Protein AF-A0A5B7D4C2-F1 (afdb_monomer)

Nearest PDB structures (foldseek):
  7tdz-assembly1_C  TM=7.594E-01  e=1.209E-25  Xenopus laevis
  7r5j-assembly1_P0  TM=7.609E-01  e=6.552E-23  Homo sapiens
  7wb4-assembly1_B  TM=7.710E-01  e=2.895E-22  Xenopus laevis
  7fik-assembly1_b  TM=7.411E-01  e=8.726E-20  Xenopus laevis
  9hcj-assembly1_P0  TM=6.858E-01  e=5.648E-12  Dictyostelium discoideum

Structure (mmCIF, N/CA/C/O backbone):
data_AF-A0A5B7D4C2-F1
#
_entry.id   AF-A0A5B7D4C2-F1
#
loop_
_atom_site.group_PDB
_atom_site.id
_atom_site.type_symbol
_atom_site.label_atom_id
_atom_site.label_alt_id
_atom_site.label_comp_id
_atom_site.label_asym_id
_atom_site.label_entity_id
_atom_site.label_seq_id
_atom_site.pdbx_PDB_ins_code
_atom_site.Cartn_x
_atom_site.Cartn_y
_atom_site.Cartn_z
_atom_site.occupancy
_atom_site.B_iso_or_equiv
_atom_site.auth_seq_id
_atom_site.auth_comp_id
_atom_site.auth_asym_id
_atom_site.auth_atom_id
_atom_site.pdbx_PDB_model_num
ATOM 1 N N . MET A 1 1 ? 0.960 -12.932 3.867 1.00 52.94 1 MET A N 1
ATOM 2 C CA . MET A 1 1 ? -0.493 -13.126 4.101 1.00 52.94 1 MET A CA 1
ATOM 3 C C . MET A 1 1 ? -1.220 -11.803 4.317 1.00 52.94 1 MET A C 1
ATOM 5 O O . MET A 1 1 ? -2.149 -11.551 3.570 1.00 52.94 1 MET A O 1
ATOM 9 N N . LEU A 1 2 ? -0.825 -10.943 5.264 1.00 60.44 2 LEU A N 1
ATOM 10 C CA . LEU A 1 2 ? -1.500 -9.650 5.507 1.00 60.44 2 LEU A CA 1
ATOM 11 C C . LEU A 1 2 ? -1.437 -8.674 4.318 1.00 60.44 2 LEU A C 1
ATOM 13 O O . LEU A 1 2 ? -2.460 -8.104 3.950 1.00 60.44 2 LEU A O 1
ATOM 17 N N . SER A 1 3 ? -0.282 -8.545 3.659 1.00 71.19 3 SER A N 1
ATOM 18 C CA . SER A 1 3 ? -0.158 -7.632 2.513 1.00 71.19 3 SER A CA 1
ATOM 19 C C . SER A 1 3 ? -0.984 -8.090 1.299 1.00 71.19 3 SER A C 1
ATOM 21 O O . SER A 1 3 ? -1.658 -7.284 0.669 1.00 71.19 3 SER A O 1
ATOM 23 N N . GLY A 1 4 ? -1.071 -9.407 1.066 1.00 74.44 4 GLY A N 1
ATOM 24 C CA . GLY A 1 4 ? -1.953 -9.991 0.051 1.00 74.44 4 GLY A CA 1
ATOM 25 C C . GLY A 1 4 ? -3.440 -9.691 0.278 1.00 74.44 4 GLY A C 1
ATOM 26 O O . GLY A 1 4 ? -4.163 -9.471 -0.688 1.00 74.44 4 GLY A O 1
ATOM 27 N N . HIS A 1 5 ? -3.897 -9.612 1.535 1.00 76.31 5 HIS A N 1
ATOM 28 C CA . HIS A 1 5 ? -5.266 -9.176 1.833 1.00 76.31 5 HIS A CA 1
ATOM 29 C C . HIS A 1 5 ? -5.462 -7.684 1.536 1.00 76.31 5 HIS A C 1
ATOM 31 O O . HIS A 1 5 ? -6.457 -7.331 0.912 1.00 76.31 5 HIS A O 1
ATOM 37 N N . CYS A 1 6 ? -4.512 -6.818 1.917 1.00 73.12 6 CYS A N 1
ATOM 38 C CA . CYS A 1 6 ? -4.579 -5.382 1.606 1.00 73.12 6 CYS A CA 1
ATOM 39 C C . CYS A 1 6 ? -4.641 -5.147 0.091 1.00 73.12 6 CYS A C 1
ATOM 41 O O . CYS A 1 6 ? -5.522 -4.438 -0.388 1.00 73.12 6 CYS A O 1
ATOM 43 N N . ARG A 1 7 ? -3.770 -5.825 -0.663 1.00 82.25 7 ARG A N 1
ATOM 44 C CA . ARG A 1 7 ? -3.752 -5.800 -2.128 1.00 82.25 7 ARG A CA 1
ATOM 45 C C . ARG A 1 7 ? -5.064 -6.298 -2.732 1.00 82.25 7 ARG A C 1
ATOM 47 O O . ARG A 1 7 ? -5.614 -5.651 -3.613 1.00 82.25 7 ARG A O 1
ATOM 54 N N . SER A 1 8 ? -5.603 -7.410 -2.230 1.00 81.44 8 SER A N 1
ATOM 55 C CA . SER A 1 8 ? -6.885 -7.944 -2.704 1.00 81.44 8 SER A CA 1
ATOM 56 C C . SER A 1 8 ? -8.040 -6.964 -2.491 1.00 81.44 8 SER A C 1
ATOM 58 O O . SER A 1 8 ? -8.933 -6.909 -3.330 1.00 81.44 8 SER A O 1
ATOM 60 N N . ILE A 1 9 ? -8.037 -6.209 -1.388 1.00 80.25 9 ILE A N 1
ATOM 61 C CA . ILE A 1 9 ? -9.049 -5.181 -1.122 1.00 80.25 9 ILE A CA 1
ATOM 62 C C . ILE A 1 9 ? -8.897 -4.028 -2.117 1.00 80.25 9 ILE A C 1
ATOM 64 O O . ILE A 1 9 ? -9.881 -3.648 -2.744 1.00 80.25 9 ILE A O 1
ATOM 68 N N . ILE A 1 10 ? -7.676 -3.517 -2.311 1.00 79.88 10 ILE A N 1
ATOM 69 C CA . ILE A 1 10 ? -7.407 -2.428 -3.264 1.00 79.88 10 ILE A CA 1
ATOM 70 C C . ILE A 1 10 ? -7.845 -2.834 -4.678 1.00 79.88 10 ILE A C 1
ATOM 72 O O . ILE A 1 10 ? -8.566 -2.085 -5.331 1.00 79.88 10 ILE A O 1
ATOM 76 N N . GLN A 1 11 ? -7.486 -4.040 -5.119 1.00 83.94 11 GLN A N 1
ATOM 77 C CA . GLN A 1 11 ? -7.852 -4.560 -6.440 1.00 83.94 11 GLN A CA 1
ATOM 78 C C . GLN A 1 11 ? -9.363 -4.760 -6.601 1.00 83.94 11 GLN A C 1
ATOM 80 O O . GLN A 1 11 ? -9.913 -4.433 -7.650 1.00 83.94 11 GLN A O 1
ATOM 85 N N . ALA A 1 12 ? -10.054 -5.249 -5.565 1.00 82.19 12 ALA A N 1
ATOM 86 C CA . ALA A 1 12 ? -11.512 -5.351 -5.585 1.00 82.19 12 ALA A CA 1
ATOM 87 C C . ALA A 1 12 ? -12.163 -3.965 -5.730 1.00 82.19 12 ALA A C 1
ATOM 89 O O . ALA A 1 12 ? -13.022 -3.777 -6.586 1.00 82.19 12 ALA A O 1
ATOM 90 N N . CYS A 1 13 ? -11.692 -2.971 -4.969 1.00 81.38 13 CYS A N 1
ATOM 91 C CA . CYS A 1 13 ? -12.181 -1.597 -5.078 1.00 81.38 13 CYS A CA 1
ATOM 92 C C . CYS A 1 13 ? -11.891 -0.975 -6.451 1.00 81.38 13 CYS A C 1
ATOM 94 O O . CYS A 1 13 ? -12.738 -0.256 -6.976 1.00 81.38 13 CYS A O 1
ATOM 96 N N . GLN A 1 14 ? -10.729 -1.250 -7.051 1.00 83.88 14 GLN A N 1
ATOM 97 C CA . GLN A 1 14 ? -10.403 -0.790 -8.405 1.00 83.88 14 GLN A CA 1
ATOM 98 C C . GLN A 1 14 ? -11.381 -1.372 -9.428 1.00 83.88 14 GLN A C 1
ATOM 100 O O . GLN A 1 14 ? -11.976 -0.616 -10.193 1.00 83.88 14 GLN A O 1
ATOM 105 N N . GLN A 1 15 ? -11.623 -2.685 -9.379 1.00 84.44 15 GLN A N 1
ATOM 106 C CA . GLN A 1 15 ? -12.563 -3.351 -10.280 1.00 84.44 15 GLN A CA 1
ATOM 107 C C . GLN A 1 15 ? -13.993 -2.818 -10.121 1.00 84.44 15 GLN A C 1
ATOM 109 O O . GLN A 1 15 ? -14.681 -2.587 -11.114 1.00 84.44 15 GLN A O 1
ATOM 114 N N . ASP A 1 16 ? -14.445 -2.603 -8.884 1.00 82.62 16 ASP A N 1
ATOM 115 C CA . ASP A 1 16 ? -15.769 -2.041 -8.612 1.00 82.62 16 ASP A CA 1
ATOM 116 C C . ASP A 1 16 ? -15.886 -0.601 -9.130 1.00 82.62 16 ASP A C 1
ATOM 118 O O . ASP A 1 16 ? -16.906 -0.238 -9.716 1.00 82.62 16 ASP A O 1
ATOM 122 N N . THR A 1 17 ? -14.830 0.204 -8.984 1.00 80.00 17 THR A N 1
ATOM 123 C CA . THR A 1 17 ? -14.781 1.585 -9.493 1.00 80.00 17 THR A CA 1
ATOM 124 C C . THR A 1 17 ? -14.854 1.610 -11.022 1.00 80.00 17 THR A C 1
ATOM 126 O O . THR A 1 17 ? -15.636 2.376 -11.583 1.00 80.00 17 THR A O 1
ATOM 129 N N . GLU A 1 18 ? -14.112 0.734 -11.705 1.00 82.19 18 GLU A N 1
ATOM 130 C CA . GLU A 1 18 ? -14.156 0.591 -13.168 1.00 82.19 18 GLU A CA 1
ATOM 131 C C . GLU A 1 18 ? -15.539 0.142 -13.661 1.00 82.19 18 GLU A C 1
ATOM 133 O O . GLU A 1 18 ? -16.072 0.691 -14.628 1.00 82.19 18 GLU A O 1
ATOM 138 N N . ASN A 1 19 ? -16.163 -0.812 -12.964 1.00 82.38 19 ASN A N 1
ATOM 139 C CA . ASN A 1 19 ? -17.518 -1.263 -13.281 1.00 82.38 19 ASN A CA 1
ATOM 140 C C . ASN A 1 19 ? -18.535 -0.116 -13.139 1.00 82.38 19 ASN A C 1
ATOM 142 O O . ASN A 1 19 ? -19.401 0.055 -13.996 1.00 82.38 19 ASN A O 1
ATOM 146 N N . LEU A 1 20 ? -18.425 0.691 -12.078 1.00 79.38 20 LEU A N 1
ATOM 147 C CA . LEU A 1 20 ? -19.299 1.845 -11.847 1.00 79.38 20 LEU A CA 1
ATOM 148 C C . LEU A 1 20 ? -19.095 2.951 -12.890 1.00 79.38 20 LEU A C 1
ATOM 150 O O . LEU A 1 20 ? -20.075 3.556 -13.323 1.00 79.38 20 LEU A O 1
ATOM 154 N N . GLN A 1 21 ? -17.860 3.188 -13.342 1.00 77.19 21 GLN A N 1
ATOM 155 C CA . GLN A 1 21 ? -17.581 4.127 -14.435 1.00 77.19 21 GLN A CA 1
ATOM 156 C C . GLN A 1 21 ? -18.268 3.688 -15.737 1.00 77.19 21 GLN A C 1
ATOM 158 O O . GLN A 1 21 ? -18.968 4.491 -16.352 1.00 77.19 21 GLN A O 1
ATOM 163 N N . GLN A 1 22 ? -18.161 2.407 -16.111 1.00 75.69 22 GLN A N 1
ATOM 164 C CA . GLN A 1 22 ? -18.812 1.870 -17.317 1.00 75.69 22 GLN A CA 1
ATOM 165 C C . GLN A 1 22 ? -20.343 1.972 -17.263 1.00 75.69 22 GLN A C 1
ATOM 167 O O . GLN A 1 22 ? -20.996 2.183 -18.287 1.00 75.69 22 GLN A O 1
ATOM 172 N N . VAL A 1 23 ? -20.939 1.826 -16.076 1.00 73.50 23 VAL A N 1
ATOM 173 C CA . VAL A 1 23 ? -22.385 2.008 -15.884 1.00 73.50 23 VAL A CA 1
ATOM 174 C C . VAL A 1 23 ? -22.765 3.488 -16.005 1.00 73.50 23 VAL A C 1
ATOM 176 O O . VAL A 1 23 ? -23.697 3.813 -16.739 1.00 73.50 23 VAL A O 1
ATOM 179 N N . ASN A 1 24 ? -22.015 4.387 -15.365 1.00 65.88 24 ASN A N 1
ATOM 180 C CA . ASN A 1 24 ? -22.316 5.821 -15.327 1.00 65.88 24 ASN A CA 1
ATOM 181 C C . ASN A 1 24 ? -22.097 6.545 -16.666 1.00 65.88 24 ASN A C 1
ATOM 183 O O . ASN A 1 24 ? -22.814 7.507 -16.957 1.00 65.88 24 ASN A O 1
ATOM 187 N N . GLU A 1 25 ? -21.188 6.066 -17.522 1.00 62.31 25 GLU A N 1
ATOM 188 C CA . GLU A 1 25 ? -21.037 6.563 -18.901 1.00 62.31 25 GLU A CA 1
ATOM 189 C C . GLU A 1 25 ? -22.343 6.448 -19.710 1.00 62.31 25 GLU A C 1
ATOM 191 O O . GLU A 1 25 ? -22.608 7.271 -20.592 1.00 62.31 25 GLU A O 1
ATOM 196 N N . ASN A 1 26 ? -23.211 5.490 -19.364 1.00 60.94 26 ASN A N 1
ATOM 197 C CA . ASN A 1 26 ? -24.520 5.329 -19.994 1.00 60.94 26 ASN A CA 1
ATOM 198 C C . ASN A 1 26 ? -25.590 6.292 -19.439 1.00 60.94 26 ASN A C 1
ATOM 200 O O . ASN A 1 26 ? -26.593 6.530 -20.116 1.00 60.94 26 ASN A O 1
ATOM 204 N N . GLU A 1 27 ? -25.389 6.879 -18.252 1.00 62.53 27 GLU A N 1
ATOM 205 C CA . GLU A 1 27 ? -26.404 7.667 -17.525 1.00 62.53 27 GLU A CA 1
ATOM 206 C C . GLU A 1 27 ? -26.130 9.190 -17.458 1.00 62.53 27 GLU A C 1
ATOM 208 O O . GLU A 1 27 ? -26.986 9.939 -16.985 1.00 62.53 27 GLU A O 1
ATOM 213 N N . LYS A 1 28 ? -25.005 9.690 -18.003 1.00 57.75 28 LYS A N 1
ATOM 214 C CA . LYS A 1 28 ? -24.648 11.133 -18.100 1.00 57.75 28 LYS A CA 1
ATOM 215 C C . LYS A 1 28 ? -24.726 11.917 -16.772 1.00 57.75 28 LYS A C 1
ATOM 217 O O . LYS A 1 28 ? -25.192 13.059 -16.751 1.00 57.75 28 LYS A O 1
ATOM 222 N N . GLN A 1 29 ? -24.263 11.339 -15.664 1.00 57.84 29 GLN A N 1
ATOM 223 C CA . GLN A 1 29 ? -24.087 12.069 -14.400 1.00 57.84 29 GLN A CA 1
ATOM 224 C C . GLN A 1 29 ? -22.622 12.508 -14.243 1.00 57.84 29 GLN A C 1
ATOM 226 O O . GLN A 1 29 ? -21.765 11.703 -13.893 1.00 57.84 29 GLN A O 1
ATOM 231 N N . ASN A 1 30 ? -22.331 13.786 -14.516 1.00 60.88 30 ASN A N 1
ATOM 232 C CA . ASN A 1 30 ? -20.954 14.306 -14.548 1.00 60.88 30 ASN A CA 1
ATOM 233 C C . ASN A 1 30 ? -20.278 14.371 -13.161 1.00 60.88 30 ASN A C 1
ATOM 235 O O . ASN A 1 30 ? -19.095 14.070 -13.066 1.00 60.88 30 ASN A O 1
ATOM 239 N N . GLU A 1 31 ? -21.001 14.727 -12.091 1.00 60.75 31 GLU A N 1
ATOM 240 C CA . GLU A 1 31 ? -20.406 14.883 -10.745 1.00 60.75 31 GLU A CA 1
ATOM 241 C C . GLU A 1 31 ? -19.914 13.543 -10.170 1.00 60.75 31 GLU A C 1
ATOM 243 O O . GLU A 1 31 ? -18.818 13.456 -9.631 1.00 60.75 31 GLU A O 1
ATOM 248 N N . THR A 1 32 ? -20.663 12.457 -10.374 1.00 70.94 32 THR A N 1
ATOM 249 C CA . THR A 1 32 ? -20.274 11.114 -9.908 1.00 70.94 32 THR A CA 1
ATOM 250 C C . THR A 1 32 ? -19.078 10.550 -10.680 1.00 70.94 32 THR A C 1
ATOM 252 O O . THR A 1 32 ? -18.375 9.674 -10.184 1.00 70.94 32 THR A O 1
ATOM 255 N N . GLN A 1 33 ? -18.828 11.032 -11.899 1.00 75.31 33 GLN A N 1
ATOM 256 C CA . GLN A 1 33 ? -17.720 10.559 -12.724 1.00 75.31 33 GLN A CA 1
ATOM 257 C C . GLN A 1 33 ? -16.377 11.158 -12.281 1.00 75.31 33 GLN A C 1
ATOM 259 O O . GLN A 1 33 ? -15.381 10.437 -12.259 1.00 75.31 33 GLN A O 1
ATOM 264 N N . GLU A 1 34 ? -16.348 12.432 -11.879 1.00 81.50 34 GLU A N 1
ATOM 265 C CA . GLU A 1 34 ? -15.136 13.077 -11.350 1.00 81.50 34 GLU A CA 1
ATOM 266 C C . GLU A 1 34 ? -14.672 12.419 -10.040 1.00 81.50 34 GLU A C 1
ATOM 268 O O . GLU A 1 34 ? -13.495 12.073 -9.911 1.00 81.50 34 GLU A O 1
ATOM 273 N N . ASP A 1 35 ? -15.598 12.131 -9.120 1.00 83.88 35 ASP A N 1
ATOM 274 C CA . ASP A 1 35 ? -15.293 11.448 -7.855 1.00 83.88 35 ASP A CA 1
ATOM 275 C C . ASP A 1 35 ? -14.711 10.039 -8.069 1.00 83.88 35 ASP A C 1
ATOM 277 O O . ASP A 1 35 ? -13.766 9.635 -7.386 1.00 83.88 35 ASP A O 1
ATOM 281 N N . LEU A 1 36 ? -15.235 9.287 -9.045 1.00 82.94 36 LEU A N 1
ATOM 282 C CA . LEU A 1 36 ? -14.724 7.952 -9.379 1.00 82.94 36 LEU A CA 1
ATOM 283 C C . LEU A 1 36 ? -13.305 8.008 -9.959 1.00 82.94 36 LEU A C 1
ATOM 285 O O . LEU A 1 36 ? -12.500 7.121 -9.682 1.00 82.94 36 LEU A O 1
ATOM 289 N N . VAL A 1 37 ? -12.982 9.037 -10.749 1.00 85.75 37 VAL A N 1
ATOM 290 C CA . VAL A 1 37 ? -11.623 9.239 -11.281 1.00 85.75 37 VAL A CA 1
ATOM 291 C C . VAL A 1 37 ? -10.643 9.557 -10.151 1.00 85.75 37 VAL A C 1
ATOM 293 O O . VAL A 1 37 ? -9.557 8.977 -10.103 1.00 85.75 37 VAL A O 1
ATOM 296 N N . ILE A 1 38 ? -11.033 10.419 -9.207 1.00 87.12 38 ILE A N 1
ATOM 297 C CA . ILE A 1 38 ? -10.219 10.731 -8.022 1.00 87.12 38 ILE A CA 1
ATOM 298 C C . ILE A 1 38 ? -9.989 9.466 -7.184 1.00 87.12 38 ILE A C 1
ATOM 300 O O . ILE A 1 38 ? -8.860 9.186 -6.779 1.00 87.12 38 ILE A O 1
ATOM 304 N N . LEU A 1 39 ? -11.033 8.661 -6.962 1.00 86.69 39 LEU A N 1
ATOM 305 C CA . LEU A 1 39 ? -10.920 7.409 -6.213 1.00 86.69 39 LEU A CA 1
ATOM 306 C C . LEU A 1 39 ? -9.966 6.417 -6.893 1.00 86.69 39 LEU A C 1
ATOM 308 O O . LEU A 1 39 ? -9.145 5.795 -6.219 1.00 86.69 39 LEU A O 1
ATOM 312 N N . GLN A 1 40 ? -10.035 6.288 -8.219 1.00 86.50 40 GLN A N 1
ATOM 313 C CA . GLN A 1 40 ? -9.144 5.413 -8.981 1.00 86.50 40 GLN A CA 1
ATOM 314 C C . GLN A 1 40 ? -7.677 5.853 -8.872 1.00 86.50 40 GLN A C 1
ATOM 316 O O . GLN A 1 40 ? -6.802 5.008 -8.672 1.00 86.50 40 GLN A O 1
ATOM 321 N N . ASP A 1 41 ? -7.408 7.160 -8.938 1.00 88.38 41 ASP A N 1
ATOM 322 C CA . ASP A 1 41 ? -6.068 7.724 -8.740 1.00 88.38 41 ASP A CA 1
ATOM 323 C C . ASP A 1 41 ? -5.533 7.433 -7.326 1.00 88.38 41 ASP A C 1
ATOM 325 O O . ASP A 1 41 ? -4.400 6.972 -7.165 1.00 88.38 41 ASP A O 1
ATOM 329 N N . ILE A 1 42 ? -6.367 7.600 -6.295 1.00 89.31 42 ILE A N 1
ATOM 330 C CA . ILE A 1 42 ? -6.008 7.271 -4.907 1.00 89.31 42 ILE A CA 1
ATOM 331 C C . ILE A 1 42 ? -5.691 5.775 -4.756 1.00 89.31 42 ILE A C 1
ATOM 333 O O . ILE A 1 42 ? -4.661 5.418 -4.180 1.00 89.31 42 ILE A O 1
ATOM 337 N N . LEU A 1 43 ? -6.535 4.888 -5.292 1.00 88.81 43 LEU A N 1
ATOM 338 C CA . LEU A 1 43 ? -6.324 3.438 -5.219 1.00 88.81 43 LEU A CA 1
ATOM 339 C C . LEU A 1 43 ? -5.054 3.006 -5.962 1.00 88.81 43 LEU A C 1
ATOM 341 O O . LEU A 1 43 ? -4.312 2.150 -5.478 1.00 88.81 43 LEU A O 1
ATOM 345 N N . TYR A 1 44 ? -4.771 3.610 -7.117 1.00 90.25 44 TYR A N 1
ATOM 346 C CA . TYR A 1 44 ? -3.523 3.377 -7.841 1.00 90.25 44 TYR A CA 1
ATOM 347 C C . TYR A 1 44 ? -2.302 3.815 -7.021 1.00 90.25 44 TYR A C 1
ATOM 349 O O . TYR A 1 44 ? -1.351 3.044 -6.877 1.00 90.25 44 TYR A O 1
ATOM 357 N N . LYS A 1 45 ? -2.342 5.007 -6.409 1.00 90.94 45 LYS A N 1
ATOM 358 C CA . LYS A 1 45 ? -1.279 5.487 -5.509 1.00 90.94 45 LYS A CA 1
ATOM 359 C C . LYS A 1 45 ? -1.047 4.529 -4.339 1.00 90.94 45 LYS A C 1
ATOM 361 O O . LYS A 1 45 ? 0.105 4.240 -4.020 1.00 90.94 45 LYS A O 1
ATOM 366 N N . MET A 1 46 ? -2.116 4.001 -3.732 1.00 91.50 46 MET A N 1
ATOM 367 C CA . MET A 1 46 ? -2.023 3.000 -2.660 1.00 91.50 46 MET A CA 1
ATOM 368 C C . MET A 1 46 ? -1.287 1.739 -3.127 1.00 91.50 46 MET A C 1
ATOM 370 O O . MET A 1 46 ? -0.365 1.284 -2.453 1.00 91.50 46 MET A O 1
ATOM 374 N N . GLU A 1 47 ? -1.647 1.199 -4.292 1.00 91.06 47 GLU A N 1
ATOM 375 C CA . GLU A 1 47 ? -1.019 -0.006 -4.845 1.00 91.06 47 GLU A CA 1
ATOM 376 C C . GLU A 1 47 ? 0.455 0.225 -5.225 1.00 91.06 47 GLU A C 1
ATOM 378 O O . GLU A 1 47 ? 1.322 -0.623 -4.973 1.00 91.06 47 GLU A O 1
ATOM 383 N N . LEU A 1 48 ? 0.770 1.393 -5.791 1.00 92.56 48 LEU A N 1
ATOM 384 C CA . LEU A 1 48 ? 2.135 1.785 -6.137 1.00 92.56 48 LEU A CA 1
ATOM 385 C C . LEU A 1 48 ? 3.029 1.848 -4.891 1.00 92.56 48 LEU A C 1
ATOM 387 O O . LEU A 1 48 ? 4.105 1.245 -4.875 1.00 92.56 48 LEU A O 1
ATOM 391 N N . ILE A 1 49 ? 2.564 2.519 -3.831 1.00 93.25 49 ILE A N 1
ATOM 392 C CA . ILE A 1 49 ? 3.293 2.621 -2.560 1.00 93.25 49 ILE A CA 1
ATOM 393 C C . ILE A 1 49 ? 3.411 1.243 -1.902 1.00 93.25 49 ILE A C 1
ATOM 395 O O . ILE A 1 49 ? 4.510 0.850 -1.513 1.00 93.25 49 ILE A O 1
ATOM 399 N N . LEU A 1 50 ? 2.309 0.490 -1.799 1.00 92.19 50 LEU A N 1
ATOM 400 C CA . LEU A 1 50 ? 2.293 -0.818 -1.141 1.00 92.19 50 LEU A CA 1
ATOM 401 C C . LEU A 1 50 ? 3.261 -1.789 -1.816 1.00 92.19 50 LEU A C 1
ATOM 403 O O . LEU A 1 50 ? 4.057 -2.429 -1.137 1.00 92.19 50 LEU A O 1
ATOM 407 N N . SER A 1 51 ? 3.241 -1.864 -3.147 1.00 91.56 51 SER A N 1
ATOM 408 C CA . SER A 1 51 ? 4.145 -2.738 -3.900 1.00 91.56 51 SER A CA 1
ATOM 409 C C . SER A 1 51 ? 5.620 -2.365 -3.741 1.00 91.56 51 SER A C 1
ATOM 411 O O . SER A 1 51 ? 6.459 -3.262 -3.644 1.00 91.56 51 SER A O 1
ATOM 413 N N . LEU A 1 52 ? 5.951 -1.071 -3.666 1.00 92.62 52 LEU A N 1
ATOM 414 C CA . LEU A 1 52 ? 7.324 -0.643 -3.407 1.00 92.62 52 LEU A CA 1
ATOM 415 C C . LEU A 1 52 ? 7.746 -0.954 -1.965 1.00 92.62 52 LEU A C 1
ATOM 417 O O . LEU A 1 52 ? 8.838 -1.470 -1.738 1.00 92.62 52 LEU A O 1
ATOM 421 N N . VAL A 1 53 ? 6.884 -0.681 -0.984 1.00 91.19 53 VAL A N 1
ATOM 422 C CA . VAL A 1 53 ? 7.172 -0.960 0.430 1.00 91.19 53 VAL A CA 1
ATOM 423 C C . VAL A 1 53 ? 7.317 -2.461 0.679 1.00 91.19 53 VAL A C 1
ATOM 425 O O . VAL A 1 53 ? 8.229 -2.884 1.392 1.00 91.19 53 VAL A O 1
ATOM 428 N N . GLU A 1 54 ? 6.465 -3.280 0.065 1.00 88.69 54 GLU A N 1
ATOM 429 C CA . GLU A 1 54 ? 6.598 -4.734 0.088 1.00 88.69 54 GLU A CA 1
ATOM 430 C C . GLU A 1 54 ? 7.966 -5.164 -0.434 1.00 88.69 54 GLU A C 1
ATOM 432 O O . GLU A 1 54 ? 8.679 -5.893 0.255 1.00 88.69 54 GLU A O 1
ATOM 437 N N . LEU A 1 55 ? 8.371 -4.637 -1.590 1.00 88.12 55 LEU A N 1
ATOM 438 C CA . LEU A 1 55 ? 9.657 -4.956 -2.191 1.00 88.12 55 LEU A CA 1
ATOM 439 C C . LEU A 1 55 ? 10.850 -4.551 -1.305 1.00 88.12 55 LEU A C 1
ATOM 441 O O . LEU A 1 55 ? 11.809 -5.312 -1.169 1.00 88.12 55 LEU A O 1
ATOM 445 N N . LEU A 1 56 ? 10.816 -3.350 -0.722 1.00 88.19 56 LEU A N 1
ATOM 446 C CA . LEU A 1 56 ? 11.972 -2.766 -0.035 1.00 88.19 56 LEU A CA 1
ATOM 447 C C . LEU A 1 56 ? 12.078 -3.128 1.450 1.00 88.19 56 LEU A C 1
ATOM 449 O O . LEU A 1 56 ? 13.186 -3.129 1.984 1.00 88.19 56 LEU A O 1
ATOM 453 N N . PHE A 1 57 ? 10.971 -3.439 2.128 1.00 84.75 57 PHE A N 1
ATOM 454 C CA . PHE A 1 57 ? 10.964 -3.684 3.577 1.00 84.75 57 PHE A CA 1
ATOM 455 C C . PHE A 1 57 ? 10.539 -5.112 3.947 1.00 84.75 57 PHE A C 1
ATOM 457 O O . PHE A 1 57 ? 11.102 -5.707 4.878 1.00 84.75 57 PHE A O 1
ATOM 464 N N . ILE A 1 58 ? 9.589 -5.694 3.211 1.00 80.25 58 ILE A N 1
ATOM 465 C CA . ILE A 1 58 ? 8.950 -6.969 3.571 1.00 80.25 58 ILE A CA 1
ATOM 466 C C . ILE A 1 58 ? 9.683 -8.136 2.910 1.00 80.25 58 ILE A C 1
ATOM 468 O O . ILE A 1 58 ? 10.281 -8.954 3.616 1.00 80.25 58 ILE A O 1
ATOM 472 N N . ASP A 1 59 ? 9.749 -8.132 1.580 1.00 75.06 59 ASP A N 1
ATOM 473 C CA . ASP A 1 59 ? 10.368 -9.157 0.732 1.00 75.06 59 ASP A CA 1
ATOM 474 C C . ASP A 1 59 ? 11.877 -8.935 0.556 1.00 75.06 59 ASP A C 1
ATOM 476 O O . ASP A 1 59 ? 12.477 -9.266 -0.470 1.00 75.06 59 ASP A O 1
ATOM 480 N N . THR A 1 60 ? 12.524 -8.377 1.582 1.00 66.94 60 THR A N 1
ATOM 481 C CA . THR A 1 60 ? 13.976 -8.197 1.600 1.00 66.94 60 THR A CA 1
ATOM 482 C C . THR A 1 60 ? 14.668 -9.555 1.614 1.00 66.94 60 THR A C 1
ATOM 484 O O . THR A 1 60 ? 14.875 -10.174 2.658 1.00 66.94 60 THR A O 1
ATOM 487 N N . MET A 1 61 ? 15.026 -10.017 0.417 1.00 60.09 61 MET A N 1
ATOM 488 C CA . MET A 1 61 ? 15.913 -11.154 0.198 1.00 60.09 61 MET A CA 1
ATOM 489 C C . MET A 1 61 ? 17.237 -10.900 0.928 1.00 60.09 61 MET A C 1
ATOM 491 O O . MET A 1 61 ? 17.718 -9.765 0.962 1.00 60.09 61 MET A O 1
ATOM 495 N N . SER A 1 62 ? 17.840 -11.953 1.484 1.00 54.03 62 SER A N 1
ATOM 496 C CA . SER A 1 62 ? 19.015 -11.887 2.373 1.00 54.03 62 SER A CA 1
ATOM 497 C C . SER A 1 62 ? 20.217 -11.113 1.817 1.00 54.03 62 SER A C 1
ATOM 499 O O . SER A 1 62 ? 21.038 -10.633 2.596 1.00 54.03 62 SER A O 1
ATOM 501 N N . ASP A 1 63 ? 20.301 -10.954 0.494 1.00 58.94 63 ASP A N 1
ATOM 502 C CA . ASP A 1 63 ? 21.495 -10.447 -0.185 1.00 58.94 63 ASP A CA 1
ATOM 503 C C . ASP A 1 63 ? 21.331 -9.006 -0.721 1.00 58.94 63 ASP A C 1
ATOM 505 O O . ASP A 1 63 ? 22.285 -8.420 -1.229 1.00 58.94 63 ASP A O 1
ATOM 509 N N . GLY A 1 64 ? 20.142 -8.395 -0.589 1.00 63.53 64 GLY A N 1
ATOM 510 C CA . GLY A 1 64 ? 19.921 -6.961 -0.853 1.00 63.53 64 GLY A CA 1
ATOM 511 C C . GLY A 1 64 ? 19.951 -6.513 -2.324 1.00 63.53 64 GLY A C 1
ATOM 512 O O . GLY A 1 64 ? 19.941 -5.308 -2.588 1.00 63.53 64 GLY A O 1
ATOM 513 N N . HIS A 1 65 ? 19.976 -7.449 -3.277 1.00 73.81 65 HIS A N 1
ATOM 514 C CA . HIS A 1 65 ? 19.905 -7.166 -4.714 1.00 73.81 65 HIS A CA 1
ATOM 515 C C . HIS A 1 65 ? 18.453 -7.070 -5.184 1.00 73.81 65 HIS A C 1
ATOM 517 O O . HIS A 1 65 ? 17.724 -8.062 -5.200 1.00 73.81 65 HIS A O 1
ATOM 523 N N . LEU A 1 66 ? 18.042 -5.865 -5.582 1.0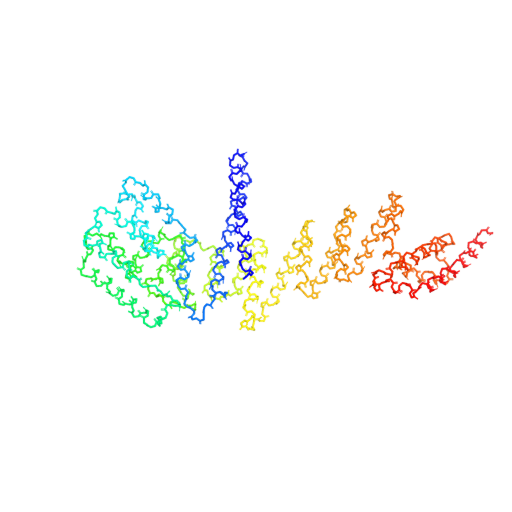0 84.06 66 LEU A N 1
ATOM 524 C CA . LEU A 1 66 ? 16.629 -5.531 -5.804 1.00 84.06 66 LEU A CA 1
ATOM 525 C C . LEU A 1 66 ? 16.323 -5.108 -7.244 1.00 84.06 66 LEU A C 1
ATOM 527 O O . LEU A 1 66 ? 15.156 -5.001 -7.605 1.00 84.06 66 LEU A O 1
ATOM 531 N N . LEU A 1 67 ? 17.339 -4.905 -8.090 1.00 88.31 67 LEU A N 1
ATOM 532 C CA . LEU A 1 67 ? 17.145 -4.282 -9.401 1.00 88.31 67 LEU A CA 1
ATOM 533 C C . LEU A 1 67 ? 16.174 -5.042 -10.305 1.00 88.31 67 LEU A C 1
ATOM 535 O O . LEU A 1 67 ? 15.287 -4.429 -10.876 1.00 88.31 67 LEU A O 1
ATOM 539 N N . ASN A 1 68 ? 16.290 -6.368 -10.407 1.00 87.88 68 ASN A N 1
ATOM 540 C CA . ASN A 1 68 ? 15.366 -7.162 -11.227 1.00 87.88 68 ASN A CA 1
ATOM 541 C C . ASN A 1 68 ? 13.910 -7.020 -10.738 1.00 87.88 68 ASN A C 1
ATOM 543 O O . ASN A 1 68 ? 12.975 -6.974 -11.531 1.00 87.88 68 ASN A O 1
ATOM 547 N N . GLN A 1 69 ? 13.710 -6.889 -9.427 1.00 88.62 69 GLN A N 1
ATOM 548 C CA . GLN A 1 69 ? 12.379 -6.664 -8.873 1.00 88.62 69 GLN A CA 1
ATOM 549 C C . GLN A 1 69 ? 11.892 -5.228 -9.094 1.00 88.62 69 GLN A C 1
ATOM 551 O O . GLN A 1 69 ? 10.723 -5.037 -9.400 1.00 88.62 69 GLN A O 1
ATOM 556 N N . LEU A 1 70 ? 12.779 -4.230 -9.017 1.00 91.50 70 LEU A N 1
ATOM 557 C CA . LEU A 1 70 ? 12.461 -2.844 -9.375 1.00 91.50 70 LEU A CA 1
ATOM 558 C C . LEU A 1 70 ? 12.105 -2.713 -10.861 1.00 91.50 70 LEU A C 1
ATOM 560 O O . LEU A 1 70 ? 11.159 -2.013 -11.200 1.00 91.50 70 LEU A O 1
ATOM 564 N N . VAL A 1 71 ? 12.805 -3.432 -11.742 1.00 92.00 71 VAL A N 1
ATOM 565 C CA . VAL A 1 71 ? 12.464 -3.522 -13.168 1.00 92.00 71 VAL A CA 1
ATOM 566 C C . VAL A 1 71 ? 11.058 -4.091 -13.325 1.00 92.00 71 VAL A C 1
ATOM 568 O O . VAL A 1 71 ? 10.222 -3.455 -13.955 1.00 92.00 71 VAL A O 1
ATOM 571 N N . LYS A 1 72 ? 10.739 -5.224 -12.687 1.00 90.31 72 LYS A N 1
ATOM 572 C CA . LYS A 1 72 ? 9.376 -5.786 -12.714 1.00 90.31 72 LYS A CA 1
ATOM 573 C C . LYS A 1 72 ? 8.324 -4.834 -12.144 1.00 90.31 72 LYS A C 1
ATOM 575 O O . LYS A 1 72 ? 7.223 -4.766 -12.678 1.00 90.31 72 LYS A O 1
ATOM 580 N N . TRP A 1 73 ? 8.658 -4.091 -11.091 1.00 93.19 73 TRP A N 1
ATOM 581 C CA . TRP A 1 73 ? 7.783 -3.080 -10.501 1.00 93.19 73 TRP A CA 1
ATOM 582 C C . TRP A 1 73 ? 7.478 -1.951 -11.496 1.00 93.19 73 TRP A C 1
ATOM 584 O O . TRP A 1 73 ? 6.310 -1.625 -11.698 1.00 93.19 73 TRP A O 1
ATOM 594 N N . ILE A 1 74 ? 8.484 -1.437 -12.214 1.00 93.50 74 ILE A N 1
ATOM 595 C CA . ILE A 1 74 ? 8.269 -0.478 -13.310 1.00 93.50 74 ILE A CA 1
ATOM 596 C C . ILE A 1 74 ? 7.425 -1.097 -14.430 1.00 93.50 74 ILE A C 1
ATOM 598 O O . ILE A 1 74 ? 6.494 -0.468 -14.923 1.00 93.50 74 ILE A O 1
ATOM 602 N N . GLN A 1 75 ? 7.710 -2.337 -14.827 1.00 91.38 75 GLN A N 1
ATOM 603 C CA . GLN A 1 75 ? 6.962 -3.009 -15.892 1.00 91.38 75 GLN A CA 1
ATOM 604 C C . GLN A 1 75 ? 5.478 -3.199 -15.546 1.00 91.38 75 GLN A C 1
ATOM 606 O O . GLN A 1 75 ? 4.651 -3.157 -16.455 1.00 91.38 75 GLN A O 1
ATOM 611 N N . LEU A 1 76 ? 5.155 -3.396 -14.262 1.00 89.38 76 LEU A N 1
ATOM 612 C CA . LEU A 1 76 ? 3.790 -3.550 -13.760 1.00 89.38 76 LEU A CA 1
ATOM 613 C C . LEU A 1 76 ? 3.022 -2.221 -13.750 1.00 89.38 76 LEU A C 1
ATOM 615 O O . LEU A 1 76 ? 1.876 -2.177 -14.190 1.00 89.38 76 LEU A O 1
ATOM 619 N N . HIS A 1 77 ? 3.645 -1.147 -13.258 1.00 87.81 77 HIS A N 1
ATOM 620 C CA . HIS A 1 77 ? 2.970 0.140 -13.037 1.00 87.81 77 HIS A CA 1
ATOM 621 C C . HIS A 1 77 ? 2.988 1.079 -14.250 1.00 87.81 77 HIS A C 1
ATOM 623 O O . HIS A 1 77 ? 2.149 1.969 -14.342 1.00 87.81 77 HIS A O 1
ATOM 629 N N . PHE A 1 78 ? 3.877 0.852 -15.225 1.00 87.69 78 PHE A N 1
ATOM 630 C CA . PHE A 1 78 ? 4.022 1.694 -16.424 1.00 87.69 78 PHE A CA 1
ATOM 631 C C . PHE A 1 78 ? 3.759 0.918 -17.727 1.00 87.69 78 PHE A C 1
ATOM 633 O O . PHE A 1 78 ? 4.652 0.797 -18.574 1.00 87.69 78 PHE A O 1
ATOM 640 N N . PRO A 1 79 ? 2.531 0.406 -17.959 1.00 84.94 79 PRO A N 1
ATOM 641 C CA . PRO A 1 79 ? 2.195 -0.396 -19.141 1.00 84.94 79 PRO A CA 1
ATOM 642 C C . PRO A 1 79 ? 2.049 0.430 -20.435 1.00 84.94 79 PRO A C 1
ATOM 644 O O . PRO A 1 79 ? 1.650 -0.100 -21.470 1.00 84.94 79 PRO A O 1
ATOM 647 N N . GLN A 1 80 ? 2.346 1.734 -20.415 1.00 85.50 80 GLN A N 1
ATOM 648 C CA . GLN A 1 80 ? 2.180 2.637 -21.563 1.00 85.50 80 GLN A CA 1
ATOM 649 C C . GLN A 1 80 ? 2.853 2.139 -22.847 1.00 85.50 80 GLN A C 1
ATOM 651 O O . GLN A 1 80 ? 2.280 2.259 -23.930 1.00 85.50 80 GLN A O 1
ATOM 656 N N . HIS A 1 81 ? 4.048 1.557 -22.731 1.00 84.00 81 HIS A N 1
ATOM 657 C CA . HIS A 1 81 ? 4.804 1.060 -23.877 1.00 84.00 81 HIS A CA 1
ATOM 658 C C . HIS A 1 81 ? 4.242 -0.263 -24.397 1.00 84.00 81 HIS A C 1
ATOM 660 O O . HIS A 1 81 ? 4.281 -0.484 -25.602 1.00 84.00 81 HIS A O 1
ATOM 666 N N . ASP A 1 82 ? 3.615 -1.084 -23.548 1.00 85.75 82 ASP A N 1
ATOM 667 C CA . ASP A 1 82 ? 2.902 -2.289 -23.999 1.00 85.75 82 ASP A CA 1
ATOM 668 C C . ASP A 1 82 ? 1.662 -1.918 -24.805 1.00 85.75 82 ASP A C 1
ATOM 670 O O . ASP A 1 82 ? 1.453 -2.434 -25.902 1.00 85.75 82 ASP A O 1
ATOM 674 N N . ARG A 1 83 ? 0.877 -0.960 -24.296 1.00 88.25 83 ARG A N 1
ATOM 675 C CA . ARG A 1 83 ? -0.311 -0.449 -24.990 1.00 88.25 83 ARG A CA 1
ATOM 676 C C . ARG A 1 83 ? 0.071 0.162 -26.341 1.00 88.25 83 ARG A C 1
ATOM 678 O O . ARG A 1 83 ? -0.556 -0.130 -27.354 1.00 88.25 83 ARG A O 1
ATOM 685 N N . LYS A 1 84 ? 1.141 0.968 -26.385 1.00 87.25 84 LYS A N 1
ATOM 686 C CA . LYS A 1 84 ? 1.670 1.533 -27.641 1.00 87.25 84 LYS A CA 1
ATOM 687 C C . LYS A 1 84 ? 2.181 0.450 -28.592 1.00 87.25 84 LYS A C 1
ATOM 689 O O . LYS A 1 84 ? 1.900 0.525 -29.784 1.00 87.25 84 LYS A O 1
ATOM 694 N N . LYS A 1 85 ? 2.875 -0.574 -28.087 1.00 90.88 85 LYS A N 1
ATOM 695 C CA . LYS A 1 85 ? 3.349 -1.724 -28.874 1.00 90.88 85 LYS A CA 1
ATOM 696 C C . LYS A 1 85 ? 2.200 -2.430 -29.581 1.00 90.88 85 LYS A C 1
ATOM 698 O O . LYS A 1 85 ? 2.309 -2.686 -30.777 1.00 90.88 85 LYS A O 1
ATOM 703 N N . GLU A 1 86 ? 1.106 -2.710 -28.879 1.00 90.31 86 GLU A N 1
ATOM 704 C CA . GLU A 1 86 ? -0.076 -3.338 -29.480 1.00 90.31 86 GLU A CA 1
ATOM 705 C C . GLU A 1 86 ? -0.645 -2.494 -30.626 1.00 90.31 86 GLU A C 1
ATOM 707 O O . GLU A 1 86 ? -0.855 -3.014 -31.721 1.00 90.31 86 GLU A O 1
ATOM 712 N N . VAL A 1 87 ? -0.798 -1.183 -30.417 1.00 91.00 87 VAL A N 1
ATOM 713 C CA . VAL A 1 87 ? -1.284 -0.247 -31.447 1.00 91.00 87 VAL A CA 1
ATOM 714 C C . VAL A 1 87 ? -0.346 -0.202 -32.659 1.00 91.00 87 VAL A C 1
ATOM 716 O O . VAL A 1 87 ? -0.796 -0.278 -33.802 1.00 91.00 87 VAL A O 1
ATOM 719 N N . VAL A 1 88 ? 0.967 -0.125 -32.430 1.00 91.06 88 VAL A N 1
ATOM 720 C CA . VAL A 1 88 ? 1.978 -0.083 -33.498 1.00 91.06 88 VAL A CA 1
ATOM 721 C C . VAL A 1 88 ? 1.965 -1.373 -34.322 1.00 91.06 88 VAL A C 1
ATOM 723 O O . VAL A 1 88 ? 2.007 -1.314 -35.552 1.00 91.06 88 VAL A O 1
ATOM 726 N N . LEU A 1 89 ? 1.899 -2.536 -33.669 1.00 89.69 89 LEU A N 1
ATOM 727 C CA . LEU A 1 89 ? 1.909 -3.839 -34.342 1.00 89.69 89 LEU A CA 1
ATOM 728 C C . LEU A 1 89 ? 0.614 -4.128 -35.112 1.00 89.69 89 LEU A C 1
ATOM 730 O O . LEU A 1 89 ? 0.657 -4.873 -36.086 1.00 89.69 89 LEU A O 1
ATOM 734 N N . GLN A 1 90 ? -0.511 -3.536 -34.708 1.00 90.44 90 GLN A N 1
ATOM 735 C CA . GLN A 1 90 ? -1.783 -3.630 -35.432 1.00 90.44 90 GLN A CA 1
ATOM 736 C C . GLN A 1 90 ? -1.834 -2.755 -36.693 1.00 90.44 90 GLN A C 1
ATOM 738 O O . GLN A 1 90 ? -2.727 -2.932 -37.519 1.00 90.44 90 GLN A O 1
ATOM 743 N N . SER A 1 91 ? -0.904 -1.810 -36.858 1.00 91.06 91 SER A N 1
ATOM 744 C CA . SER A 1 91 ? -0.854 -0.970 -38.056 1.00 91.06 91 SER A CA 1
ATOM 745 C C . SER A 1 91 ? -0.408 -1.757 -39.296 1.00 91.06 91 SER A C 1
ATOM 747 O O . SER A 1 91 ? 0.419 -2.662 -39.208 1.00 91.06 91 SER A O 1
ATOM 749 N N . ASP A 1 92 ? -0.895 -1.366 -40.480 1.00 84.12 92 ASP A N 1
ATOM 750 C CA . ASP A 1 92 ? -0.579 -2.042 -41.753 1.00 84.12 92 ASP A CA 1
ATOM 751 C C . ASP A 1 92 ? 0.931 -2.116 -42.046 1.00 84.12 92 ASP A C 1
ATOM 753 O O . ASP A 1 92 ? 1.413 -3.023 -42.729 1.00 84.12 92 ASP A O 1
ATOM 757 N N . ARG A 1 93 ? 1.690 -1.119 -41.571 1.00 87.56 93 ARG A N 1
ATOM 758 C CA . ARG A 1 93 ? 3.148 -1.029 -41.721 1.00 87.56 93 ARG A CA 1
ATOM 759 C C . ARG A 1 93 ? 3.786 -0.568 -40.409 1.00 87.56 93 ARG A C 1
ATOM 761 O O . ARG A 1 93 ? 4.117 0.615 -40.290 1.00 87.56 93 ARG A O 1
ATOM 768 N N . PRO A 1 94 ? 4.052 -1.494 -39.471 1.00 89.44 94 PRO A N 1
ATOM 769 C CA . PRO A 1 94 ? 4.568 -1.154 -38.145 1.00 89.44 94 PRO A CA 1
ATOM 770 C C . PRO A 1 94 ? 5.864 -0.340 -38.193 1.00 89.44 94 PRO A C 1
ATOM 772 O O . PRO A 1 94 ? 5.997 0.651 -37.489 1.00 89.44 94 PRO A O 1
ATOM 775 N N . HIS A 1 95 ? 6.785 -0.686 -39.097 1.00 89.56 95 HIS A N 1
ATOM 776 C CA . HIS A 1 95 ? 8.083 -0.017 -39.253 1.00 89.56 95 HIS A CA 1
ATOM 777 C C . HIS A 1 95 ? 8.012 1.457 -39.699 1.00 89.56 95 HIS A C 1
ATOM 779 O O . HIS A 1 95 ? 8.997 2.176 -39.553 1.00 89.56 95 HIS A O 1
ATOM 785 N N . LEU A 1 96 ? 6.884 1.908 -40.265 1.00 91.06 96 LEU A N 1
ATOM 786 C CA . LEU A 1 96 ? 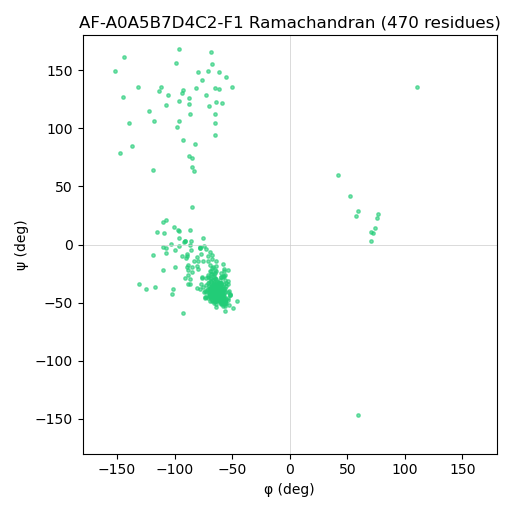6.671 3.309 -40.660 1.00 91.06 96 LEU A CA 1
ATOM 787 C C . LEU A 1 96 ? 5.854 4.092 -39.631 1.00 91.06 96 LEU A C 1
ATOM 789 O O . LEU A 1 96 ? 5.653 5.294 -39.806 1.00 91.06 96 LEU A O 1
ATOM 793 N N . HIS A 1 97 ? 5.356 3.429 -38.587 1.00 92.44 97 HIS A N 1
ATOM 794 C CA . HIS A 1 97 ? 4.563 4.089 -37.566 1.00 92.44 97 HIS A CA 1
ATOM 795 C C . HIS A 1 97 ? 5.429 5.123 -36.820 1.00 92.44 97 HIS A C 1
ATOM 797 O O . HIS A 1 97 ? 6.553 4.792 -36.429 1.00 92.44 97 HIS A O 1
ATOM 803 N N . PRO A 1 98 ? 4.940 6.356 -36.577 1.00 91.19 98 PRO A N 1
ATOM 804 C CA . PRO A 1 98 ? 5.726 7.411 -35.927 1.00 91.19 98 PRO A CA 1
ATOM 805 C C . PRO A 1 98 ? 6.269 6.987 -34.555 1.00 91.19 98 PRO A C 1
ATOM 807 O O . PRO A 1 98 ? 7.415 7.275 -34.221 1.00 91.19 98 PRO A O 1
ATOM 810 N N . ASP A 1 99 ? 5.478 6.227 -33.796 1.00 92.00 99 ASP A N 1
ATOM 811 C CA . ASP A 1 99 ? 5.869 5.727 -32.474 1.00 92.00 99 ASP A CA 1
ATOM 812 C C . ASP A 1 99 ? 6.669 4.419 -32.486 1.00 92.00 99 ASP A C 1
ATOM 814 O O . ASP A 1 99 ? 6.992 3.912 -31.413 1.00 92.00 99 ASP A O 1
ATOM 818 N N . TYR A 1 100 ? 7.010 3.854 -33.650 1.00 94.38 100 TYR A N 1
ATOM 819 C CA . TYR A 1 100 ? 7.690 2.555 -33.722 1.00 94.38 100 TYR A CA 1
ATOM 820 C C . TYR A 1 100 ? 8.998 2.549 -32.923 1.00 94.38 100 TYR A C 1
ATOM 822 O O . TYR A 1 100 ? 9.150 1.775 -31.980 1.00 94.38 100 TYR A O 1
ATOM 830 N N . TRP A 1 101 ? 9.922 3.459 -33.246 1.00 94.94 101 TRP A N 1
ATOM 831 C CA . TRP A 1 101 ? 11.223 3.523 -32.576 1.00 94.94 101 TRP A CA 1
ATOM 832 C C . TRP A 1 101 ? 11.110 3.981 -31.124 1.00 94.94 101 TRP A C 1
ATOM 834 O O . TRP A 1 101 ? 11.791 3.425 -30.271 1.00 94.94 101 TRP A O 1
ATOM 844 N N . ASN A 1 102 ? 10.208 4.919 -30.825 1.00 94.19 102 ASN A N 1
ATOM 845 C CA . ASN A 1 102 ? 9.933 5.346 -29.451 1.00 94.19 102 ASN A CA 1
ATOM 846 C C . ASN A 1 102 ? 9.457 4.175 -28.582 1.00 94.19 102 ASN A C 1
ATOM 848 O O . ASN A 1 102 ? 9.883 4.043 -27.440 1.00 94.19 102 ASN A O 1
ATOM 852 N N . THR A 1 103 ? 8.619 3.300 -29.139 1.00 93.88 103 THR A N 1
ATOM 853 C CA . THR A 1 103 ? 8.146 2.099 -28.448 1.00 93.88 103 THR A CA 1
ATOM 854 C C . THR A 1 103 ? 9.278 1.090 -28.272 1.00 93.88 103 THR A C 1
ATOM 856 O O . THR A 1 103 ? 9.456 0.586 -27.170 1.00 93.88 103 THR A O 1
ATOM 859 N N . VAL A 1 104 ? 10.114 0.863 -29.296 1.00 95.44 104 VAL A N 1
ATOM 860 C CA . VAL A 1 104 ? 11.296 -0.014 -29.179 1.00 95.44 104 VAL A CA 1
ATOM 861 C C . VAL A 1 104 ? 12.256 0.491 -28.096 1.00 95.44 104 VAL A C 1
ATOM 863 O O . VAL A 1 104 ? 12.665 -0.286 -27.236 1.00 95.44 104 VAL A O 1
ATOM 866 N N . TYR A 1 105 ? 12.593 1.785 -28.090 1.00 96.12 105 TYR A N 1
ATOM 867 C CA . TYR A 1 105 ? 13.453 2.374 -27.060 1.00 96.12 105 TYR A CA 1
ATOM 868 C C . TYR A 1 105 ? 12.813 2.283 -25.672 1.00 96.12 105 TYR A C 1
ATOM 870 O O . TYR A 1 105 ? 13.490 1.899 -24.723 1.00 96.12 105 TYR A O 1
ATOM 878 N N . GLY A 1 106 ? 11.513 2.574 -25.555 1.00 94.31 106 GLY A N 1
ATOM 879 C CA . GLY A 1 106 ? 10.756 2.443 -24.310 1.00 94.31 106 GLY A CA 1
ATOM 880 C C . GLY A 1 106 ? 10.757 1.013 -23.764 1.00 94.31 106 GLY A C 1
ATOM 881 O O . GLY A 1 106 ? 11.006 0.815 -22.577 1.00 94.31 106 GLY A O 1
ATOM 882 N N . SER A 1 107 ? 10.572 0.006 -24.625 1.00 94.12 107 SER A N 1
ATOM 883 C CA . SER A 1 107 ? 10.653 -1.411 -24.250 1.00 94.12 107 SER A CA 1
ATOM 884 C C . SER A 1 107 ? 12.054 -1.805 -23.779 1.00 94.12 107 SER A C 1
ATOM 886 O O . SER A 1 107 ? 12.177 -2.505 -22.774 1.00 94.12 107 SER A O 1
ATOM 888 N N . VAL A 1 108 ? 13.116 -1.334 -24.448 1.00 95.75 108 VAL A N 1
ATOM 889 C CA . VAL A 1 108 ? 14.503 -1.582 -24.009 1.00 95.75 108 VAL A CA 1
ATOM 890 C C . VAL A 1 108 ? 14.775 -0.915 -22.658 1.00 95.75 108 VAL A C 1
ATOM 892 O O . VAL A 1 108 ? 15.292 -1.577 -21.762 1.00 95.75 108 VAL A O 1
ATOM 895 N N . LEU A 1 109 ? 14.381 0.350 -22.478 1.00 94.69 109 LEU A N 1
ATOM 896 C CA . LEU A 1 109 ? 14.556 1.093 -21.222 1.00 94.69 109 LEU A CA 1
ATOM 897 C C . LEU A 1 109 ? 13.818 0.421 -20.050 1.00 94.69 109 LEU A C 1
ATOM 899 O O . LEU A 1 109 ? 14.392 0.276 -18.976 1.00 94.69 109 LEU A O 1
ATOM 903 N N . GLN A 1 110 ? 12.611 -0.108 -20.277 1.00 92.50 110 GLN A N 1
ATOM 904 C CA . GLN A 1 110 ? 11.865 -0.895 -19.284 1.00 92.50 110 GLN A CA 1
ATOM 905 C C . GLN A 1 110 ? 12.427 -2.307 -19.036 1.00 92.50 110 GLN A C 1
ATOM 907 O O . GLN A 1 110 ? 11.891 -3.045 -18.207 1.00 92.50 110 GLN A O 1
ATOM 912 N N . GLY A 1 111 ? 13.455 -2.739 -19.770 1.00 92.38 111 GLY A N 1
ATOM 913 C CA . GLY A 1 111 ? 14.003 -4.095 -19.687 1.00 92.38 111 GLY A CA 1
ATOM 914 C C . GLY A 1 111 ? 13.129 -5.181 -20.332 1.00 92.38 111 GLY A C 1
ATOM 915 O O . GLY A 1 111 ? 13.370 -6.366 -20.107 1.00 92.38 111 GLY A O 1
ATOM 916 N N . LYS A 1 112 ? 12.129 -4.815 -21.146 1.00 92.69 112 LYS A N 1
ATOM 917 C CA . LYS A 1 112 ? 11.297 -5.741 -21.939 1.00 92.69 112 LYS A CA 1
ATOM 918 C C . LYS A 1 112 ? 11.988 -6.072 -23.261 1.00 92.69 112 LYS A C 1
ATOM 920 O O . LYS A 1 112 ? 11.546 -5.692 -24.346 1.00 92.69 112 LYS A O 1
ATOM 925 N N . LEU A 1 113 ? 13.117 -6.768 -23.164 1.00 93.81 113 LEU A N 1
ATOM 926 C CA . LEU A 1 113 ? 13.970 -7.033 -24.324 1.00 93.81 113 LEU A CA 1
ATOM 927 C C . LEU A 1 113 ? 13.281 -7.929 -25.356 1.00 93.81 113 LEU A C 1
ATOM 929 O O . LEU A 1 113 ? 13.462 -7.717 -26.549 1.00 93.81 113 LEU A O 1
ATOM 933 N N . ASP A 1 114 ? 12.464 -8.891 -24.924 1.00 93.88 114 ASP A N 1
ATOM 934 C CA . ASP A 1 114 ? 11.747 -9.780 -25.845 1.00 9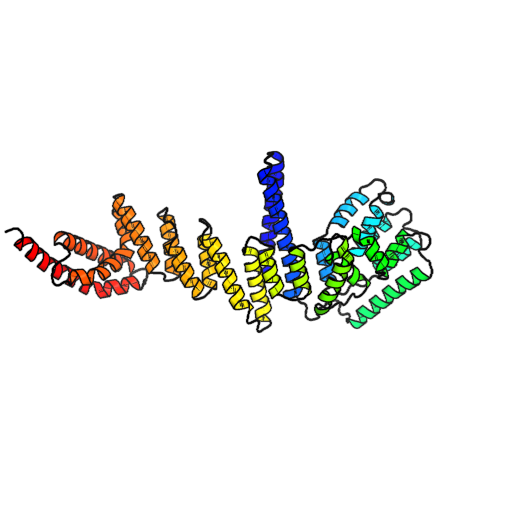3.88 114 ASP A CA 1
ATOM 935 C C . ASP A 1 114 ? 10.710 -9.034 -26.693 1.00 93.88 114 ASP A C 1
ATOM 937 O O . ASP A 1 114 ? 10.567 -9.328 -27.878 1.00 93.88 114 ASP A O 1
ATOM 941 N N . ASP A 1 115 ? 10.063 -8.010 -26.134 1.00 92.75 115 ASP A N 1
ATOM 942 C CA . ASP A 1 115 ? 9.151 -7.144 -26.884 1.00 92.75 115 ASP A CA 1
ATOM 943 C C . ASP A 1 115 ? 9.895 -6.304 -27.922 1.00 92.75 115 ASP A C 1
ATOM 945 O O . ASP A 1 115 ? 9.474 -6.221 -29.078 1.00 92.75 115 ASP A O 1
ATOM 949 N N . ALA A 1 116 ? 11.038 -5.727 -27.540 1.00 94.69 116 ALA A N 1
ATOM 950 C CA . ALA A 1 116 ? 11.887 -4.991 -28.471 1.00 94.69 116 ALA A CA 1
ATOM 951 C C . ALA A 1 116 ? 12.371 -5.899 -29.614 1.00 94.69 116 ALA A C 1
ATOM 953 O O . ALA A 1 116 ? 12.312 -5.516 -30.782 1.00 94.69 116 ALA A O 1
ATOM 954 N N . ARG A 1 117 ? 12.789 -7.130 -29.295 1.00 95.69 117 ARG A N 1
ATOM 955 C CA . ARG A 1 117 ? 13.209 -8.138 -30.278 1.00 95.69 117 ARG A CA 1
ATOM 956 C C . ARG A 1 117 ? 12.067 -8.544 -31.206 1.00 95.69 117 ARG A C 1
ATOM 958 O O . ARG A 1 117 ? 12.268 -8.596 -32.417 1.00 95.69 117 ARG A O 1
ATOM 965 N N . LEU A 1 118 ? 10.862 -8.757 -30.673 1.00 93.44 118 LEU A N 1
ATOM 966 C CA . LEU A 1 118 ? 9.670 -9.047 -31.471 1.00 93.44 118 LEU A CA 1
ATOM 967 C C . LEU A 1 118 ? 9.392 -7.923 -32.475 1.00 93.44 118 LEU A C 1
ATOM 969 O O . LEU A 1 118 ? 9.211 -8.191 -33.662 1.00 93.44 118 LEU A O 1
ATOM 973 N N . MET A 1 119 ? 9.415 -6.665 -32.029 1.00 93.12 119 MET A N 1
ATOM 974 C CA . MET A 1 119 ? 9.220 -5.521 -32.921 1.00 93.12 119 MET A CA 1
ATOM 975 C C . MET A 1 119 ? 10.295 -5.466 -34.011 1.00 93.12 119 MET A C 1
ATOM 977 O O . MET A 1 119 ? 9.956 -5.385 -35.191 1.00 93.12 119 MET A O 1
ATOM 981 N N . LEU A 1 120 ? 11.574 -5.589 -33.637 1.00 93.75 120 LEU A N 1
ATOM 982 C CA . LEU A 1 120 ? 12.701 -5.575 -34.575 1.00 93.75 120 LEU A CA 1
ATOM 983 C C . LEU A 1 120 ? 12.640 -6.721 -35.593 1.00 93.75 120 LEU A C 1
ATOM 985 O O . LEU A 1 120 ? 12.982 -6.505 -36.754 1.00 93.75 120 LEU A O 1
ATOM 989 N N . SER A 1 121 ? 12.163 -7.903 -35.193 1.00 92.56 121 SER A N 1
ATOM 990 C CA . SER A 1 121 ? 12.001 -9.058 -36.087 1.00 92.56 121 SER A CA 1
ATOM 991 C C . SER A 1 121 ? 10.940 -8.842 -37.173 1.00 92.56 121 SER A C 1
ATOM 993 O O . SER A 1 121 ? 11.041 -9.409 -38.256 1.00 92.56 121 SER A O 1
ATOM 995 N N . ASN A 1 122 ? 9.968 -7.960 -36.922 1.00 89.69 122 ASN A N 1
ATOM 996 C CA . ASN A 1 122 ? 8.938 -7.576 -37.890 1.00 89.69 122 ASN A CA 1
ATOM 997 C C . ASN A 1 122 ? 9.387 -6.428 -38.816 1.00 89.69 122 ASN A C 1
ATOM 999 O O . ASN A 1 122 ? 8.622 -5.980 -39.676 1.00 89.69 122 ASN A O 1
ATOM 1003 N N . HIS A 1 123 ? 10.608 -5.912 -38.649 1.00 92.50 123 HIS A N 1
ATOM 1004 C CA . HIS A 1 123 ? 11.148 -4.860 -39.501 1.00 92.50 123 HIS A CA 1
ATOM 1005 C C . HIS A 1 123 ? 11.584 -5.433 -40.867 1.00 92.50 123 HIS A C 1
ATOM 1007 O O . HIS A 1 123 ? 12.211 -6.488 -40.907 1.00 92.50 123 HIS A O 1
ATOM 1013 N N . PRO A 1 124 ? 11.373 -4.733 -42.002 1.00 91.06 124 PRO A N 1
ATOM 1014 C CA . PRO A 1 124 ? 11.780 -5.225 -43.329 1.00 91.06 124 PRO A CA 1
ATOM 1015 C C . PRO A 1 124 ? 13.275 -5.552 -43.473 1.00 91.06 124 PRO A C 1
ATOM 1017 O O . PRO A 1 124 ? 13.673 -6.294 -44.362 1.00 91.06 124 PRO A O 1
ATOM 1020 N N . SER A 1 125 ? 14.110 -4.961 -42.619 1.00 91.31 125 SER A N 1
ATOM 1021 C CA . SER A 1 125 ? 15.564 -5.174 -42.571 1.00 91.31 125 SER A CA 1
ATOM 1022 C C . SER A 1 125 ? 16.009 -6.139 -41.465 1.00 91.31 125 SER A C 1
ATOM 1024 O O . SER A 1 125 ? 17.195 -6.157 -41.147 1.00 91.31 125 SER A O 1
ATOM 1026 N N . ALA A 1 126 ? 15.097 -6.914 -40.869 1.00 91.00 126 ALA A N 1
ATOM 1027 C CA . ALA A 1 126 ? 15.398 -7.824 -39.760 1.00 91.00 126 ALA A CA 1
ATOM 1028 C C . ALA A 1 126 ? 16.522 -8.828 -40.083 1.00 91.00 126 ALA A C 1
ATOM 1030 O O . ALA A 1 126 ? 17.357 -9.101 -39.227 1.00 91.00 126 ALA A O 1
ATOM 1031 N N . ASP A 1 127 ? 16.599 -9.294 -41.333 1.00 92.50 127 ASP A N 1
ATOM 1032 C CA . ASP A 1 127 ? 17.620 -10.250 -41.792 1.00 92.50 127 ASP A CA 1
ATOM 1033 C C . ASP A 1 127 ? 18.999 -9.620 -42.066 1.00 92.50 127 ASP A C 1
ATOM 1035 O O . ASP A 1 127 ? 19.942 -10.309 -42.458 1.00 92.50 127 ASP A O 1
ATOM 1039 N N . THR A 1 128 ? 19.142 -8.300 -41.913 1.00 93.69 128 THR A N 1
ATOM 1040 C CA . THR A 1 128 ? 20.429 -7.626 -42.134 1.00 93.69 128 THR A CA 1
ATOM 1041 C C . THR A 1 128 ? 21.361 -7.793 -40.936 1.00 93.69 128 THR A C 1
ATOM 1043 O O . THR A 1 128 ? 20.923 -7.818 -39.786 1.00 93.69 128 THR A O 1
ATOM 1046 N N . ASP A 1 129 ? 22.670 -7.841 -41.198 1.00 92.62 129 ASP A N 1
ATOM 1047 C CA . ASP A 1 129 ? 23.702 -8.036 -40.168 1.00 92.62 129 ASP A CA 1
ATOM 1048 C C . ASP A 1 129 ? 23.591 -7.065 -38.965 1.00 92.62 129 ASP A C 1
ATOM 1050 O O . ASP A 1 129 ? 23.618 -7.538 -37.826 1.00 92.62 129 ASP A O 1
ATOM 1054 N N . PRO A 1 130 ? 23.328 -5.748 -39.142 1.00 92.81 130 PRO A N 1
ATOM 1055 C CA . PRO A 1 130 ? 23.146 -4.839 -38.008 1.00 92.81 130 PRO A CA 1
ATOM 1056 C C . PRO A 1 130 ? 21.935 -5.179 -37.123 1.00 92.81 130 PRO A C 1
ATOM 1058 O O . PRO A 1 130 ? 22.006 -5.022 -35.906 1.00 92.81 130 PRO A O 1
ATOM 1061 N N . PHE A 1 131 ? 20.825 -5.647 -37.706 1.00 94.69 131 PHE A N 1
ATOM 1062 C CA . PHE A 1 131 ? 19.630 -6.038 -36.947 1.00 94.69 131 PHE A CA 1
ATOM 1063 C C . PHE A 1 131 ? 19.858 -7.349 -36.191 1.00 94.69 131 PHE A C 1
ATOM 1065 O O . PHE A 1 131 ? 19.563 -7.417 -34.998 1.00 94.69 131 PHE A O 1
ATOM 1072 N N . LEU A 1 132 ? 20.448 -8.351 -36.851 1.00 94.56 132 LEU A N 1
ATOM 1073 C CA . LEU A 1 132 ? 20.806 -9.626 -36.222 1.00 94.56 132 LEU A CA 1
ATOM 1074 C C . LEU A 1 132 ? 21.812 -9.431 -35.081 1.00 94.56 132 LEU A C 1
ATOM 1076 O O . LEU A 1 132 ? 21.699 -10.068 -34.034 1.00 94.56 132 LEU A O 1
ATOM 1080 N N . SER A 1 133 ? 22.763 -8.512 -35.256 1.00 94.19 133 SER A N 1
ATOM 1081 C CA . SER A 1 133 ? 23.735 -8.143 -34.229 1.00 94.19 133 SER A CA 1
ATOM 1082 C C . SER A 1 133 ? 23.062 -7.529 -32.994 1.00 94.19 133 SER A C 1
ATOM 1084 O O . SER A 1 133 ? 23.358 -7.953 -31.878 1.00 94.19 133 SER A O 1
ATOM 1086 N N . ILE A 1 134 ? 22.114 -6.594 -33.160 1.00 96.12 134 ILE A N 1
ATOM 1087 C CA . ILE A 1 134 ? 21.341 -6.042 -32.030 1.00 96.12 134 ILE A CA 1
ATOM 1088 C C . ILE A 1 134 ? 20.457 -7.109 -31.372 1.00 96.12 134 ILE A C 1
ATOM 1090 O O . ILE A 1 134 ? 20.440 -7.187 -30.145 1.00 96.12 134 ILE A O 1
ATOM 1094 N N . ASP A 1 135 ? 19.751 -7.945 -32.144 1.00 95.56 135 ASP A N 1
ATOM 1095 C CA . ASP A 1 135 ? 18.944 -9.040 -31.581 1.00 95.56 135 ASP A CA 1
ATOM 1096 C C . ASP A 1 135 ? 19.802 -9.976 -30.719 1.00 95.56 135 ASP A C 1
ATOM 1098 O O . ASP A 1 135 ? 19.406 -10.353 -29.614 1.00 95.56 135 ASP A O 1
ATOM 1102 N N . GLU A 1 136 ? 21.013 -10.297 -31.183 1.00 95.81 136 GLU A N 1
ATOM 1103 C CA . GLU A 1 136 ? 21.961 -11.112 -30.436 1.00 95.81 136 GLU A CA 1
ATOM 1104 C C . GLU A 1 136 ? 22.372 -10.454 -29.110 1.00 95.81 136 GLU A C 1
ATOM 1106 O O . GLU A 1 136 ? 22.367 -11.133 -28.079 1.00 95.81 136 GLU A O 1
ATOM 1111 N N . LEU A 1 137 ? 22.702 -9.156 -29.119 1.00 96.19 137 LEU A N 1
ATOM 1112 C CA . LEU A 1 137 ? 23.066 -8.409 -27.910 1.00 96.19 137 LEU A CA 1
ATOM 1113 C C . LEU A 1 137 ? 21.906 -8.358 -26.909 1.00 96.19 137 LEU A C 1
ATOM 1115 O O . LEU A 1 137 ? 22.118 -8.636 -25.728 1.00 96.19 137 LEU A O 1
ATOM 1119 N N . LEU A 1 138 ? 20.687 -8.069 -27.377 1.00 96.00 138 LEU A N 1
ATOM 1120 C CA . LEU A 1 138 ? 19.479 -8.037 -26.546 1.00 96.00 138 LEU A CA 1
ATOM 1121 C C . LEU A 1 138 ? 19.188 -9.412 -25.934 1.00 96.00 138 LEU A C 1
ATOM 1123 O O . LEU A 1 138 ? 18.938 -9.524 -24.738 1.00 96.00 138 LEU A O 1
ATOM 1127 N N . ARG A 1 139 ? 19.278 -10.481 -26.732 1.00 95.56 139 ARG A N 1
ATOM 1128 C CA . ARG A 1 139 ? 19.046 -11.860 -26.276 1.00 95.56 139 ARG A CA 1
ATOM 1129 C C . ARG A 1 139 ? 20.083 -12.336 -25.259 1.00 95.56 139 ARG A C 1
ATOM 1131 O O . ARG A 1 139 ? 19.767 -13.160 -24.404 1.00 95.56 139 ARG A O 1
ATOM 1138 N N . LYS A 1 140 ? 21.335 -11.887 -25.389 1.00 94.31 140 LYS A N 1
ATOM 1139 C CA . LYS A 1 140 ? 22.449 -12.288 -24.515 1.00 94.31 140 LYS A CA 1
ATOM 1140 C C . LYS A 1 140 ? 22.560 -11.455 -23.238 1.00 94.31 140 LYS A C 1
ATOM 1142 O O . LYS A 1 140 ? 23.413 -11.783 -22.413 1.00 94.31 140 LYS A O 1
ATOM 1147 N N . MET A 1 141 ? 21.738 -10.418 -23.066 1.00 93.69 141 MET A N 1
ATOM 1148 C CA . MET A 1 141 ? 21.792 -9.570 -21.880 1.00 93.69 141 MET A CA 1
ATOM 1149 C C . MET A 1 141 ? 21.559 -10.404 -20.606 1.00 93.69 141 MET A C 1
ATOM 1151 O O . MET A 1 141 ? 20.528 -11.073 -20.483 1.00 93.69 141 MET A O 1
ATOM 1155 N N . PRO A 1 142 ? 22.505 -10.405 -19.651 1.00 90.62 142 PRO A N 1
ATOM 1156 C CA . PRO A 1 142 ? 22.382 -11.224 -18.457 1.00 90.62 142 PRO A CA 1
ATOM 1157 C C . PRO A 1 142 ? 21.486 -10.551 -17.412 1.00 90.62 142 PRO A C 1
ATOM 1159 O O . PRO A 1 142 ? 21.664 -9.382 -17.077 1.00 90.62 142 PRO A O 1
ATOM 1162 N N . PHE A 1 143 ? 20.578 -11.331 -16.820 1.00 86.12 143 PHE A N 1
ATOM 1163 C CA . PHE A 1 143 ? 19.740 -10.915 -15.692 1.00 86.12 143 PHE A CA 1
ATOM 1164 C C . PHE A 1 143 ? 20.123 -11.672 -14.424 1.00 86.12 143 PHE A C 1
ATOM 1166 O O . PHE A 1 143 ? 20.299 -12.893 -14.445 1.00 86.12 143 PHE A O 1
ATOM 1173 N N . PHE A 1 144 ? 20.218 -10.958 -13.302 1.00 82.19 144 PHE A N 1
ATOM 1174 C CA . PHE A 1 144 ? 20.526 -11.591 -12.026 1.00 82.19 144 PHE A CA 1
ATOM 1175 C C . PHE A 1 144 ? 19.324 -12.388 -11.508 1.00 82.19 144 PHE A C 1
ATOM 1177 O O . PHE A 1 144 ? 18.202 -11.875 -11.402 1.00 82.19 144 PHE A O 1
ATOM 1184 N N . GLN A 1 145 ? 19.575 -13.650 -11.161 1.00 76.69 145 GLN A N 1
ATOM 1185 C CA . GLN A 1 145 ? 18.607 -14.547 -10.541 1.00 76.69 145 GLN A CA 1
ATOM 1186 C C . GLN A 1 145 ? 19.167 -15.035 -9.208 1.00 76.69 145 GLN A C 1
ATOM 1188 O O . GLN A 1 145 ? 20.147 -15.775 -9.181 1.00 76.69 145 GLN A O 1
ATOM 1193 N N . VAL A 1 146 ? 18.510 -14.659 -8.109 1.00 65.81 146 VAL A N 1
ATOM 1194 C CA . VAL A 1 146 ? 18.961 -14.969 -6.739 1.00 65.81 146 VAL A CA 1
ATOM 1195 C C . VAL A 1 146 ? 19.090 -16.481 -6.505 1.00 65.81 146 VAL A C 1
ATOM 1197 O O . VAL A 1 146 ? 20.036 -16.937 -5.877 1.00 65.81 146 VAL A O 1
ATOM 1200 N N . TYR A 1 147 ? 18.187 -17.283 -7.075 1.00 68.50 147 TYR A N 1
ATOM 1201 C CA . TYR A 1 147 ? 18.210 -18.749 -6.970 1.00 68.50 147 TYR A CA 1
ATOM 1202 C C . TYR A 1 147 ? 18.890 -19.443 -8.159 1.00 68.50 147 TYR A C 1
ATOM 1204 O O . TYR A 1 147 ? 18.788 -20.657 -8.310 1.00 68.50 147 TYR A O 1
ATOM 1212 N N . GLY A 1 148 ? 19.582 -18.685 -9.014 1.00 68.31 148 GLY A N 1
ATOM 1213 C CA . GLY A 1 148 ? 20.216 -19.197 -10.231 1.00 68.31 148 GLY A CA 1
ATOM 1214 C C . GLY A 1 148 ? 21.538 -19.937 -10.001 1.00 68.31 148 GLY A C 1
ATOM 1215 O O . GLY A 1 148 ? 22.136 -20.411 -10.962 1.00 68.31 148 GLY A O 1
ATOM 1216 N N . GLY A 1 149 ? 22.027 -20.012 -8.755 1.00 73.75 149 GLY A N 1
ATOM 1217 C CA . GLY A 1 149 ? 23.273 -20.704 -8.391 1.00 73.75 149 GLY A CA 1
ATOM 1218 C C . GLY A 1 149 ? 24.565 -20.023 -8.867 1.00 73.75 149 GLY A C 1
ATOM 1219 O O . GLY A 1 149 ? 25.647 -20.561 -8.650 1.00 73.75 149 GLY A O 1
ATOM 1220 N N . VAL A 1 150 ? 24.469 -18.853 -9.505 1.00 82.00 150 VAL A N 1
ATOM 1221 C CA . VAL A 1 150 ? 25.608 -18.050 -9.975 1.00 82.00 150 VAL A CA 1
ATOM 1222 C C . VAL A 1 150 ? 25.986 -17.044 -8.892 1.00 82.00 150 VAL A C 1
ATOM 1224 O O . VAL A 1 150 ? 25.113 -16.365 -8.351 1.00 82.00 150 VAL A O 1
ATOM 1227 N N . SER A 1 151 ? 27.279 -16.934 -8.576 1.00 86.25 151 SER A N 1
ATOM 1228 C CA . SER A 1 151 ? 27.744 -15.930 -7.618 1.00 86.25 151 SER A CA 1
ATOM 1229 C C . SER A 1 151 ? 27.580 -14.513 -8.181 1.00 86.25 151 SER A C 1
ATOM 1231 O O . SER A 1 151 ? 27.573 -14.304 -9.394 1.00 86.25 151 SER A O 1
ATOM 1233 N N . ILE A 1 152 ? 27.477 -13.515 -7.302 1.00 84.75 152 ILE A N 1
ATOM 1234 C CA . ILE A 1 152 ? 27.354 -12.106 -7.713 1.00 84.75 152 ILE A CA 1
ATOM 1235 C C . ILE A 1 152 ? 28.556 -11.683 -8.566 1.00 84.75 152 ILE A C 1
ATOM 1237 O O . ILE A 1 152 ? 28.367 -11.065 -9.608 1.00 84.75 152 ILE A O 1
ATOM 1241 N N . GLY A 1 153 ? 29.772 -12.078 -8.176 1.00 86.56 153 GLY A N 1
ATOM 1242 C CA . GLY A 1 153 ? 30.985 -11.761 -8.933 1.00 86.56 153 GLY A CA 1
ATOM 1243 C C . GLY A 1 153 ? 31.001 -12.396 -10.325 1.00 86.56 153 GLY A C 1
ATOM 1244 O O . GLY A 1 153 ? 31.374 -11.741 -11.295 1.00 86.56 153 GLY A O 1
ATOM 1245 N N . ASP A 1 154 ? 30.526 -13.640 -10.456 1.00 89.50 154 ASP A N 1
ATOM 1246 C CA . ASP A 1 154 ? 30.403 -14.294 -11.766 1.00 89.50 154 ASP A CA 1
ATOM 1247 C C . ASP A 1 154 ? 29.352 -13.608 -12.645 1.00 89.50 154 ASP A C 1
ATOM 1249 O O . ASP A 1 154 ? 29.529 -13.487 -13.859 1.00 89.50 154 ASP A O 1
ATOM 1253 N N . PHE A 1 155 ? 28.245 -13.161 -12.047 1.00 91.25 155 PHE A N 1
ATOM 1254 C CA . PHE A 1 155 ? 27.227 -12.392 -12.751 1.00 91.25 155 PHE A CA 1
ATOM 1255 C C . PHE A 1 155 ? 27.768 -11.034 -13.217 1.00 91.25 155 PHE A C 1
ATOM 1257 O O . PHE A 1 155 ? 27.617 -10.705 -14.392 1.00 91.25 155 PHE A O 1
ATOM 1264 N N . GLU A 1 156 ? 28.436 -10.281 -12.340 1.00 90.88 156 GLU A N 1
ATOM 1265 C CA . GLU A 1 156 ? 29.059 -8.998 -12.682 1.00 90.88 156 GLU A CA 1
ATOM 1266 C C . GLU A 1 156 ? 30.077 -9.165 -13.809 1.00 90.88 156 GLU A C 1
ATOM 1268 O O . GLU A 1 156 ? 30.040 -8.404 -14.770 1.00 90.88 156 GLU A O 1
ATOM 1273 N N . ALA A 1 157 ? 30.917 -10.203 -13.763 1.00 92.94 157 ALA A N 1
ATOM 1274 C CA . ALA A 1 157 ? 31.872 -10.492 -14.828 1.00 92.94 157 ALA A CA 1
ATOM 1275 C C . ALA A 1 157 ? 31.183 -10.774 -16.177 1.00 92.94 157 ALA A C 1
ATOM 1277 O O . ALA A 1 157 ? 31.616 -10.264 -17.211 1.00 92.94 157 ALA A O 1
ATOM 1278 N N . ARG A 1 158 ? 30.089 -11.551 -16.183 1.00 94.12 158 ARG A N 1
ATOM 1279 C CA . ARG A 1 158 ? 29.299 -11.816 -17.402 1.00 94.12 158 ARG A CA 1
ATOM 1280 C C . ARG A 1 158 ? 28.634 -10.553 -17.939 1.00 94.12 158 ARG A C 1
ATOM 1282 O O . ARG A 1 158 ? 28.613 -10.357 -19.150 1.00 94.12 158 ARG A O 1
ATOM 1289 N N . TRP A 1 159 ? 28.091 -9.722 -17.054 1.00 94.88 159 TRP A N 1
ATOM 1290 C CA . TRP A 1 159 ? 27.448 -8.466 -17.429 1.00 94.88 159 TRP A CA 1
ATOM 1291 C C . TRP A 1 159 ? 28.454 -7.462 -17.992 1.00 94.88 159 TRP A C 1
ATOM 1293 O O . TRP A 1 159 ? 28.220 -6.919 -19.065 1.00 94.88 159 TRP A O 1
ATOM 1303 N N . GLN A 1 160 ? 29.615 -7.309 -17.352 1.00 94.62 160 GLN A N 1
ATOM 1304 C CA . GLN A 1 160 ? 30.711 -6.469 -17.846 1.00 94.62 160 GLN A CA 1
ATOM 1305 C C . GLN A 1 160 ? 31.214 -6.951 -19.210 1.00 94.62 160 GLN A C 1
ATOM 1307 O O . GLN A 1 160 ? 31.330 -6.161 -20.137 1.00 94.62 160 GLN A O 1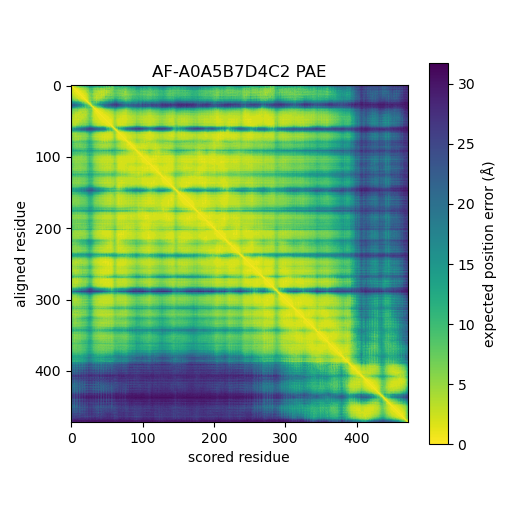
ATOM 1312 N N . HIS A 1 161 ? 31.424 -8.261 -19.381 1.00 96.44 161 HIS A N 1
ATOM 1313 C CA . HIS A 1 161 ? 31.810 -8.819 -20.678 1.00 96.44 161 HIS A CA 1
ATOM 1314 C C . HIS A 1 161 ? 30.758 -8.542 -21.765 1.00 96.44 161 HIS A C 1
ATOM 1316 O O . HIS A 1 161 ? 31.101 -8.246 -22.908 1.00 96.44 161 HIS A O 1
ATOM 1322 N N . TRP A 1 162 ? 29.470 -8.668 -21.438 1.00 97.00 162 TRP A N 1
ATOM 1323 C CA . TRP A 1 162 ? 28.384 -8.337 -22.362 1.00 97.00 162 TRP A CA 1
ATOM 1324 C C . TRP A 1 162 ? 28.374 -6.843 -22.724 1.00 97.00 162 TRP A C 1
ATOM 1326 O O . TRP A 1 162 ? 28.235 -6.509 -23.901 1.00 97.00 162 TRP A O 1
ATOM 1336 N N . GLN A 1 163 ? 28.579 -5.955 -21.751 1.00 96.38 163 GLN A N 1
ATOM 1337 C CA . GLN A 1 163 ? 28.624 -4.513 -21.983 1.00 96.38 163 GLN A CA 1
ATOM 1338 C C . GLN A 1 163 ? 29.829 -4.119 -22.849 1.00 96.38 163 GLN A C 1
ATOM 1340 O O . GLN A 1 163 ? 29.654 -3.414 -23.840 1.00 96.38 163 GLN A O 1
ATOM 1345 N N . SER A 1 164 ? 31.022 -4.654 -22.565 1.00 96.25 164 SER A N 1
ATOM 1346 C CA . SER A 1 164 ? 32.216 -4.426 -23.391 1.00 96.25 164 SER A CA 1
ATOM 1347 C C . SER A 1 164 ? 32.036 -4.913 -24.832 1.00 96.25 164 SER A C 1
ATOM 1349 O O . SER A 1 164 ? 32.562 -4.309 -25.761 1.00 96.25 164 SER A O 1
ATOM 1351 N N . GLU A 1 165 ? 31.271 -5.985 -25.052 1.00 96.56 165 GLU A N 1
ATOM 1352 C CA . GLU A 1 165 ? 30.928 -6.438 -26.405 1.00 96.56 165 GLU A CA 1
ATOM 1353 C C . GLU A 1 165 ? 29.986 -5.455 -27.125 1.00 96.56 165 GLU A C 1
ATOM 1355 O O . GLU A 1 165 ? 30.135 -5.241 -28.329 1.00 96.56 165 GLU A O 1
ATOM 1360 N N . CYS A 1 166 ? 29.050 -4.822 -26.408 1.00 96.12 166 CYS A N 1
ATOM 1361 C CA . CYS A 1 166 ? 28.214 -3.753 -26.963 1.00 96.12 166 CYS A CA 1
ATOM 1362 C C . CYS A 1 166 ? 29.071 -2.540 -27.365 1.00 96.12 166 CYS A C 1
ATOM 1364 O O . CYS A 1 166 ? 28.945 -2.038 -28.483 1.00 96.12 166 CYS A O 1
ATOM 1366 N N . GLU A 1 167 ? 29.980 -2.109 -26.486 1.00 96.25 167 GLU A N 1
ATOM 1367 C CA . GLU A 1 167 ? 30.908 -0.996 -26.729 1.00 96.25 167 GLU A CA 1
ATOM 1368 C C . GLU A 1 167 ? 31.810 -1.270 -27.934 1.00 96.25 167 GLU A C 1
ATOM 1370 O O . GLU A 1 167 ? 31.869 -0.458 -28.856 1.00 96.25 167 GLU A O 1
ATOM 1375 N N . ARG A 1 168 ? 32.420 -2.458 -27.995 1.00 96.56 168 ARG A N 1
ATOM 1376 C CA . ARG A 1 168 ? 33.282 -2.875 -29.107 1.00 96.56 168 ARG A CA 1
ATOM 1377 C C . ARG A 1 168 ? 32.557 -2.802 -30.453 1.00 96.56 168 ARG A C 1
ATOM 1379 O O . ARG A 1 168 ? 33.078 -2.223 -31.403 1.00 96.56 168 ARG A O 1
ATOM 1386 N N . ARG A 1 169 ? 31.336 -3.347 -30.548 1.00 94.62 169 ARG A N 1
ATOM 1387 C CA . ARG A 1 169 ? 30.543 -3.308 -31.796 1.00 94.62 169 ARG A CA 1
ATOM 1388 C C . ARG A 1 169 ? 30.138 -1.885 -32.185 1.00 94.62 169 ARG A C 1
ATOM 1390 O O . ARG A 1 169 ? 30.028 -1.577 -33.375 1.00 94.62 169 ARG A O 1
ATOM 1397 N N . LEU A 1 170 ? 29.907 -1.019 -31.198 1.00 93.88 170 LEU A N 1
ATOM 1398 C CA . LEU A 1 170 ? 29.612 0.391 -31.428 1.00 93.88 170 LEU A CA 1
ATOM 1399 C C . LEU A 1 170 ? 30.838 1.141 -31.976 1.00 93.88 170 LEU A C 1
ATOM 1401 O O . LEU A 1 170 ? 30.693 1.898 -32.937 1.00 93.88 170 LEU A O 1
ATOM 1405 N N . GLU A 1 171 ? 32.024 0.902 -31.411 1.00 94.19 171 GLU A N 1
ATOM 1406 C CA . GLU A 1 171 ? 33.300 1.500 -31.834 1.00 94.19 171 GLU A CA 1
ATOM 1407 C C . GLU A 1 171 ? 33.745 1.032 -33.223 1.00 94.19 171 GLU A C 1
ATOM 1409 O O . GLU A 1 171 ? 34.198 1.835 -34.038 1.00 94.19 171 GLU A O 1
ATOM 1414 N N . GLU A 1 172 ? 33.548 -0.251 -33.534 1.00 93.12 172 GLU A N 1
ATOM 1415 C CA . GLU A 1 172 ? 33.822 -0.830 -34.855 1.00 93.12 172 GLU A CA 1
ATOM 1416 C C . GLU A 1 172 ? 32.850 -0.330 -35.942 1.00 93.12 172 GLU A C 1
ATOM 1418 O O . GLU A 1 172 ? 33.030 -0.612 -37.127 1.00 93.12 172 GLU A O 1
ATOM 1423 N N . GLY A 1 173 ? 31.819 0.433 -35.564 1.00 90.25 173 GLY A N 1
ATOM 1424 C CA . GLY A 1 173 ? 30.895 1.057 -36.505 1.00 90.25 173 GLY A CA 1
ATOM 1425 C C . GLY A 1 173 ? 29.877 0.094 -37.116 1.00 90.25 173 GLY A C 1
ATOM 1426 O O . GLY A 1 173 ? 29.301 0.416 -38.156 1.00 90.25 173 GLY A O 1
ATOM 1427 N N . HIS A 1 174 ? 29.587 -1.044 -36.467 1.00 87.19 174 HIS A N 1
ATOM 1428 C CA . HIS A 1 174 ? 28.629 -2.051 -36.962 1.00 87.19 174 HIS A CA 1
ATOM 1429 C C . HIS A 1 174 ? 27.230 -1.467 -37.232 1.00 87.19 174 HIS A C 1
ATOM 1431 O O . HIS A 1 174 ? 26.487 -1.964 -38.078 1.00 87.19 174 HIS A O 1
ATOM 1437 N N . PHE A 1 175 ? 26.873 -0.380 -36.539 1.00 91.81 175 PHE A N 1
ATOM 1438 C CA . PHE A 1 175 ? 25.565 0.276 -36.627 1.00 91.81 175 PHE A CA 1
ATOM 1439 C C . PHE A 1 175 ? 25.600 1.638 -37.335 1.00 91.81 175 PHE A C 1
ATOM 1441 O O . PHE A 1 175 ? 24.600 2.352 -37.319 1.00 91.81 175 PHE A O 1
ATOM 1448 N N . ALA A 1 176 ? 26.712 2.014 -37.980 1.00 87.00 176 ALA A N 1
ATOM 1449 C CA . ALA A 1 176 ? 26.878 3.339 -38.593 1.00 87.00 176 ALA A CA 1
ATOM 1450 C C . ALA A 1 176 ? 25.798 3.672 -39.644 1.00 87.00 176 ALA A C 1
ATOM 1452 O O . ALA A 1 176 ? 25.448 4.833 -39.838 1.00 87.00 176 ALA A O 1
ATOM 1453 N N . ASN A 1 177 ? 25.229 2.645 -40.283 1.00 86.38 177 ASN A N 1
ATOM 1454 C CA . ASN A 1 177 ? 24.197 2.786 -41.312 1.00 86.38 177 ASN A CA 1
ATOM 1455 C C . ASN A 1 177 ? 22.780 3.018 -40.753 1.00 86.38 177 ASN A C 1
ATOM 1457 O O . ASN A 1 177 ? 21.873 3.326 -41.522 1.00 86.38 177 ASN A O 1
ATOM 1461 N N . SER A 1 178 ? 22.559 2.855 -39.443 1.00 90.44 178 SER A N 1
ATOM 1462 C CA . SER A 1 178 ? 21.250 3.044 -38.811 1.00 90.44 178 SER A CA 1
ATOM 1463 C C . SER A 1 178 ? 21.391 3.748 -37.470 1.00 90.44 178 SER A C 1
ATOM 1465 O O . SER A 1 178 ? 21.740 3.139 -36.457 1.00 90.44 178 SER A O 1
ATOM 1467 N N . HIS A 1 179 ? 21.043 5.036 -37.450 1.00 92.75 179 HIS A N 1
ATOM 1468 C CA . HIS A 1 179 ? 21.040 5.827 -36.221 1.00 92.75 179 HIS A CA 1
ATOM 1469 C C . HIS A 1 179 ? 20.143 5.207 -35.139 1.00 92.75 179 HIS A C 1
ATOM 1471 O O . HIS A 1 179 ? 20.478 5.255 -33.959 1.00 92.75 179 HIS A O 1
ATOM 1477 N N . SER A 1 180 ? 19.036 4.568 -35.529 1.00 93.75 180 SER A N 1
ATOM 1478 C CA . SER A 1 180 ? 18.120 3.955 -34.572 1.00 93.75 180 SER A CA 1
ATOM 1479 C C . SER A 1 180 ? 18.716 2.736 -33.865 1.00 93.75 180 SER A C 1
ATOM 1481 O O . SER A 1 180 ? 18.601 2.605 -32.648 1.00 93.75 180 SER A O 1
ATOM 1483 N N . LEU A 1 181 ? 19.423 1.869 -34.598 1.00 94.75 181 LEU A N 1
ATOM 1484 C CA . LEU A 1 181 ? 20.134 0.735 -33.994 1.00 94.75 181 LEU A CA 1
ATOM 1485 C C . LEU A 1 181 ? 21.334 1.200 -33.169 1.00 94.75 181 LEU A C 1
ATOM 1487 O O . LEU A 1 181 ? 21.610 0.644 -32.108 1.00 94.75 181 LEU A O 1
ATOM 1491 N N . GLN A 1 182 ? 22.017 2.253 -33.626 1.00 96.00 182 GLN A N 1
ATOM 1492 C CA . GLN A 1 182 ? 23.091 2.881 -32.869 1.00 96.00 182 GLN A CA 1
ATOM 1493 C C . GLN A 1 182 ? 22.581 3.414 -31.523 1.00 96.00 182 GLN A C 1
ATOM 1495 O O . GLN A 1 182 ? 23.252 3.238 -30.511 1.00 96.00 182 GLN A O 1
ATOM 1500 N N . THR A 1 183 ? 21.391 4.020 -31.494 1.00 96.56 183 THR A N 1
ATOM 1501 C CA . THR A 1 183 ? 20.732 4.470 -30.260 1.00 96.56 183 THR A CA 1
ATOM 1502 C C . THR A 1 183 ? 20.438 3.300 -29.324 1.00 96.56 183 THR A C 1
ATOM 1504 O O . THR A 1 183 ? 20.766 3.396 -28.146 1.00 96.56 183 THR A O 1
ATOM 1507 N N . ILE A 1 184 ? 19.922 2.168 -29.827 1.00 96.81 184 ILE A N 1
ATOM 1508 C CA . ILE A 1 184 ? 19.735 0.955 -29.006 1.00 96.81 184 ILE A CA 1
ATOM 1509 C C . ILE A 1 184 ? 21.068 0.517 -28.402 1.00 96.81 184 ILE A C 1
ATOM 1511 O O . ILE A 1 184 ? 21.158 0.355 -27.191 1.00 96.81 184 ILE A O 1
ATOM 1515 N N . CYS A 1 185 ? 22.117 0.384 -29.217 1.00 96.50 185 CYS A N 1
ATOM 1516 C CA . CYS A 1 185 ? 23.424 -0.040 -28.724 1.00 96.50 185 CYS A CA 1
ATOM 1517 C C . CYS A 1 185 ? 23.990 0.929 -27.675 1.00 96.50 185 CYS A C 1
ATOM 1519 O O . CYS A 1 185 ? 24.522 0.480 -26.669 1.00 96.50 185 CYS A O 1
ATOM 1521 N N . LYS A 1 186 ? 23.824 2.246 -27.858 1.00 96.75 186 LYS A N 1
ATOM 1522 C CA . LYS A 1 186 ? 24.229 3.258 -26.868 1.00 96.75 186 LYS A CA 1
ATOM 1523 C C . LYS A 1 186 ? 23.491 3.109 -25.537 1.00 96.75 186 LYS A C 1
ATOM 1525 O O . LYS A 1 186 ? 24.119 3.249 -24.491 1.00 96.75 186 LYS A O 1
ATOM 1530 N N . ILE A 1 187 ? 22.194 2.781 -25.562 1.00 96.88 187 ILE A N 1
ATOM 1531 C CA . ILE A 1 187 ? 21.439 2.444 -24.344 1.00 96.88 187 ILE A CA 1
ATOM 1532 C C . ILE A 1 187 ? 22.048 1.203 -23.680 1.00 96.88 187 ILE A C 1
ATOM 1534 O O . ILE A 1 187 ? 22.301 1.237 -22.480 1.00 96.88 187 ILE A O 1
ATOM 1538 N N . LEU A 1 188 ? 22.338 0.142 -24.447 1.00 96.19 188 LEU A N 1
ATOM 1539 C CA . LEU A 1 188 ? 22.942 -1.091 -23.916 1.00 96.19 188 LEU A CA 1
ATOM 1540 C C . LEU A 1 188 ? 24.333 -0.854 -23.307 1.00 96.19 188 LEU A C 1
ATOM 1542 O O . LEU A 1 188 ? 24.669 -1.480 -22.306 1.00 96.19 188 LEU A O 1
ATOM 1546 N N . CYS A 1 189 ? 25.110 0.080 -23.861 1.00 95.44 189 CYS A N 1
ATOM 1547 C CA . CYS A 1 189 ? 26.383 0.521 -23.289 1.00 95.44 189 CYS A CA 1
ATOM 1548 C C . CYS A 1 189 ? 26.218 1.360 -22.008 1.00 95.44 189 CYS A C 1
ATOM 1550 O O . CYS A 1 189 ? 27.207 1.631 -21.339 1.00 95.44 189 CYS A O 1
ATOM 1552 N N . GLY A 1 190 ? 25.005 1.785 -21.645 1.00 94.56 190 GLY A N 1
ATOM 1553 C CA . GLY A 1 190 ? 24.772 2.650 -20.487 1.00 94.56 190 GLY A CA 1
ATOM 1554 C C . GLY A 1 190 ? 25.141 4.116 -20.726 1.00 94.56 190 GLY A C 1
ATOM 1555 O O . GLY A 1 190 ? 25.456 4.827 -19.771 1.00 94.56 190 GLY A O 1
ATOM 1556 N N . ASP A 1 191 ? 25.106 4.587 -21.980 1.00 95.56 191 ASP A N 1
ATOM 1557 C CA . ASP A 1 191 ? 25.391 5.984 -22.315 1.00 95.56 191 ASP A CA 1
ATOM 1558 C C . ASP A 1 191 ? 24.330 6.923 -21.717 1.00 95.56 191 ASP A C 1
ATOM 1560 O O . ASP A 1 191 ? 23.204 7.048 -22.216 1.00 95.56 191 ASP A O 1
ATOM 1564 N N . LEU A 1 192 ? 24.715 7.617 -20.644 1.00 92.81 192 LEU A N 1
ATOM 1565 C CA . LEU A 1 192 ? 23.843 8.520 -19.896 1.00 92.81 192 LEU A CA 1
ATOM 1566 C C . LEU A 1 192 ? 23.318 9.678 -20.752 1.00 92.81 192 LEU A C 1
ATOM 1568 O O . LEU A 1 192 ? 22.211 10.156 -20.501 1.00 92.81 192 LEU A O 1
ATOM 1572 N N . GLU A 1 193 ? 24.074 10.137 -21.754 1.00 93.00 193 GLU A N 1
ATOM 1573 C CA . GLU A 1 193 ? 23.637 11.230 -22.628 1.00 93.00 193 GLU A CA 1
ATOM 1574 C C . GLU A 1 193 ? 22.479 10.775 -23.523 1.00 93.00 193 GLU A C 1
ATOM 1576 O O . GLU A 1 193 ? 21.477 11.480 -23.662 1.00 93.00 193 GLU A O 1
ATOM 1581 N N . THR A 1 194 ? 22.578 9.570 -24.091 1.00 94.38 194 THR A N 1
ATOM 1582 C CA . THR A 1 194 ? 21.500 8.974 -24.888 1.00 94.38 194 THR A CA 1
ATOM 1583 C C . THR A 1 194 ? 20.266 8.679 -24.037 1.00 94.38 194 THR A C 1
ATOM 1585 O O . THR A 1 194 ? 19.161 9.031 -24.447 1.00 94.38 194 THR A O 1
ATOM 1588 N N . ILE A 1 195 ? 20.432 8.116 -22.835 1.00 93.75 195 ILE A N 1
ATOM 1589 C CA . ILE A 1 195 ? 19.308 7.869 -21.913 1.00 93.75 195 ILE A CA 1
ATOM 1590 C C . ILE A 1 195 ? 18.607 9.188 -21.545 1.00 93.75 195 ILE A C 1
ATOM 1592 O O . ILE A 1 195 ? 17.380 9.260 -21.575 1.00 93.75 195 ILE A O 1
ATOM 1596 N N . SER A 1 196 ? 19.370 10.256 -21.286 1.00 90.25 196 SER A N 1
ATOM 1597 C CA . SER A 1 196 ? 18.814 11.580 -20.966 1.00 90.25 196 SER A CA 1
ATOM 1598 C C . SER A 1 196 ? 18.049 12.200 -22.144 1.00 90.25 196 SER A C 1
ATOM 1600 O O . SER A 1 196 ? 17.036 12.865 -21.946 1.00 90.25 196 SER A O 1
ATOM 1602 N N . LYS A 1 197 ? 18.477 11.953 -23.390 1.00 91.50 197 LYS A N 1
ATOM 1603 C CA . LYS A 1 197 ? 17.741 12.393 -24.594 1.00 91.50 197 LYS A CA 1
ATOM 1604 C C . LYS A 1 197 ? 16.400 11.678 -24.771 1.00 91.50 197 LYS A C 1
ATOM 1606 O O . LYS A 1 197 ? 15.506 12.233 -25.400 1.00 91.50 197 LYS A O 1
ATOM 1611 N N . LEU A 1 198 ? 16.265 10.472 -24.222 1.00 92.44 198 LEU A N 1
ATOM 1612 C CA . LEU A 1 198 ? 15.060 9.638 -24.281 1.00 92.44 198 LEU A CA 1
ATOM 1613 C C . LEU A 1 198 ? 14.183 9.769 -23.027 1.00 92.44 198 LEU A C 1
ATOM 1615 O O . LEU A 1 198 ? 13.263 8.980 -22.823 1.00 92.44 198 LEU A O 1
ATOM 1619 N N . MET A 1 199 ? 14.451 10.767 -22.183 1.00 90.25 199 MET A N 1
ATOM 1620 C CA . MET A 1 199 ? 13.720 11.013 -20.939 1.00 90.25 199 MET A CA 1
ATOM 1621 C C . MET A 1 199 ? 12.226 11.261 -21.162 1.00 90.25 199 MET A C 1
ATOM 1623 O O . MET A 1 199 ? 11.416 10.868 -20.339 1.00 90.25 199 MET A O 1
ATOM 1627 N N . ASN A 1 200 ? 11.841 11.785 -22.326 1.00 89.12 200 ASN A N 1
ATOM 1628 C CA . ASN A 1 200 ? 10.443 11.931 -22.740 1.00 89.12 200 ASN A CA 1
ATOM 1629 C C . ASN A 1 200 ? 9.688 10.598 -22.921 1.00 89.12 200 ASN A C 1
ATOM 1631 O O . ASN A 1 200 ? 8.468 10.606 -23.058 1.00 89.12 200 ASN A O 1
ATOM 1635 N N . LEU A 1 201 ? 10.392 9.464 -22.983 1.00 90.62 201 LEU A N 1
ATOM 1636 C CA . LEU A 1 201 ? 9.793 8.126 -23.003 1.00 90.62 201 LEU A CA 1
ATOM 1637 C C . LEU A 1 201 ? 9.588 7.561 -21.589 1.00 90.62 201 LEU A C 1
ATOM 1639 O O . LEU A 1 201 ? 8.993 6.491 -21.439 1.00 90.62 201 LEU A O 1
ATOM 1643 N N . MET A 1 202 ? 10.105 8.245 -20.567 1.00 90.12 202 MET A N 1
ATOM 1644 C CA . MET A 1 202 ? 10.050 7.847 -19.167 1.00 90.12 202 MET A CA 1
ATOM 1645 C C . MET A 1 202 ? 9.280 8.905 -18.383 1.00 90.12 202 MET A C 1
ATOM 1647 O O . MET A 1 202 ? 9.783 9.987 -18.105 1.00 90.12 202 MET A O 1
ATOM 1651 N N . ASP A 1 203 ? 8.055 8.571 -17.993 1.00 83.81 203 ASP A N 1
ATOM 1652 C CA . ASP A 1 203 ? 7.154 9.540 -17.365 1.00 83.81 203 ASP A CA 1
ATOM 1653 C C . ASP A 1 203 ? 7.515 9.871 -15.917 1.00 83.81 203 ASP A C 1
ATOM 1655 O O . ASP A 1 203 ? 6.782 10.628 -15.298 1.00 83.81 203 ASP A O 1
ATOM 1659 N N . THR A 1 204 ? 8.554 9.274 -15.321 1.00 91.62 204 THR A N 1
ATOM 1660 C CA . THR A 1 204 ? 8.866 9.437 -13.892 1.00 91.62 204 THR A CA 1
ATOM 1661 C C . THR A 1 204 ? 10.359 9.285 -13.592 1.00 91.62 204 THR A C 1
ATOM 1663 O O . THR A 1 204 ? 11.063 8.495 -14.232 1.00 91.62 204 THR A O 1
ATOM 1666 N N . TRP A 1 205 ? 10.844 9.985 -12.559 1.00 93.44 205 TRP A N 1
ATOM 1667 C CA . TRP A 1 205 ? 12.247 9.906 -12.114 1.00 93.44 205 TRP A CA 1
ATOM 1668 C C . TRP A 1 205 ? 12.658 8.502 -11.681 1.00 93.44 205 TRP A C 1
ATOM 1670 O O . TRP A 1 205 ? 13.794 8.088 -11.906 1.00 93.44 205 TRP A O 1
ATOM 1680 N N . TYR A 1 206 ? 11.741 7.727 -11.112 1.00 93.38 206 TYR A N 1
ATOM 1681 C CA . TYR A 1 206 ? 12.026 6.361 -10.693 1.00 93.38 206 TYR A CA 1
ATOM 1682 C C . TYR A 1 206 ? 12.070 5.384 -11.877 1.00 93.38 206 TYR A C 1
ATOM 1684 O O . TYR A 1 206 ? 12.852 4.436 -11.831 1.00 93.38 206 TYR A O 1
ATOM 1692 N N . HIS A 1 207 ? 11.337 5.633 -12.972 1.00 93.62 207 HIS A N 1
ATOM 1693 C CA . HIS A 1 207 ? 11.544 4.904 -14.228 1.00 93.62 207 HIS A CA 1
ATOM 1694 C C . HIS A 1 207 ? 12.934 5.221 -14.801 1.00 93.62 207 HIS A C 1
ATOM 1696 O O . HIS A 1 207 ? 13.696 4.295 -15.079 1.00 93.62 207 HIS A O 1
ATOM 1702 N N . LEU A 1 208 ? 13.327 6.500 -14.871 1.00 94.25 208 LEU A N 1
ATOM 1703 C CA . LEU A 1 208 ? 14.679 6.895 -15.292 1.00 94.25 208 LEU A CA 1
ATOM 1704 C C . LEU A 1 208 ? 15.770 6.253 -14.423 1.00 94.25 208 LEU A C 1
ATOM 1706 O O . LEU A 1 208 ? 16.761 5.742 -14.952 1.00 94.25 208 LEU A O 1
ATOM 1710 N N . MET A 1 209 ? 15.591 6.258 -13.102 1.00 94.75 209 MET A N 1
ATOM 1711 C CA . MET A 1 209 ? 16.525 5.653 -12.156 1.00 94.75 209 MET A CA 1
ATOM 1712 C C . MET A 1 209 ? 16.714 4.161 -12.447 1.00 94.75 209 MET A C 1
ATOM 1714 O O . MET A 1 209 ? 17.847 3.707 -12.605 1.00 94.75 209 MET A O 1
ATOM 1718 N N . VAL A 1 210 ? 15.622 3.397 -12.539 1.00 94.88 210 VAL A N 1
ATOM 1719 C CA . VAL A 1 210 ? 15.679 1.944 -12.760 1.00 94.88 210 VAL A CA 1
ATOM 1720 C C . VAL A 1 210 ? 16.295 1.614 -14.119 1.00 94.88 210 VAL A C 1
ATOM 1722 O O . VAL A 1 210 ? 17.183 0.763 -14.179 1.00 94.88 210 VAL A O 1
ATOM 1725 N N . SER A 1 211 ? 15.911 2.331 -15.180 1.00 94.31 211 SER A N 1
ATOM 1726 C CA . SER A 1 211 ? 16.499 2.183 -16.519 1.00 94.31 211 SER A CA 1
ATOM 1727 C C . SER A 1 211 ? 18.001 2.474 -16.511 1.00 94.31 211 SER A C 1
ATOM 1729 O O . SER A 1 211 ? 18.794 1.722 -17.071 1.00 94.31 211 SER A O 1
ATOM 1731 N N . THR A 1 212 ? 18.425 3.535 -15.820 1.00 94.81 212 THR A N 1
ATOM 1732 C CA . THR A 1 212 ? 19.846 3.890 -15.706 1.00 94.81 212 THR A CA 1
ATOM 1733 C C . THR A 1 212 ? 20.622 2.813 -14.953 1.00 94.81 212 THR A C 1
ATOM 1735 O O . THR A 1 212 ? 21.698 2.404 -15.386 1.00 94.81 212 THR A O 1
ATOM 1738 N N . LEU A 1 213 ? 20.084 2.311 -13.840 1.00 94.69 213 LEU A N 1
ATOM 1739 C CA . LEU A 1 213 ? 20.719 1.255 -13.049 1.00 94.69 213 LEU A CA 1
ATOM 1740 C C . LEU A 1 213 ? 20.838 -0.058 -13.834 1.00 94.69 213 LEU A C 1
ATOM 1742 O O . LEU A 1 213 ? 21.869 -0.722 -13.733 1.00 94.69 213 LEU A O 1
ATOM 1746 N N . LEU A 1 214 ? 19.841 -0.395 -14.658 1.00 94.25 214 LEU A N 1
ATOM 1747 C CA . LEU A 1 214 ? 19.833 -1.593 -15.505 1.00 94.25 214 LEU A CA 1
ATOM 1748 C C . LEU A 1 214 ? 21.035 -1.665 -16.458 1.00 94.25 214 LEU A C 1
ATOM 1750 O O . LEU A 1 214 ? 21.609 -2.743 -16.629 1.00 94.25 214 LEU A O 1
ATOM 1754 N N . PHE A 1 215 ? 21.444 -0.525 -17.020 1.00 94.25 215 PHE A N 1
ATOM 1755 C CA . PHE A 1 215 ? 22.542 -0.444 -17.990 1.00 94.25 215 PHE A CA 1
ATOM 1756 C C . PHE A 1 215 ? 23.863 0.088 -17.413 1.00 94.25 215 PHE A C 1
ATOM 1758 O O . PHE A 1 215 ? 24.847 0.173 -18.136 1.00 94.25 215 PHE A O 1
ATOM 1765 N N . THR A 1 216 ? 23.928 0.419 -16.119 1.00 93.12 216 THR A N 1
ATOM 1766 C CA . THR A 1 216 ? 25.168 0.929 -15.494 1.00 93.12 216 THR A CA 1
ATOM 1767 C C . THR A 1 216 ? 25.628 0.133 -14.276 1.00 93.12 216 THR A C 1
ATOM 1769 O O . THR A 1 216 ? 26.830 -0.031 -14.072 1.00 93.12 216 THR A O 1
ATOM 1772 N N . LYS A 1 217 ? 24.703 -0.341 -13.432 1.00 90.81 217 LYS A N 1
ATOM 1773 C CA . LYS A 1 217 ? 25.001 -0.972 -12.136 1.00 90.81 217 LYS A CA 1
ATOM 1774 C C . LYS A 1 217 ? 23.962 -2.058 -11.812 1.00 90.81 217 LYS A C 1
ATOM 1776 O O . LYS A 1 217 ? 23.081 -1.836 -10.975 1.00 90.81 217 LYS A O 1
ATOM 1781 N N . PRO A 1 218 ? 24.075 -3.260 -12.408 1.00 87.81 218 PRO A N 1
ATOM 1782 C CA . PRO A 1 218 ? 23.043 -4.294 -12.320 1.00 87.81 218 PRO A CA 1
ATOM 1783 C C . PRO A 1 218 ? 22.899 -4.921 -10.918 1.00 87.81 218 PRO A C 1
ATOM 1785 O O . PRO A 1 218 ? 21.888 -5.550 -10.607 1.00 87.81 218 PRO A O 1
ATOM 1788 N N . THR A 1 219 ? 23.907 -4.754 -10.058 1.00 87.25 219 THR A N 1
ATOM 1789 C CA . THR A 1 219 ? 23.998 -5.324 -8.703 1.00 87.25 219 THR A CA 1
ATOM 1790 C C . THR A 1 219 ? 23.797 -4.287 -7.596 1.00 87.25 219 THR A C 1
ATOM 1792 O O . THR A 1 219 ? 24.196 -4.516 -6.451 1.00 87.25 219 THR A O 1
ATOM 1795 N N . VAL A 1 220 ? 23.152 -3.155 -7.907 1.00 87.75 220 VAL A N 1
ATOM 1796 C CA . VAL A 1 220 ? 22.854 -2.089 -6.937 1.00 87.75 220 VAL A CA 1
ATOM 1797 C C . VAL A 1 220 ? 22.186 -2.634 -5.667 1.00 87.75 220 VAL A C 1
ATOM 1799 O O . VAL A 1 220 ? 21.284 -3.476 -5.710 1.00 87.75 220 VAL A O 1
ATOM 1802 N N . LYS A 1 221 ? 22.666 -2.146 -4.521 1.00 86.00 221 LYS A N 1
ATOM 1803 C CA . LYS A 1 221 ? 22.154 -2.474 -3.187 1.00 86.00 221 LYS A CA 1
ATOM 1804 C C . LYS A 1 221 ? 21.221 -1.373 -2.693 1.00 86.00 221 LYS A C 1
ATOM 1806 O O . LYS A 1 221 ? 21.381 -0.219 -3.086 1.00 86.00 221 LYS A O 1
ATOM 1811 N N . LEU A 1 222 ? 20.322 -1.716 -1.769 1.00 85.50 222 LEU A N 1
ATOM 1812 C CA . LEU A 1 222 ? 19.327 -0.801 -1.187 1.00 85.50 222 LEU A CA 1
ATOM 1813 C C . LEU A 1 222 ? 19.909 0.561 -0.765 1.00 85.50 222 LEU A C 1
ATOM 1815 O O . LEU A 1 222 ? 19.410 1.597 -1.178 1.00 85.50 222 LEU A O 1
ATOM 1819 N N . PHE A 1 223 ? 21.021 0.578 -0.024 1.00 84.56 223 PHE A N 1
ATOM 1820 C CA . PHE A 1 223 ? 21.622 1.822 0.483 1.00 84.56 223 PHE A CA 1
ATOM 1821 C C . PHE A 1 223 ? 22.209 2.743 -0.604 1.00 84.56 223 PHE A C 1
ATOM 1823 O O . PHE A 1 223 ? 22.535 3.892 -0.324 1.00 84.56 223 PHE A O 1
ATOM 1830 N N . HIS A 1 224 ? 22.365 2.259 -1.839 1.00 87.75 224 HIS A N 1
ATOM 1831 C CA . HIS A 1 224 ? 22.776 3.077 -2.980 1.00 87.75 224 HIS A CA 1
ATOM 1832 C C . HIS A 1 224 ? 21.590 3.631 -3.783 1.00 87.75 224 HIS A C 1
ATOM 1834 O O . HIS A 1 224 ? 21.809 4.493 -4.636 1.00 87.75 224 HIS A O 1
ATOM 1840 N N . LEU A 1 225 ? 20.357 3.177 -3.519 1.00 90.69 225 LEU A N 1
ATOM 1841 C CA . LEU A 1 225 ? 19.163 3.665 -4.214 1.00 90.69 225 LEU A CA 1
ATOM 1842 C C . LEU A 1 225 ? 18.884 5.136 -3.909 1.00 90.69 225 LEU A C 1
ATOM 1844 O O . LEU A 1 225 ? 18.483 5.850 -4.820 1.00 90.69 225 LEU A O 1
ATOM 1848 N N . SER A 1 226 ? 19.174 5.612 -2.692 1.00 91.12 226 SER A N 1
ATOM 1849 C CA . SER A 1 226 ? 19.072 7.042 -2.351 1.00 91.12 226 SER A CA 1
ATOM 1850 C C . SER A 1 226 ? 19.861 7.911 -3.339 1.00 91.12 226 SER A C 1
ATOM 1852 O O . SER A 1 226 ? 19.295 8.794 -3.980 1.00 91.12 226 SER A O 1
ATOM 1854 N N . ASN A 1 227 ? 21.142 7.596 -3.566 1.00 91.88 227 ASN A N 1
ATOM 1855 C CA . ASN A 1 227 ? 21.981 8.384 -4.472 1.00 91.88 227 ASN A CA 1
ATOM 1856 C C . ASN A 1 227 ? 21.463 8.322 -5.916 1.00 91.88 227 ASN A C 1
ATOM 1858 O O . ASN A 1 227 ? 21.389 9.348 -6.584 1.00 91.88 227 ASN A O 1
ATOM 1862 N N . ALA A 1 228 ? 21.061 7.133 -6.379 1.00 92.44 228 ALA A N 1
ATOM 1863 C CA . ALA A 1 228 ? 20.497 6.956 -7.716 1.00 92.44 228 ALA A CA 1
ATOM 1864 C C . ALA A 1 228 ? 19.169 7.717 -7.902 1.00 92.44 228 ALA A C 1
ATOM 1866 O O . ALA A 1 228 ? 18.909 8.241 -8.984 1.00 92.44 228 ALA A O 1
ATOM 1867 N N . SER A 1 229 ? 18.358 7.810 -6.844 1.00 92.94 229 SER A N 1
ATOM 1868 C CA . SER A 1 229 ? 17.098 8.561 -6.827 1.00 92.94 229 SER A CA 1
ATOM 1869 C C . SER A 1 229 ? 17.361 10.054 -6.990 1.00 92.94 229 SER A C 1
ATOM 1871 O O . SER A 1 229 ? 16.803 10.683 -7.885 1.00 92.94 229 SER A O 1
ATOM 1873 N N . GLN A 1 230 ? 18.273 10.607 -6.185 1.00 91.81 230 GLN A N 1
ATOM 1874 C CA . GLN A 1 230 ? 18.661 12.019 -6.260 1.00 91.81 230 GLN A CA 1
ATOM 1875 C C . GLN A 1 230 ? 19.263 12.364 -7.628 1.00 91.81 230 GLN A C 1
ATOM 1877 O O . GLN A 1 230 ? 18.892 13.360 -8.245 1.00 91.81 230 GLN A O 1
ATOM 1882 N N . ASP A 1 231 ? 20.126 11.493 -8.152 1.00 91.81 231 ASP A N 1
ATOM 1883 C CA . ASP A 1 231 ? 20.714 11.630 -9.483 1.00 91.81 231 ASP A CA 1
ATOM 1884 C C . ASP A 1 231 ? 19.654 11.676 -10.599 1.00 91.81 231 ASP A C 1
ATOM 1886 O O . ASP A 1 231 ? 19.807 12.435 -11.563 1.00 91.81 231 ASP A O 1
ATOM 1890 N N . ALA A 1 232 ? 18.593 10.872 -10.498 1.00 92.50 232 ALA A N 1
ATOM 1891 C CA . ALA A 1 232 ? 17.498 10.864 -11.465 1.00 92.50 232 ALA A CA 1
ATOM 1892 C C . ALA A 1 232 ? 16.587 12.094 -11.319 1.00 92.50 232 ALA A C 1
ATOM 1894 O O . ALA A 1 232 ? 16.224 12.703 -12.325 1.00 92.50 232 ALA A O 1
ATOM 1895 N N . ILE A 1 233 ? 16.282 12.505 -10.085 1.00 92.12 233 ILE A N 1
ATOM 1896 C CA . ILE A 1 233 ? 15.484 13.704 -9.790 1.00 92.12 233 ILE A CA 1
ATOM 1897 C C . ILE A 1 233 ? 16.159 14.958 -10.354 1.00 92.12 233 ILE A C 1
ATOM 1899 O O . ILE A 1 233 ? 15.514 15.737 -11.052 1.00 92.12 233 ILE A O 1
ATOM 1903 N N . VAL A 1 234 ? 17.466 15.127 -10.128 1.00 91.62 234 VAL A N 1
ATOM 1904 C CA . VAL A 1 234 ? 18.230 16.272 -10.657 1.00 91.62 234 VAL A CA 1
ATOM 1905 C C . VAL A 1 234 ? 18.199 16.303 -12.187 1.00 91.62 234 VAL A C 1
ATOM 1907 O O . VAL A 1 234 ? 18.089 17.371 -12.781 1.00 91.62 234 VAL A O 1
ATOM 1910 N N . ARG A 1 235 ? 18.248 15.140 -12.845 1.00 88.38 235 ARG A N 1
ATOM 1911 C CA . ARG A 1 235 ? 18.165 15.055 -14.313 1.00 88.38 235 ARG A CA 1
ATOM 1912 C C . ARG A 1 235 ? 16.777 15.405 -14.854 1.00 88.38 235 ARG A C 1
ATOM 1914 O O . ARG A 1 235 ? 16.691 15.968 -15.940 1.00 88.38 235 ARG A O 1
ATOM 1921 N N . MET A 1 236 ? 15.714 15.104 -14.108 1.00 87.56 236 MET A N 1
ATOM 1922 C CA . MET A 1 236 ? 14.325 15.390 -14.496 1.00 87.56 236 MET A CA 1
ATOM 1923 C C . MET A 1 236 ? 13.794 16.737 -13.997 1.00 87.56 236 MET A C 1
ATOM 1925 O O . MET A 1 236 ? 12.636 17.059 -14.266 1.00 87.56 236 MET A O 1
ATOM 1929 N N . GLN A 1 237 ? 14.617 17.538 -13.315 1.00 82.25 237 GLN A N 1
ATOM 1930 C CA . GLN A 1 237 ? 14.188 18.750 -12.613 1.00 82.25 237 GLN A CA 1
ATOM 1931 C C . GLN A 1 237 ? 13.439 19.756 -13.508 1.00 82.25 237 GLN A C 1
ATOM 1933 O O . GLN A 1 237 ? 12.508 20.408 -13.044 1.00 82.25 237 GLN A O 1
ATOM 1938 N N . ASP A 1 238 ? 13.796 19.850 -14.792 1.00 79.06 238 ASP A N 1
ATOM 1939 C CA . ASP A 1 238 ? 13.149 20.767 -15.742 1.00 79.06 238 ASP A CA 1
ATOM 1940 C C . ASP A 1 238 ? 11.843 20.215 -16.351 1.00 79.06 238 ASP A C 1
ATOM 1942 O O . ASP A 1 238 ? 11.086 20.962 -16.970 1.00 79.06 238 ASP A O 1
ATOM 1946 N N . GLN A 1 239 ? 11.574 18.911 -16.214 1.00 75.44 239 GLN A N 1
ATOM 1947 C CA . GLN A 1 239 ? 10.432 18.233 -16.844 1.00 75.44 239 GLN A CA 1
ATOM 1948 C C . GLN A 1 239 ? 9.349 17.806 -15.852 1.00 75.44 239 GLN A C 1
ATOM 1950 O O . GLN A 1 239 ? 8.207 17.607 -16.265 1.00 75.44 239 GLN A O 1
ATOM 1955 N N . GLN A 1 240 ? 9.679 17.660 -14.564 1.00 76.88 240 GLN A N 1
ATOM 1956 C CA . GLN A 1 240 ? 8.748 17.158 -13.556 1.00 76.88 240 GLN A CA 1
ATOM 1957 C C . GLN A 1 240 ? 8.714 18.014 -12.302 1.00 76.88 240 GLN A C 1
ATOM 1959 O O . GLN A 1 240 ? 9.743 18.374 -11.735 1.00 76.88 240 GLN A O 1
ATOM 1964 N N . VAL A 1 241 ? 7.498 18.265 -11.826 1.00 84.06 241 VAL A N 1
ATOM 1965 C CA . VAL A 1 241 ? 7.269 18.822 -10.496 1.00 84.06 241 VAL A CA 1
ATOM 1966 C C . VAL A 1 241 ? 7.186 17.662 -9.512 1.00 84.06 241 VAL A C 1
ATOM 1968 O O . VAL A 1 241 ? 6.391 16.747 -9.709 1.00 84.06 241 VAL A O 1
ATOM 1971 N N . ILE A 1 242 ? 7.995 17.715 -8.454 1.00 86.88 242 ILE A N 1
ATOM 1972 C CA . ILE A 1 242 ? 7.958 16.734 -7.367 1.00 86.88 242 ILE A CA 1
ATOM 1973 C C . ILE A 1 242 ? 6.609 16.825 -6.651 1.00 86.88 242 ILE A C 1
ATOM 1975 O O . ILE A 1 242 ? 6.220 17.887 -6.161 1.00 86.88 242 ILE A O 1
ATOM 1979 N N . THR A 1 243 ? 5.896 15.705 -6.617 1.00 90.69 243 THR A N 1
ATOM 1980 C CA . THR A 1 243 ? 4.587 15.565 -5.976 1.00 90.69 243 THR A CA 1
ATOM 1981 C C . THR A 1 243 ? 4.713 14.998 -4.560 1.00 90.69 243 THR A C 1
ATOM 1983 O O . THR A 1 243 ? 5.751 14.469 -4.165 1.00 90.69 243 THR A O 1
ATOM 1986 N N . ALA A 1 244 ? 3.627 15.040 -3.783 1.00 90.06 244 ALA A N 1
ATOM 1987 C CA . ALA A 1 244 ? 3.594 14.415 -2.459 1.00 90.06 244 ALA A CA 1
ATOM 1988 C C . ALA A 1 244 ? 3.829 12.887 -2.522 1.00 90.06 244 ALA A C 1
ATOM 1990 O O . ALA A 1 244 ? 4.480 12.318 -1.649 1.00 90.06 244 ALA A O 1
ATOM 1991 N N . LEU A 1 245 ? 3.379 12.228 -3.598 1.00 91.94 245 LEU A N 1
ATOM 1992 C CA . LEU A 1 245 ? 3.666 10.813 -3.853 1.00 91.94 245 LEU A CA 1
ATOM 1993 C C . LEU A 1 245 ? 5.171 10.567 -4.023 1.00 91.94 245 LEU A C 1
ATOM 1995 O O . LEU A 1 245 ? 5.697 9.598 -3.479 1.00 91.94 245 LEU A O 1
ATOM 1999 N N . ASP A 1 246 ? 5.876 11.452 -4.731 1.00 93.06 246 ASP A N 1
ATOM 2000 C CA . ASP A 1 246 ? 7.321 11.327 -4.940 1.00 93.06 246 ASP A CA 1
ATOM 2001 C C . ASP A 1 246 ? 8.098 11.394 -3.625 1.00 93.06 246 ASP A C 1
ATOM 2003 O O . ASP A 1 246 ? 9.079 10.670 -3.468 1.00 93.06 246 ASP A O 1
ATOM 2007 N N . HIS A 1 247 ? 7.639 12.186 -2.650 1.00 93.50 247 HIS A N 1
ATOM 2008 C CA . HIS A 1 247 ? 8.231 12.210 -1.311 1.00 93.50 247 HIS A CA 1
ATOM 2009 C C . HIS A 1 247 ? 8.086 10.867 -0.580 1.00 93.50 247 HIS A C 1
ATOM 2011 O O . HIS A 1 247 ? 9.043 10.421 0.055 1.00 93.50 247 HIS A O 1
ATOM 2017 N N . VAL A 1 248 ? 6.944 10.180 -0.721 1.00 95.25 248 VAL A N 1
ATOM 2018 C CA . VAL A 1 248 ? 6.753 8.824 -0.172 1.00 95.25 248 VAL A CA 1
ATOM 2019 C C . VAL A 1 248 ? 7.693 7.824 -0.847 1.00 95.25 248 VAL A C 1
ATOM 2021 O O . VAL A 1 248 ? 8.363 7.045 -0.167 1.00 95.25 248 VAL A O 1
ATOM 2024 N N . LEU A 1 249 ? 7.757 7.837 -2.183 1.00 94.81 249 LEU A N 1
ATOM 2025 C CA . LEU A 1 249 ? 8.592 6.905 -2.947 1.00 94.81 249 LEU A CA 1
ATOM 2026 C C . LEU A 1 249 ? 10.084 7.140 -2.679 1.00 94.81 249 LEU A C 1
ATOM 2028 O O . LEU A 1 249 ? 10.830 6.179 -2.503 1.00 94.81 249 LEU A O 1
ATOM 2032 N N . LEU A 1 250 ? 10.515 8.399 -2.587 1.00 94.44 250 LEU A N 1
ATOM 2033 C CA . LEU A 1 250 ? 11.888 8.758 -2.242 1.00 94.44 250 LEU A CA 1
ATOM 2034 C C . LEU A 1 250 ? 12.249 8.278 -0.832 1.00 94.44 250 LEU A C 1
ATOM 2036 O O . LEU A 1 250 ? 13.273 7.620 -0.668 1.00 94.44 250 LEU A O 1
ATOM 2040 N N . ALA A 1 251 ? 11.383 8.514 0.158 1.00 94.50 251 ALA A N 1
ATOM 2041 C CA . ALA A 1 251 ? 11.586 8.017 1.519 1.00 94.50 251 ALA A CA 1
ATOM 2042 C C . ALA A 1 251 ? 11.719 6.484 1.559 1.00 94.50 251 ALA A C 1
ATOM 2044 O O . ALA A 1 251 ? 12.555 5.939 2.285 1.00 94.50 251 ALA A O 1
ATOM 2045 N N . ALA A 1 252 ? 10.940 5.777 0.731 1.00 93.31 252 ALA A N 1
ATOM 2046 C CA . ALA A 1 252 ? 11.051 4.330 0.596 1.00 93.31 252 A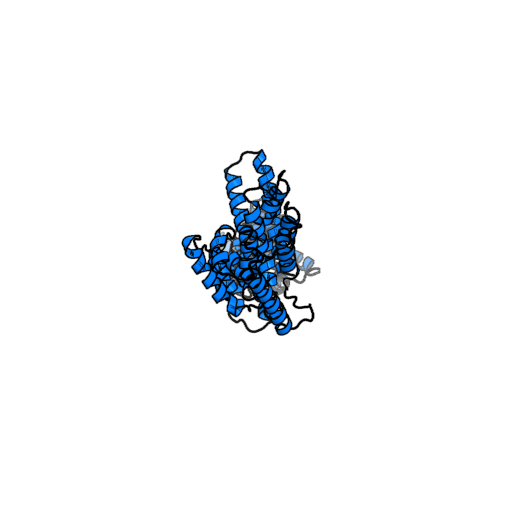LA A CA 1
ATOM 2047 C C . ALA A 1 252 ? 12.410 3.918 -0.004 1.00 93.31 252 ALA A C 1
ATOM 2049 O O . ALA A 1 252 ? 13.057 3.020 0.535 1.00 93.31 252 ALA A O 1
ATOM 2050 N N . MET A 1 253 ? 12.883 4.598 -1.057 1.00 92.56 253 MET A N 1
ATOM 2051 C CA . MET A 1 253 ? 14.202 4.354 -1.672 1.00 92.56 253 MET A CA 1
ATOM 2052 C C . MET A 1 253 ? 15.380 4.702 -0.746 1.00 92.56 253 MET A C 1
ATOM 2054 O O . MET A 1 253 ? 16.449 4.099 -0.849 1.00 92.56 253 MET A O 1
ATOM 2058 N N . GLU A 1 254 ? 15.189 5.642 0.179 1.00 91.56 254 GLU A N 1
ATOM 2059 C CA . GLU A 1 254 ? 16.138 5.986 1.248 1.00 91.56 254 GLU A CA 1
ATOM 2060 C C . GLU A 1 254 ? 16.111 4.988 2.418 1.00 91.56 254 GLU A C 1
ATOM 2062 O O . GLU A 1 254 ? 16.919 5.088 3.341 1.00 91.56 254 GLU A O 1
ATOM 2067 N N . ALA A 1 255 ? 15.220 3.992 2.358 1.00 89.06 255 ALA A N 1
ATOM 2068 C CA . ALA A 1 255 ? 14.961 3.022 3.415 1.00 89.06 255 ALA A CA 1
ATOM 2069 C C . ALA A 1 255 ? 14.536 3.665 4.754 1.00 89.06 255 ALA A C 1
ATOM 2071 O O . ALA A 1 255 ? 14.675 3.044 5.812 1.00 89.06 255 ALA A O 1
ATOM 2072 N N . ASP A 1 256 ? 13.970 4.879 4.716 1.00 90.25 256 ASP A N 1
ATOM 2073 C CA . ASP A 1 256 ? 13.422 5.566 5.887 1.00 90.25 256 ASP A CA 1
ATOM 2074 C C . ASP A 1 256 ? 11.927 5.272 6.036 1.00 90.25 256 ASP A C 1
ATOM 2076 O O . ASP A 1 256 ? 11.038 5.973 5.553 1.00 90.25 256 ASP A O 1
ATOM 2080 N N . MET A 1 257 ? 11.651 4.199 6.766 1.00 89.56 257 MET A N 1
ATOM 2081 C CA . MET A 1 257 ? 10.298 3.737 7.055 1.00 89.56 257 MET A CA 1
ATOM 2082 C C . MET A 1 257 ? 9.440 4.766 7.803 1.00 89.56 257 MET A C 1
ATOM 2084 O O . MET A 1 257 ? 8.231 4.824 7.587 1.00 89.56 257 MET A O 1
ATOM 2088 N N . TYR A 1 258 ? 10.034 5.566 8.692 1.00 89.50 258 TYR A N 1
ATOM 2089 C CA . TYR A 1 258 ? 9.276 6.558 9.457 1.00 89.50 258 TYR A CA 1
ATOM 2090 C C . TYR A 1 258 ? 8.818 7.688 8.557 1.00 89.50 258 TYR A C 1
ATOM 2092 O O . TYR A 1 258 ? 7.663 8.111 8.628 1.00 89.50 258 TYR A O 1
ATOM 2100 N N . GLN A 1 259 ? 9.717 8.134 7.686 1.00 92.69 259 GLN A N 1
ATOM 2101 C CA . GLN A 1 259 ? 9.404 9.147 6.701 1.00 92.69 259 GLN A CA 1
ATOM 2102 C C . GLN A 1 259 ? 8.360 8.630 5.698 1.00 92.69 259 GLN A C 1
ATOM 2104 O O . GLN A 1 259 ? 7.419 9.359 5.408 1.00 92.69 259 GLN A O 1
ATOM 2109 N N . VAL A 1 260 ? 8.411 7.356 5.278 1.00 93.25 260 VAL A N 1
ATOM 2110 C CA . VAL A 1 260 ? 7.340 6.739 4.463 1.00 93.25 260 VAL A CA 1
ATOM 2111 C C . VAL A 1 260 ? 5.976 6.853 5.146 1.00 93.25 260 VAL A C 1
ATOM 2113 O O . VAL A 1 260 ? 5.024 7.317 4.522 1.00 93.25 260 VAL A O 1
ATOM 2116 N N . ILE A 1 261 ? 5.870 6.460 6.422 1.00 92.81 261 ILE A N 1
ATOM 2117 C CA . ILE A 1 261 ? 4.599 6.511 7.165 1.00 92.81 261 ILE A CA 1
ATOM 2118 C C . ILE A 1 261 ? 4.098 7.957 7.268 1.00 92.81 261 ILE A C 1
ATOM 2120 O O . ILE A 1 261 ? 2.931 8.227 6.988 1.00 92.81 261 ILE A O 1
ATOM 2124 N N . LYS A 1 262 ? 4.983 8.893 7.619 1.00 92.38 262 LYS A N 1
ATOM 2125 C CA . LYS A 1 262 ? 4.646 10.312 7.771 1.00 92.38 262 LYS A CA 1
ATOM 2126 C C . LYS A 1 262 ? 4.179 10.949 6.462 1.00 92.38 262 LYS A C 1
ATOM 2128 O O . LYS A 1 262 ? 3.211 11.703 6.465 1.00 92.38 262 LYS A O 1
ATOM 2133 N N . GLU A 1 263 ? 4.857 10.676 5.352 1.00 93.62 263 GLU A N 1
ATOM 2134 C CA . GLU A 1 263 ? 4.467 11.215 4.046 1.00 93.62 263 GLU A CA 1
ATOM 2135 C C . GLU A 1 263 ? 3.179 10.549 3.534 1.00 93.62 263 GLU A C 1
ATOM 2137 O O . GLU A 1 263 ? 2.333 11.226 2.956 1.00 93.62 263 GLU A O 1
ATOM 2142 N N . CYS A 1 264 ? 2.937 9.266 3.841 1.00 93.00 264 CYS A N 1
ATOM 2143 C CA . CYS A 1 264 ? 1.657 8.617 3.527 1.00 93.00 264 CYS A CA 1
ATOM 2144 C C . CYS A 1 264 ? 0.467 9.318 4.199 1.00 93.00 264 CYS A C 1
ATOM 2146 O O . CYS A 1 264 ? -0.578 9.447 3.572 1.00 93.00 264 CYS A O 1
ATOM 2148 N N . GLN A 1 265 ? 0.619 9.811 5.435 1.00 90.12 265 GLN A N 1
ATOM 2149 C CA . GLN A 1 265 ? -0.426 10.599 6.108 1.00 90.12 265 GLN A CA 1
ATOM 2150 C C . GLN A 1 265 ? -0.717 11.938 5.419 1.00 90.12 265 GLN A C 1
ATOM 2152 O O . GLN A 1 265 ? -1.798 12.479 5.600 1.00 90.12 265 GLN A O 1
ATOM 2157 N N . GLN A 1 266 ? 0.243 12.490 4.674 1.00 87.75 266 GLN A N 1
ATOM 2158 C CA . GLN A 1 266 ? 0.058 13.742 3.936 1.00 87.75 266 GLN A CA 1
ATOM 2159 C C . GLN A 1 266 ? -0.548 13.503 2.551 1.00 87.75 266 GLN A C 1
ATOM 2161 O O . GLN A 1 266 ? -1.298 14.338 2.058 1.00 87.75 266 GLN A O 1
ATOM 2166 N N . VAL A 1 267 ? -0.203 12.379 1.914 1.00 86.94 267 VAL A N 1
ATOM 2167 C CA . VAL A 1 267 ? -0.709 12.004 0.584 1.00 86.94 267 VAL A CA 1
ATOM 2168 C C . VAL A 1 267 ? -2.135 11.462 0.647 1.00 86.94 267 VAL A C 1
ATOM 2170 O O . VAL A 1 267 ? -2.894 11.645 -0.302 1.00 86.94 267 VAL A O 1
ATOM 2173 N N . MET A 1 268 ? -2.480 10.760 1.727 1.00 84.81 268 MET A N 1
ATOM 2174 C CA . MET A 1 268 ? -3.758 10.070 1.872 1.00 84.81 268 MET A CA 1
ATOM 2175 C C . MET A 1 268 ? -4.659 10.802 2.861 1.00 84.81 268 MET A C 1
ATOM 2177 O O . MET A 1 268 ? -4.341 10.873 4.045 1.00 84.81 268 MET A O 1
ATOM 2181 N N . ASP A 1 269 ? -5.831 11.241 2.400 1.00 79.50 269 ASP A N 1
ATOM 2182 C CA . ASP A 1 269 ? -6.840 11.854 3.275 1.00 79.50 269 ASP A CA 1
ATOM 2183 C C . ASP A 1 269 ? -7.456 10.842 4.257 1.00 79.50 269 ASP A C 1
ATOM 2185 O O . ASP A 1 269 ? -7.881 11.197 5.355 1.00 79.50 269 ASP A O 1
ATOM 2189 N N . ASN A 1 270 ? -7.513 9.560 3.872 1.00 83.56 270 ASN A N 1
ATOM 2190 C CA . ASN A 1 270 ? -8.066 8.495 4.703 1.00 83.56 270 ASN A CA 1
ATOM 2191 C C . ASN A 1 270 ? -6.950 7.755 5.474 1.00 83.56 270 ASN A C 1
ATOM 2193 O O . ASN A 1 270 ? -6.072 7.153 4.843 1.00 83.56 270 ASN A O 1
ATOM 2197 N N . PRO A 1 271 ? -7.017 7.690 6.821 1.00 89.56 271 PRO A N 1
ATOM 2198 C CA . PRO A 1 271 ? -6.009 7.020 7.640 1.00 89.56 271 PRO A CA 1
ATOM 2199 C C . PRO A 1 271 ? -5.962 5.496 7.463 1.00 89.56 271 PRO A C 1
ATOM 2201 O O . PRO A 1 271 ? -5.018 4.868 7.949 1.00 89.56 271 PRO A O 1
ATOM 2204 N N . TRP A 1 272 ? -6.921 4.882 6.756 1.00 90.81 272 TRP A N 1
ATOM 2205 C CA . TRP A 1 272 ? -6.962 3.442 6.487 1.00 90.81 272 TRP A CA 1
ATOM 2206 C C . TRP A 1 272 ? -5.626 2.921 5.958 1.00 90.81 272 TRP A C 1
ATOM 2208 O O . TRP A 1 272 ? -5.043 2.019 6.565 1.00 90.81 272 TRP A O 1
ATOM 2218 N N . PHE A 1 273 ? -5.112 3.512 4.874 1.00 91.50 273 PHE A N 1
ATOM 2219 C CA . PHE A 1 273 ? -3.915 3.005 4.203 1.00 91.50 273 PHE A CA 1
ATOM 2220 C C . PHE A 1 273 ? -2.690 3.090 5.110 1.00 91.50 273 PHE A C 1
ATOM 2222 O O . PHE A 1 273 ? -2.023 2.084 5.339 1.00 91.50 273 PHE A O 1
ATOM 2229 N N . THR A 1 274 ? -2.435 4.258 5.700 1.00 93.06 274 THR A N 1
ATOM 2230 C CA . THR A 1 274 ? -1.300 4.473 6.607 1.00 93.06 274 THR A CA 1
ATOM 2231 C C . THR A 1 274 ? -1.368 3.556 7.831 1.00 93.06 274 THR A C 1
ATOM 2233 O O . THR A 1 274 ? -0.350 2.999 8.247 1.00 93.06 274 THR A O 1
ATOM 2236 N N . THR A 1 275 ? -2.562 3.348 8.390 1.00 93.06 275 THR A N 1
ATOM 2237 C CA . THR A 1 275 ? -2.770 2.472 9.551 1.00 93.06 275 THR A CA 1
ATOM 2238 C C . THR A 1 275 ? -2.429 1.023 9.217 1.00 93.06 275 THR A C 1
ATOM 2240 O O . THR A 1 275 ? -1.651 0.393 9.932 1.00 93.06 275 THR A O 1
ATOM 2243 N N . HIS A 1 276 ? -2.940 0.507 8.097 1.00 91.31 276 HIS A N 1
ATOM 2244 C CA . HIS A 1 276 ? -2.708 -0.880 7.681 1.00 91.31 276 HIS A CA 1
ATOM 2245 C C . HIS A 1 276 ? -1.280 -1.101 7.177 1.00 91.31 276 HIS A C 1
ATOM 2247 O O . HIS A 1 276 ? -0.690 -2.146 7.443 1.00 91.31 276 HIS A O 1
ATOM 2253 N N . LEU A 1 277 ? -0.688 -0.109 6.508 1.00 91.62 277 LEU A N 1
ATOM 2254 C CA . LEU A 1 277 ? 0.718 -0.135 6.115 1.00 91.62 277 LEU A CA 1
ATOM 2255 C C . LEU A 1 277 ? 1.626 -0.197 7.348 1.00 91.62 277 LEU A C 1
ATOM 2257 O O . LEU A 1 277 ? 2.554 -1.002 7.397 1.00 91.62 277 LEU A O 1
ATOM 2261 N N . THR A 1 278 ? 1.335 0.609 8.372 1.00 91.69 278 THR A N 1
ATOM 2262 C CA . THR A 1 278 ? 2.095 0.611 9.629 1.00 91.69 278 THR A CA 1
ATOM 2263 C C . THR A 1 278 ? 1.912 -0.693 10.399 1.00 91.69 278 THR A C 1
ATOM 2265 O O . THR A 1 278 ? 2.885 -1.225 10.932 1.00 91.69 278 THR A O 1
ATOM 2268 N N . ASP A 1 279 ? 0.697 -1.243 10.435 1.00 89.94 279 ASP A N 1
ATOM 2269 C CA . ASP A 1 279 ? 0.412 -2.550 11.033 1.00 89.94 279 ASP A CA 1
ATOM 2270 C C . ASP A 1 279 ? 1.191 -3.678 10.332 1.00 89.94 279 ASP A C 1
ATOM 2272 O O . ASP A 1 279 ? 1.855 -4.496 10.976 1.00 89.94 279 ASP A O 1
ATOM 2276 N N . LEU A 1 280 ? 1.217 -3.658 8.999 1.00 89.19 280 LEU A N 1
ATOM 2277 C CA . LEU A 1 280 ? 1.986 -4.593 8.185 1.00 89.19 280 LEU A CA 1
ATOM 2278 C C . LEU A 1 280 ? 3.497 -4.476 8.440 1.00 89.19 280 LEU A C 1
ATOM 2280 O O . LEU A 1 280 ? 4.184 -5.489 8.609 1.00 89.19 280 LEU A O 1
ATOM 2284 N N . LEU A 1 281 ? 4.029 -3.254 8.493 1.00 87.88 281 LEU A N 1
ATOM 2285 C CA . LEU A 1 281 ? 5.433 -2.990 8.814 1.00 87.88 281 LEU A CA 1
ATOM 2286 C C . LEU A 1 281 ? 5.778 -3.440 10.237 1.00 87.88 281 LEU A C 1
ATOM 2288 O O . LEU A 1 281 ? 6.808 -4.076 10.453 1.00 87.88 281 LEU A O 1
ATOM 2292 N N . TYR A 1 282 ? 4.900 -3.192 11.206 1.00 86.88 282 TYR A N 1
ATOM 2293 C CA . TYR A 1 282 ? 5.056 -3.669 12.577 1.00 86.88 282 TYR A CA 1
ATOM 2294 C C . TYR A 1 282 ? 5.202 -5.195 12.620 1.00 86.88 282 TYR A C 1
ATOM 2296 O O . TYR A 1 282 ? 6.198 -5.704 13.137 1.00 86.88 282 TYR A O 1
ATOM 2304 N N . HIS A 1 283 ? 4.288 -5.927 11.981 1.00 83.12 283 HIS A N 1
ATOM 2305 C CA . HIS A 1 283 ? 4.308 -7.391 11.954 1.00 83.12 283 HIS A CA 1
ATOM 2306 C C . HIS A 1 283 ? 5.436 -8.006 11.114 1.00 83.12 283 HIS A C 1
ATOM 2308 O O . HIS A 1 283 ? 5.708 -9.194 11.239 1.00 83.12 283 HIS A O 1
ATOM 2314 N N . THR A 1 284 ? 6.124 -7.247 10.265 1.00 78.81 284 THR A N 1
ATOM 2315 C CA . THR A 1 284 ? 7.226 -7.774 9.437 1.00 78.81 284 THR A CA 1
ATOM 2316 C C . THR A 1 284 ? 8.591 -7.415 10.016 1.00 78.81 284 THR A C 1
ATOM 2318 O O . THR A 1 284 ? 9.509 -8.237 10.038 1.00 78.81 284 THR A O 1
ATOM 2321 N N . VAL A 1 285 ? 8.720 -6.203 10.552 1.00 72.12 285 VAL A N 1
ATOM 2322 C CA . VAL A 1 285 ? 9.977 -5.633 11.047 1.00 72.12 285 VAL A CA 1
ATOM 2323 C C . VAL A 1 285 ? 10.215 -6.001 12.509 1.00 72.12 285 VAL A C 1
ATOM 2325 O O . VAL A 1 285 ? 11.355 -6.254 12.897 1.00 72.12 285 VAL A O 1
ATOM 2328 N N . GLN A 1 286 ? 9.169 -6.117 13.335 1.00 64.56 286 GLN A N 1
ATOM 2329 C CA . GLN A 1 286 ? 9.329 -6.508 14.741 1.00 64.56 286 GLN A CA 1
ATOM 2330 C C . GLN A 1 286 ? 9.902 -7.924 14.885 1.00 64.56 286 GLN A C 1
ATOM 2332 O O . GLN A 1 286 ? 10.728 -8.158 15.768 1.00 64.56 286 GLN A O 1
ATOM 2337 N N . HIS A 1 287 ? 9.550 -8.839 13.976 1.00 58.78 287 HIS A N 1
ATOM 2338 C CA . HIS A 1 287 ? 10.140 -10.179 13.922 1.00 58.78 287 HIS A CA 1
ATOM 2339 C C . HIS A 1 287 ? 11.647 -10.157 13.607 1.00 58.78 287 HIS A C 1
ATOM 2341 O O . HIS A 1 287 ? 12.354 -11.091 13.979 1.00 58.78 287 HIS A O 1
ATOM 2347 N N . LYS A 1 288 ? 12.154 -9.085 12.976 1.00 60.84 288 LYS A N 1
ATOM 2348 C CA . LYS A 1 288 ? 13.582 -8.873 12.671 1.00 6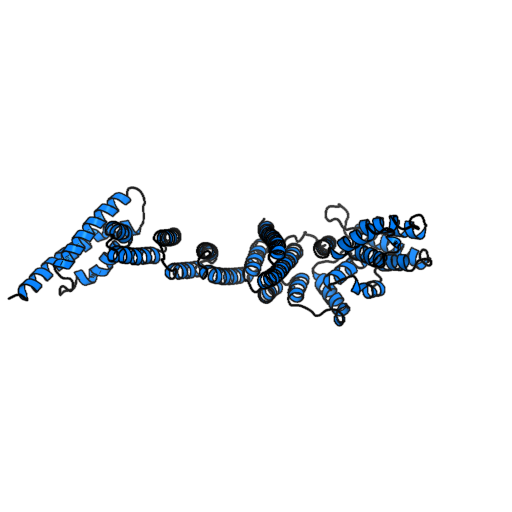0.84 288 LYS A CA 1
ATOM 2349 C C . LYS A 1 288 ? 14.349 -8.148 13.797 1.00 60.84 288 LYS A C 1
ATOM 2351 O O . LYS A 1 288 ? 15.577 -8.154 13.783 1.00 60.84 288 LYS A O 1
ATOM 2356 N N . GLY A 1 289 ? 13.657 -7.609 14.810 1.00 53.41 289 GLY A N 1
ATOM 2357 C CA . GLY A 1 289 ? 14.240 -7.095 16.058 1.00 53.41 289 GLY A CA 1
ATOM 2358 C C . GLY A 1 289 ? 14.197 -5.566 16.260 1.00 53.41 289 GLY A C 1
ATOM 2359 O O . GLY A 1 289 ? 14.530 -4.787 15.378 1.00 53.41 289 GLY A O 1
ATOM 2360 N N . LYS A 1 290 ? 13.821 -5.168 17.491 1.00 56.81 290 LYS A N 1
ATOM 2361 C CA . LYS A 1 290 ? 13.969 -3.860 18.183 1.00 56.81 290 LYS A CA 1
ATOM 2362 C C . LYS A 1 290 ? 13.702 -2.571 17.386 1.00 56.81 290 LYS A C 1
ATOM 2364 O O . LYS A 1 290 ? 14.537 -1.670 17.397 1.00 56.81 290 LYS A O 1
ATOM 2369 N N . ASN A 1 291 ? 12.493 -2.396 16.854 1.00 65.88 291 ASN A N 1
ATOM 2370 C CA . ASN A 1 291 ? 12.006 -1.047 16.549 1.00 65.88 291 ASN A CA 1
ATOM 2371 C C . ASN A 1 291 ? 11.123 -0.536 17.700 1.00 65.88 291 ASN A C 1
ATOM 2373 O O . ASN A 1 291 ? 10.017 -1.030 17.892 1.00 65.88 291 ASN A O 1
ATOM 2377 N N . GLN A 1 292 ? 11.629 0.406 18.506 1.00 74.00 292 GLN A N 1
ATOM 2378 C CA . GLN A 1 292 ? 10.919 0.912 19.698 1.00 74.00 292 GLN A CA 1
ATOM 2379 C C . GLN A 1 292 ? 9.839 1.950 19.364 1.00 74.00 292 GLN A C 1
ATOM 2381 O O . GLN A 1 292 ? 8.929 2.152 20.160 1.00 74.00 292 GLN A O 1
ATOM 2386 N N . ILE A 1 293 ? 9.926 2.591 18.195 1.00 80.19 293 ILE A N 1
ATOM 2387 C CA . ILE A 1 293 ? 9.025 3.684 17.798 1.00 80.19 293 ILE A CA 1
ATOM 2388 C C . ILE A 1 293 ? 7.800 3.150 17.033 1.00 80.19 293 ILE A C 1
ATOM 2390 O O . ILE A 1 293 ? 6.722 3.725 17.138 1.00 80.19 293 ILE A O 1
ATOM 2394 N N . LEU A 1 294 ? 7.914 2.019 16.320 1.00 84.44 294 LEU A N 1
ATOM 2395 C CA . LEU A 1 294 ? 6.778 1.420 15.602 1.00 84.44 294 LEU A CA 1
ATOM 2396 C C . LEU A 1 294 ? 5.594 1.019 16.504 1.00 84.44 294 LEU A C 1
ATOM 2398 O O . LEU A 1 294 ? 4.473 1.330 16.123 1.00 84.44 294 LEU A O 1
ATOM 2402 N N . PRO A 1 295 ? 5.775 0.362 17.671 1.00 88.12 295 PRO A N 1
ATOM 2403 C CA . PRO A 1 295 ? 4.648 0.010 18.534 1.00 88.12 295 PRO A CA 1
ATOM 2404 C C . PRO A 1 295 ? 3.776 1.207 18.962 1.00 88.12 295 PRO A C 1
ATOM 2406 O O . PRO A 1 295 ? 2.569 1.143 18.730 1.00 88.12 295 PRO A O 1
ATOM 2409 N N . PRO A 1 296 ? 4.324 2.303 19.533 1.00 89.44 296 PRO A N 1
ATOM 2410 C CA . PRO A 1 296 ? 3.497 3.445 19.923 1.00 89.44 296 PRO A CA 1
ATOM 2411 C C . PRO A 1 296 ? 2.908 4.189 18.718 1.00 89.44 296 PRO A C 1
ATOM 2413 O O . PRO A 1 296 ? 1.796 4.699 18.813 1.00 89.44 296 PRO A O 1
ATOM 2416 N N . LEU A 1 297 ? 3.612 4.229 17.579 1.00 90.19 297 LEU A N 1
ATOM 2417 C CA . LEU A 1 297 ? 3.084 4.825 16.348 1.00 90.19 297 LEU A CA 1
ATOM 2418 C C . LEU A 1 297 ? 1.908 4.016 15.784 1.00 90.19 297 LEU A C 1
ATOM 2420 O O . LEU A 1 297 ? 0.889 4.590 15.417 1.00 90.19 297 LEU A O 1
ATOM 2424 N N . ARG A 1 298 ? 2.021 2.684 15.772 1.00 91.75 298 ARG A N 1
ATOM 2425 C CA . ARG A 1 298 ? 0.937 1.774 15.387 1.00 91.75 298 ARG A CA 1
ATOM 2426 C C . ARG A 1 298 ? -0.288 1.979 16.272 1.00 91.75 298 ARG A C 1
ATOM 2428 O O . ARG A 1 298 ? -1.387 2.101 15.749 1.00 91.75 298 ARG A O 1
ATOM 2435 N N . GLU A 1 299 ? -0.104 2.013 17.593 1.00 92.31 299 GLU A N 1
ATOM 2436 C CA . GLU A 1 299 ? -1.206 2.249 18.535 1.00 92.31 299 GLU A CA 1
ATOM 2437 C C . GLU A 1 299 ? -1.885 3.598 18.262 1.00 92.31 299 GLU A C 1
ATOM 2439 O O . GLU A 1 299 ? -3.106 3.655 18.176 1.00 92.31 299 GLU A O 1
ATOM 2444 N N . TYR A 1 300 ? -1.106 4.664 18.053 1.00 93.31 300 TYR A N 1
ATOM 2445 C CA . TYR A 1 300 ? -1.637 5.987 17.722 1.00 93.31 300 TYR A CA 1
ATOM 2446 C C . TYR A 1 300 ? -2.486 5.983 16.442 1.00 93.31 300 TYR A C 1
ATOM 2448 O O . TYR A 1 300 ? -3.618 6.460 16.469 1.00 93.31 300 TYR A O 1
ATOM 2456 N N . LEU A 1 301 ? -1.978 5.406 15.348 1.00 93.56 301 LEU A N 1
ATOM 2457 C CA . LEU A 1 301 ? -2.698 5.361 14.069 1.00 93.56 301 LEU A CA 1
ATOM 2458 C C . LEU A 1 301 ? -3.956 4.487 14.136 1.00 93.56 301 LEU A C 1
ATOM 2460 O O . LEU A 1 301 ? -4.982 4.840 13.563 1.00 93.56 301 LEU A O 1
ATOM 2464 N N . LEU A 1 302 ? -3.907 3.368 14.866 1.00 94.50 302 LEU A N 1
ATOM 2465 C CA . LEU A 1 302 ? -5.082 2.521 15.075 1.00 94.50 302 LEU A CA 1
ATOM 2466 C C . LEU A 1 302 ? -6.162 3.226 15.896 1.00 94.50 302 LEU A C 1
ATOM 2468 O O . LEU A 1 302 ? -7.340 3.069 15.584 1.00 94.50 302 LEU A O 1
ATOM 2472 N N . LEU A 1 303 ? -5.779 3.987 16.927 1.00 94.50 303 LEU A N 1
ATOM 2473 C CA . LEU A 1 303 ? -6.720 4.789 17.712 1.00 94.50 303 LEU A CA 1
ATOM 2474 C C . LEU A 1 303 ? -7.383 5.863 16.840 1.00 94.50 303 LEU A C 1
ATOM 2476 O O . LEU A 1 303 ? -8.606 5.949 16.835 1.00 94.50 303 LEU A O 1
ATOM 2480 N N . ASP A 1 304 ? -6.602 6.611 16.059 1.00 92.94 304 ASP A N 1
ATOM 2481 C CA . ASP A 1 304 ? -7.109 7.654 15.153 1.00 92.94 304 ASP A CA 1
ATOM 2482 C C . ASP A 1 304 ? -8.069 7.075 14.093 1.00 92.94 304 ASP A C 1
ATOM 2484 O O . ASP A 1 304 ? -9.195 7.543 13.906 1.00 92.94 304 ASP A O 1
ATOM 2488 N N . TYR A 1 305 ? -7.685 5.956 13.468 1.00 94.25 305 TYR A N 1
ATOM 2489 C CA . TYR A 1 305 ? -8.542 5.263 12.509 1.00 94.25 305 TYR A CA 1
ATOM 2490 C C . TYR A 1 305 ? -9.822 4.712 13.155 1.00 94.25 305 TYR A C 1
ATOM 2492 O O . TYR A 1 305 ? -10.914 4.834 12.593 1.00 94.25 305 TYR A O 1
ATOM 2500 N N . ALA A 1 306 ? -9.721 4.128 14.351 1.00 94.44 306 ALA A N 1
ATOM 250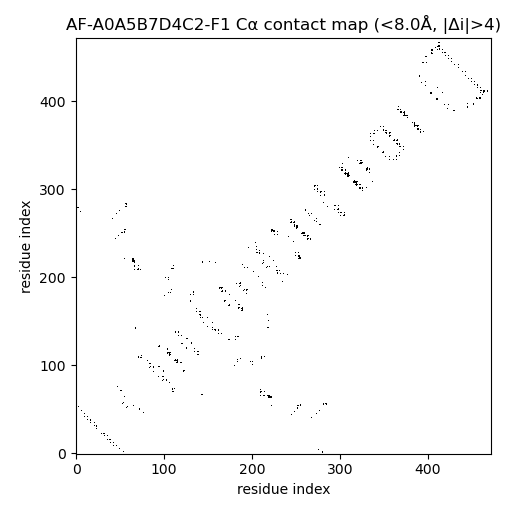1 C CA . ALA A 1 306 ? -10.881 3.638 15.081 1.00 94.44 306 ALA A CA 1
ATOM 2502 C C . ALA A 1 306 ? -11.822 4.776 15.502 1.00 94.44 306 ALA A C 1
ATOM 2504 O O . ALA A 1 306 ? -13.037 4.596 15.450 1.00 94.44 306 ALA A O 1
ATOM 2505 N N . GLU A 1 307 ? -11.304 5.949 15.869 1.00 92.25 307 GLU A N 1
ATOM 2506 C CA . GLU A 1 307 ? -12.119 7.126 16.187 1.00 92.25 307 GLU A CA 1
ATOM 2507 C C . GLU A 1 307 ? -12.950 7.562 14.975 1.00 92.25 307 GLU A C 1
ATOM 2509 O O . GLU A 1 307 ? -14.170 7.732 15.083 1.00 92.25 307 GLU A O 1
ATOM 2514 N N . MET A 1 308 ? -12.322 7.623 13.796 1.00 91.69 308 MET A N 1
ATOM 2515 C CA . MET A 1 308 ? -13.010 7.913 12.536 1.00 91.69 308 MET A CA 1
ATOM 2516 C C . MET A 1 308 ? -14.130 6.897 12.248 1.00 91.69 308 MET A C 1
ATOM 2518 O O . MET A 1 308 ? -15.254 7.277 11.912 1.00 91.69 308 MET A O 1
ATOM 2522 N N . LEU A 1 309 ? -13.854 5.597 12.415 1.00 92.25 309 LEU A N 1
ATOM 2523 C CA . LEU A 1 309 ? -14.843 4.536 12.197 1.00 92.25 309 LEU A CA 1
ATOM 2524 C C . LEU A 1 309 ? -15.980 4.557 13.228 1.00 92.25 309 LEU A C 1
ATOM 2526 O O . LEU A 1 309 ? -17.127 4.267 12.880 1.00 92.25 309 LEU A O 1
ATOM 2530 N N . ALA A 1 310 ? -15.681 4.894 14.485 1.00 88.81 310 ALA A N 1
ATOM 2531 C CA . ALA A 1 310 ? -16.659 4.959 15.567 1.00 88.81 310 ALA A CA 1
ATOM 2532 C C . ALA A 1 310 ? -17.712 6.049 15.324 1.00 88.81 310 ALA A C 1
ATOM 2534 O O . ALA A 1 310 ? -18.867 5.883 15.720 1.00 88.81 310 ALA A O 1
ATOM 2535 N N . GLY A 1 311 ? -17.341 7.126 14.623 1.00 86.06 311 GLY A N 1
ATOM 2536 C CA . GLY A 1 311 ? -18.271 8.165 14.181 1.00 86.06 311 GLY A CA 1
ATOM 2537 C C . GLY A 1 311 ? -19.285 7.695 13.129 1.00 86.06 311 GLY A C 1
ATOM 2538 O O . GLY A 1 311 ? -20.335 8.318 12.966 1.00 86.06 311 GLY A O 1
ATOM 2539 N N . HIS A 1 312 ? -19.020 6.587 12.427 1.00 87.06 312 HIS A N 1
ATOM 2540 C CA . HIS A 1 312 ? -19.871 6.112 11.340 1.00 87.06 312 HIS A CA 1
ATOM 2541 C C . HIS A 1 312 ? -20.918 5.086 11.810 1.00 87.06 312 HIS A C 1
ATOM 2543 O O . HIS A 1 312 ? -20.611 4.064 12.427 1.00 87.06 312 HIS A O 1
ATOM 2549 N N . SER A 1 313 ? -22.182 5.309 11.432 1.00 84.19 313 SER A N 1
ATOM 2550 C CA . SER A 1 313 ? -23.337 4.526 11.914 1.00 84.19 313 SER A CA 1
ATOM 2551 C C . SER A 1 313 ? -23.282 3.020 11.614 1.00 84.19 313 SER A C 1
ATOM 2553 O O . SER A 1 313 ? -23.851 2.220 12.359 1.00 84.19 313 SER A O 1
ATOM 2555 N N . SER A 1 314 ? -22.596 2.623 10.541 1.00 87.12 314 SER A N 1
ATOM 2556 C CA . SER A 1 314 ? -22.443 1.225 10.119 1.00 87.12 314 SER A CA 1
ATOM 2557 C C . SER A 1 314 ? -21.108 0.589 10.518 1.00 87.12 314 SER A C 1
ATOM 2559 O O . SER A 1 314 ? -21.024 -0.637 10.538 1.00 87.12 314 SER A O 1
ATOM 2561 N N . LEU A 1 315 ? -20.080 1.387 10.836 1.00 90.81 315 LEU A N 1
ATOM 2562 C CA . LEU A 1 315 ? -18.704 0.899 11.020 1.00 90.81 315 LEU A CA 1
ATOM 2563 C C . LEU A 1 315 ? -18.246 0.895 12.479 1.00 90.81 315 LEU A C 1
ATOM 2565 O O . LEU A 1 315 ? -17.202 0.320 12.775 1.00 90.81 315 LEU A O 1
ATOM 2569 N N . TRP A 1 316 ? -19.036 1.445 13.404 1.00 91.19 316 TRP A N 1
ATOM 2570 C CA . TRP A 1 316 ? -18.676 1.475 14.823 1.00 91.19 316 TRP A CA 1
ATOM 2571 C C . TRP A 1 316 ? -18.334 0.092 15.393 1.00 91.19 316 TRP A C 1
ATOM 2573 O O . TRP A 1 316 ? -17.441 -0.009 16.221 1.00 91.19 316 TRP A O 1
ATOM 2583 N N . GLN A 1 317 ? -18.980 -0.991 14.936 1.00 92.38 317 GLN A N 1
ATOM 2584 C CA . GLN A 1 317 ? -18.651 -2.347 15.402 1.00 92.38 317 GLN A CA 1
ATOM 2585 C C . GLN A 1 317 ? -17.209 -2.718 15.039 1.00 92.38 317 GLN A C 1
ATOM 2587 O O . GLN A 1 317 ? -16.489 -3.274 15.859 1.00 92.38 317 GLN A O 1
ATOM 2592 N N . VAL A 1 318 ? -16.781 -2.360 13.826 1.00 92.31 318 VAL A N 1
ATOM 2593 C CA . VAL A 1 318 ? -15.411 -2.567 13.345 1.00 92.31 318 VAL A CA 1
ATOM 2594 C C . VAL A 1 318 ? -14.436 -1.677 14.115 1.00 92.31 318 VAL A C 1
ATOM 2596 O O . VAL A 1 318 ? -13.356 -2.136 14.471 1.00 92.31 318 VAL A O 1
ATOM 2599 N N . ALA A 1 319 ? -14.830 -0.441 14.435 1.00 93.50 319 ALA A N 1
ATOM 2600 C CA . ALA A 1 319 ? -14.033 0.454 15.270 1.00 93.50 319 ALA A CA 1
ATOM 2601 C C . ALA A 1 319 ? -13.677 -0.189 16.617 1.00 93.50 319 ALA A C 1
ATOM 2603 O O . ALA A 1 319 ? -12.513 -0.194 17.004 1.00 93.50 319 ALA A O 1
ATOM 2604 N N . ILE A 1 320 ? -14.659 -0.793 17.296 1.00 93.62 320 ILE A N 1
ATOM 2605 C CA . ILE A 1 320 ? -14.428 -1.468 18.579 1.00 93.62 320 ILE A CA 1
ATOM 2606 C C . ILE A 1 320 ? -13.421 -2.621 18.433 1.00 93.62 320 ILE A C 1
ATOM 2608 O O . ILE A 1 320 ? -12.548 -2.765 19.283 1.00 93.62 320 ILE A O 1
ATOM 2612 N N . LEU A 1 321 ? -13.479 -3.388 17.338 1.00 92.88 321 LEU A N 1
ATOM 2613 C CA . LEU A 1 321 ? -12.514 -4.466 17.084 1.00 92.88 321 LEU A CA 1
ATOM 2614 C C . LEU A 1 321 ? -11.079 -3.942 16.932 1.00 92.88 321 LEU A C 1
ATOM 2616 O O . LEU A 1 321 ? -10.145 -4.574 17.416 1.00 92.88 321 LEU A O 1
ATOM 2620 N N . TYR A 1 322 ? -10.882 -2.778 16.305 1.00 93.75 322 TYR A N 1
ATOM 2621 C CA . TYR A 1 322 ? -9.558 -2.147 16.258 1.00 93.75 322 TYR A CA 1
ATOM 2622 C C . TYR A 1 322 ? -9.078 -1.710 17.645 1.00 93.75 322 TYR A C 1
ATOM 2624 O O . TYR A 1 322 ? -7.906 -1.895 17.973 1.00 93.75 322 TYR A O 1
ATOM 2632 N N . LEU A 1 323 ? -9.977 -1.177 18.477 1.00 93.62 323 LEU A N 1
ATOM 2633 C CA . LEU A 1 323 ? -9.647 -0.703 19.824 1.00 93.62 323 LEU A CA 1
ATOM 2634 C C . LEU A 1 323 ? -9.195 -1.820 20.765 1.00 93.62 323 LEU A C 1
ATOM 2636 O O . LEU A 1 323 ? -8.346 -1.574 21.624 1.00 93.62 323 LEU A O 1
ATOM 2640 N N . ASP A 1 324 ? -9.668 -3.050 20.564 1.00 92.19 324 ASP A N 1
ATOM 2641 C CA . ASP A 1 324 ? -9.207 -4.217 21.328 1.00 92.19 324 ASP A CA 1
ATOM 2642 C C . ASP A 1 324 ? -7.697 -4.467 21.164 1.00 92.19 324 ASP A C 1
ATOM 2644 O O . ASP A 1 324 ? -7.045 -5.029 22.047 1.00 92.19 324 ASP A O 1
ATOM 2648 N N . HIS A 1 325 ? -7.108 -4.000 20.059 1.00 90.44 325 HIS A N 1
ATOM 2649 C CA . HIS A 1 325 ? -5.681 -4.126 19.769 1.00 90.44 325 HIS A CA 1
ATOM 2650 C C . HIS A 1 325 ? -4.827 -2.943 20.264 1.00 90.44 325 HIS A C 1
ATOM 2652 O O . HIS A 1 325 ? -3.613 -2.949 20.040 1.00 90.44 325 HIS A O 1
ATOM 2658 N N . CYS A 1 326 ? -5.423 -1.959 20.953 1.00 91.56 326 CYS A N 1
ATOM 2659 C CA . CYS A 1 326 ? -4.761 -0.732 21.429 1.00 91.56 326 CYS A CA 1
ATOM 2660 C C . CYS A 1 326 ? -4.583 -0.674 22.960 1.00 91.56 326 CYS A C 1
ATOM 2662 O O . CYS A 1 326 ? -4.412 0.400 23.539 1.00 91.56 326 CYS A O 1
ATOM 2664 N N . GLY A 1 327 ? -4.650 -1.820 23.645 1.00 89.25 327 GLY A N 1
ATOM 2665 C CA . GLY A 1 327 ? -4.385 -1.905 25.083 1.00 89.25 327 GLY A CA 1
ATOM 2666 C C . GLY A 1 327 ? -5.316 -1.022 25.938 1.00 89.25 327 GLY A C 1
ATOM 2667 O O . GLY A 1 327 ? -6.481 -0.831 25.586 1.00 89.25 327 GLY A O 1
ATOM 2668 N N . PRO A 1 328 ? -4.840 -0.461 27.070 1.00 91.69 328 PRO A N 1
ATOM 2669 C CA . PRO A 1 328 ? -5.693 0.272 28.013 1.00 91.69 328 PRO A CA 1
ATOM 2670 C C . PRO A 1 328 ? -6.372 1.516 27.426 1.00 91.69 328 PRO A C 1
ATOM 2672 O O . PRO A 1 328 ? -7.496 1.839 27.807 1.00 91.69 328 PRO A O 1
ATOM 2675 N N . ARG A 1 329 ? -5.700 2.218 26.502 1.00 92.06 329 ARG A N 1
ATOM 2676 C CA . ARG A 1 329 ? -6.271 3.393 25.824 1.00 92.06 329 ARG A CA 1
ATOM 2677 C C . ARG A 1 329 ? -7.427 2.990 24.919 1.00 92.06 329 ARG A C 1
ATOM 2679 O O . ARG A 1 329 ? -8.480 3.618 24.977 1.00 92.06 329 ARG A O 1
ATOM 2686 N N . GLY A 1 330 ? -7.245 1.912 24.156 1.00 93.06 330 GLY A N 1
ATOM 2687 C CA . GLY A 1 330 ? -8.296 1.336 23.324 1.00 93.06 330 GLY A CA 1
ATOM 2688 C C . GLY A 1 330 ? -9.523 0.929 24.133 1.00 93.06 330 GLY A C 1
ATOM 2689 O O . GLY A 1 330 ? -10.635 1.310 23.788 1.00 93.06 330 GLY A O 1
ATOM 2690 N N . VAL A 1 331 ? -9.323 0.252 25.268 1.00 92.56 331 VAL A N 1
ATOM 2691 C CA . VAL A 1 331 ? -10.411 -0.160 26.173 1.00 92.56 331 VAL A CA 1
ATOM 2692 C C . VAL A 1 331 ? -11.216 1.041 26.683 1.00 92.56 331 VAL A C 1
ATOM 2694 O O . VAL A 1 331 ? -12.444 1.037 26.600 1.00 92.56 331 VAL A O 1
ATOM 2697 N N . ALA A 1 332 ? -10.543 2.091 27.168 1.00 93.00 332 ALA A N 1
ATOM 2698 C CA . ALA A 1 332 ? -11.215 3.298 27.653 1.00 93.00 332 ALA A CA 1
ATOM 2699 C C . ALA A 1 332 ? -12.023 3.989 26.541 1.00 93.00 332 ALA A C 1
ATOM 2701 O O . ALA A 1 332 ? -13.187 4.344 26.735 1.00 93.00 332 ALA A O 1
ATOM 2702 N N . MET A 1 333 ? -11.428 4.113 25.354 1.00 93.19 333 MET A N 1
ATOM 2703 C CA . MET A 1 333 ? -12.062 4.725 24.191 1.00 93.19 333 MET A CA 1
ATOM 2704 C C . MET A 1 333 ? -13.236 3.886 23.661 1.00 93.19 333 MET A C 1
ATOM 2706 O O . MET A 1 333 ? -14.266 4.439 23.282 1.00 93.19 333 MET A O 1
ATOM 2710 N N . ALA A 1 334 ? -13.136 2.555 23.693 1.00 93.44 334 ALA A N 1
ATOM 2711 C CA . ALA A 1 334 ? -14.215 1.648 23.306 1.00 93.44 334 ALA A CA 1
ATOM 2712 C C . ALA A 1 334 ? -15.414 1.781 24.251 1.00 93.44 334 ALA A C 1
ATOM 2714 O O . ALA A 1 334 ? -16.560 1.861 23.803 1.00 93.44 334 ALA A O 1
ATOM 2715 N N . GLN A 1 335 ? -15.152 1.863 25.558 1.00 93.50 335 GLN A N 1
ATOM 2716 C CA . GLN A 1 335 ? -16.186 2.085 26.561 1.00 93.50 335 GLN A CA 1
ATOM 2717 C C . GLN A 1 335 ? -16.900 3.429 26.338 1.00 93.50 335 GLN A C 1
ATOM 2719 O O . GLN A 1 335 ? -18.129 3.488 26.379 1.00 93.50 335 GLN A O 1
ATOM 2724 N N . GLU A 1 336 ? -16.149 4.497 26.070 1.00 92.00 336 GLU A N 1
ATOM 2725 C CA . GLU A 1 336 ? -16.681 5.834 25.786 1.00 92.00 336 GLU A CA 1
ATOM 2726 C C . GLU A 1 336 ? -17.489 5.880 24.479 1.00 92.00 336 GLU A C 1
ATOM 2728 O O . GLU A 1 336 ? -18.593 6.432 24.450 1.00 92.00 336 GLU A O 1
ATOM 2733 N N . ALA A 1 337 ? -16.988 5.246 23.416 1.00 91.44 337 ALA A N 1
ATOM 2734 C CA . ALA A 1 337 ? -17.669 5.150 22.130 1.00 91.44 337 ALA A CA 1
ATOM 2735 C C . ALA A 1 337 ? -19.023 4.440 22.272 1.00 91.44 337 ALA A C 1
ATOM 2737 O O . ALA A 1 337 ? -20.049 4.985 21.862 1.00 91.44 337 ALA A O 1
ATOM 2738 N N . LEU A 1 338 ? -19.058 3.275 22.932 1.00 91.75 338 LEU A N 1
ATOM 2739 C CA . LEU A 1 338 ? -20.291 2.510 23.143 1.00 91.75 338 LEU A CA 1
ATOM 2740 C C . LEU A 1 338 ? -21.337 3.278 23.967 1.00 91.75 338 LEU A C 1
ATOM 2742 O O . LEU A 1 338 ? -22.533 3.129 23.720 1.00 91.75 338 LEU A O 1
ATOM 2746 N N . GLN A 1 339 ? -20.916 4.124 24.915 1.00 89.88 339 GLN A N 1
ATOM 2747 C CA . GLN A 1 339 ? -21.833 4.957 25.707 1.00 89.88 339 GLN A CA 1
ATOM 2748 C C . GLN A 1 339 ? -22.506 6.066 24.895 1.00 89.88 339 GLN A C 1
ATOM 2750 O O . GLN A 1 339 ? -23.609 6.490 25.245 1.00 89.88 339 GLN A O 1
ATOM 2755 N N . ARG A 1 340 ? -21.851 6.557 23.839 1.00 89.50 340 ARG A N 1
ATOM 2756 C CA . ARG A 1 340 ? -22.339 7.675 23.017 1.00 89.50 340 ARG A CA 1
ATOM 2757 C C . ARG A 1 340 ? -23.208 7.243 21.843 1.00 89.50 340 ARG A C 1
ATOM 2759 O O . ARG A 1 340 ? -23.846 8.097 21.227 1.00 89.50 340 ARG A O 1
ATOM 2766 N N . LEU A 1 341 ? -23.246 5.949 21.525 1.00 88.69 341 LEU A N 1
ATOM 2767 C CA . LEU A 1 341 ? -23.994 5.456 20.374 1.00 88.69 341 LEU A CA 1
ATOM 2768 C C . LEU A 1 341 ? -25.502 5.743 20.503 1.00 88.69 341 LEU A C 1
ATOM 2770 O O . LEU A 1 341 ? -26.109 5.467 21.544 1.00 88.69 341 LEU A O 1
ATOM 2774 N N . PRO A 1 342 ? -26.150 6.249 19.438 1.00 86.31 342 PRO A N 1
ATOM 2775 C CA . PRO A 1 342 ? -27.580 6.515 19.457 1.00 86.31 342 PRO A CA 1
ATOM 2776 C C . PRO A 1 342 ? -28.383 5.206 19.472 1.00 86.31 342 PRO A C 1
ATOM 2778 O O . PRO A 1 342 ? -28.348 4.413 18.531 1.00 86.31 342 PRO A O 1
ATOM 2781 N N . ILE A 1 343 ? -29.180 5.002 20.524 1.00 87.88 343 ILE A N 1
ATOM 2782 C CA . ILE A 1 343 ? -30.017 3.806 20.679 1.00 87.88 343 ILE A CA 1
ATOM 2783 C C . ILE A 1 343 ? -31.324 3.973 19.884 1.00 87.88 343 ILE A C 1
ATOM 2785 O O . ILE A 1 343 ? -32.357 4.413 20.397 1.00 87.88 343 ILE A O 1
ATOM 2789 N N . THR A 1 344 ? -31.290 3.624 18.598 1.00 85.31 344 THR A N 1
ATOM 2790 C CA . THR A 1 344 ? -32.438 3.802 17.688 1.00 85.31 344 THR A CA 1
ATOM 2791 C C . THR A 1 344 ? -33.489 2.697 17.822 1.00 85.31 344 THR A C 1
ATOM 2793 O O . THR A 1 344 ? -34.690 2.986 17.785 1.00 85.31 344 THR A O 1
ATOM 2796 N N . SER A 1 345 ? -33.060 1.449 18.042 1.00 85.75 345 SER A N 1
ATOM 2797 C CA . SER A 1 345 ? -33.909 0.248 18.035 1.00 85.75 345 SER A CA 1
ATOM 2798 C C . SER A 1 345 ? -33.492 -0.800 19.072 1.00 85.75 345 SER A C 1
ATOM 2800 O O . SER A 1 345 ? -32.341 -0.831 19.507 1.00 85.75 345 SER A O 1
ATOM 2802 N N . ASP A 1 346 ? -34.409 -1.717 19.402 1.00 84.69 346 ASP A N 1
ATOM 2803 C CA . ASP A 1 346 ? -34.162 -2.847 20.313 1.00 84.69 346 ASP A CA 1
ATOM 2804 C C . ASP A 1 346 ? -32.993 -3.732 19.824 1.00 84.69 346 ASP A C 1
ATOM 2806 O O . ASP A 1 346 ? -32.148 -4.139 20.618 1.00 84.69 346 ASP A O 1
ATOM 2810 N N . ARG A 1 347 ? -32.872 -3.951 18.504 1.00 85.94 347 ARG A N 1
ATOM 2811 C CA . ARG A 1 347 ? -31.742 -4.688 17.900 1.00 85.94 347 ARG A CA 1
ATOM 2812 C C . ARG A 1 347 ? -30.410 -3.957 18.067 1.00 85.94 347 ARG A C 1
ATOM 2814 O O . ARG A 1 347 ? -29.391 -4.589 18.320 1.00 85.94 347 ARG A O 1
ATOM 2821 N N . CYS A 1 348 ? -30.408 -2.632 17.912 1.00 86.12 348 CYS A N 1
ATOM 2822 C CA . CYS A 1 348 ? -29.218 -1.811 18.132 1.00 86.12 348 CYS A C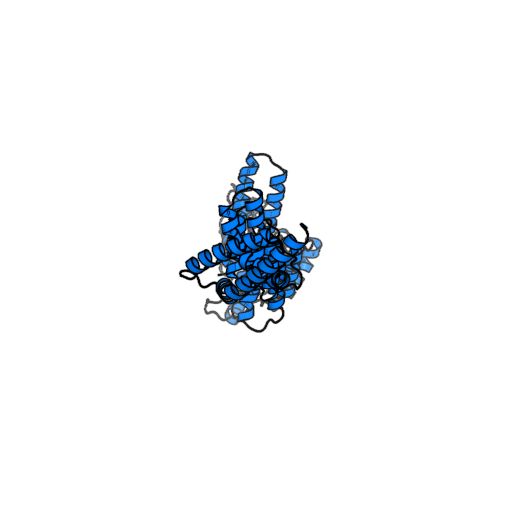A 1
ATOM 2823 C C . CYS A 1 348 ? -28.769 -1.893 19.598 1.00 86.12 348 CYS A C 1
ATOM 2825 O O . CYS A 1 348 ? -27.600 -2.161 19.856 1.00 86.12 348 CYS A O 1
ATOM 2827 N N . ALA A 1 349 ? -29.707 -1.787 20.545 1.00 88.06 349 ALA A N 1
ATOM 2828 C CA . ALA A 1 349 ? -29.421 -1.943 21.969 1.00 88.06 349 ALA A CA 1
ATOM 2829 C C . ALA A 1 349 ? -28.823 -3.322 22.302 1.00 88.06 349 ALA A C 1
ATOM 2831 O O . ALA A 1 349 ? -27.840 -3.397 23.032 1.00 88.06 349 ALA A O 1
ATOM 2832 N N . GLN A 1 350 ? -29.365 -4.403 21.728 1.00 87.25 350 GLN A N 1
ATOM 2833 C CA . GLN A 1 350 ? -28.816 -5.753 21.907 1.00 87.25 350 GLN A CA 1
ATOM 2834 C C . GLN A 1 350 ? -27.383 -5.874 21.381 1.00 87.25 350 GLN A C 1
ATOM 2836 O O . GLN A 1 350 ? -26.536 -6.431 22.072 1.00 87.25 350 GLN A O 1
ATOM 2841 N N . LYS A 1 351 ? -27.083 -5.306 20.205 1.00 88.69 351 LYS A N 1
ATOM 2842 C CA . LYS A 1 351 ? -25.715 -5.295 19.662 1.00 88.69 351 LYS A CA 1
ATOM 2843 C C . LYS A 1 351 ? -24.737 -4.536 20.560 1.00 88.69 351 LYS A C 1
ATOM 2845 O O . LYS A 1 351 ? -23.629 -5.011 20.773 1.00 88.69 351 LYS A O 1
ATOM 2850 N N . ILE A 1 352 ? -25.137 -3.373 21.082 1.00 90.62 352 ILE A N 1
ATOM 2851 C CA . ILE A 1 352 ? -24.295 -2.584 21.997 1.00 90.62 352 ILE A CA 1
ATOM 2852 C C . ILE A 1 352 ? -24.030 -3.378 23.278 1.00 90.62 352 ILE A C 1
ATOM 2854 O O . ILE A 1 352 ? -22.893 -3.445 23.728 1.00 90.62 352 ILE A O 1
ATOM 2858 N N . ILE A 1 353 ? -25.060 -4.022 23.833 1.00 88.25 353 ILE A N 1
ATOM 2859 C CA . ILE A 1 353 ? -24.922 -4.865 25.025 1.00 88.25 353 ILE A CA 1
ATOM 2860 C C . ILE A 1 353 ? -24.003 -6.048 24.772 1.00 88.25 353 ILE A C 1
ATOM 2862 O O . ILE A 1 353 ? -23.171 -6.320 25.623 1.00 88.25 353 ILE A O 1
ATOM 2866 N N . GLN A 1 354 ? -24.128 -6.721 23.629 1.00 88.88 354 GLN A N 1
ATOM 2867 C CA . GLN A 1 354 ? -23.249 -7.831 23.280 1.00 88.88 354 GLN A CA 1
ATOM 2868 C C . GLN A 1 354 ? -21.784 -7.370 23.220 1.00 88.88 354 GLN A C 1
ATOM 2870 O O . GLN A 1 354 ? -20.924 -7.951 23.873 1.00 88.88 354 GLN A O 1
ATOM 2875 N N . MET A 1 355 ? -21.505 -6.281 22.497 1.00 90.44 355 MET A N 1
ATOM 2876 C CA . MET A 1 355 ? -20.149 -5.727 22.394 1.00 90.44 355 MET A CA 1
ATOM 2877 C C . MET A 1 355 ? -19.600 -5.271 23.754 1.00 90.44 355 MET A C 1
ATOM 2879 O O . MET A 1 355 ? -18.408 -5.426 24.018 1.00 90.44 355 MET A O 1
ATOM 2883 N N . ALA A 1 356 ? -20.460 -4.729 24.620 1.00 91.19 356 ALA A N 1
ATOM 2884 C CA . ALA A 1 356 ? -20.100 -4.319 25.970 1.00 91.19 356 ALA A CA 1
ATOM 2885 C C . ALA A 1 356 ? -19.864 -5.514 26.910 1.00 91.19 356 ALA A C 1
ATOM 2887 O O . ALA A 1 356 ? -18.911 -5.481 27.681 1.00 91.19 356 ALA A O 1
ATOM 2888 N N . SER A 1 357 ? -20.686 -6.569 26.847 1.00 87.06 357 SER A N 1
ATOM 2889 C CA . SER A 1 357 ? -20.557 -7.739 27.727 1.00 87.06 357 SER A CA 1
ATOM 2890 C C . SER A 1 357 ? -19.328 -8.573 27.391 1.00 87.06 357 SER A C 1
ATOM 2892 O O . SER A 1 357 ? -18.634 -9.013 28.296 1.00 87.06 357 SER A O 1
ATOM 2894 N N . GLU A 1 358 ? -19.006 -8.728 26.101 1.00 89.44 358 GLU A N 1
ATOM 2895 C CA . GLU A 1 358 ? -17.772 -9.389 25.643 1.00 89.44 358 GLU A CA 1
ATOM 2896 C C . GLU A 1 358 ? -16.496 -8.730 26.203 1.00 89.44 358 GLU A C 1
ATOM 2898 O O . GLU A 1 358 ? -15.447 -9.367 26.245 1.00 89.44 358 GLU A O 1
ATOM 2903 N N . ARG A 1 359 ? -16.583 -7.462 26.630 1.00 89.25 359 ARG A N 1
ATOM 2904 C CA . ARG A 1 359 ? -15.476 -6.646 27.162 1.00 89.25 359 ARG A CA 1
ATOM 2905 C C . ARG A 1 359 ? -15.658 -6.265 28.633 1.00 89.25 359 ARG A C 1
ATOM 2907 O O . ARG A 1 359 ? -14.936 -5.406 29.128 1.00 89.25 359 ARG A O 1
ATOM 2914 N N . GLU A 1 360 ? -16.634 -6.865 29.317 1.00 89.25 360 GLU A N 1
ATOM 2915 C CA . GLU A 1 360 ? -16.923 -6.629 30.741 1.00 89.25 360 GLU A CA 1
ATOM 2916 C C . GLU A 1 360 ? -17.267 -5.158 31.081 1.00 89.25 360 GLU A C 1
ATOM 2918 O O . GLU A 1 360 ? -17.060 -4.671 32.195 1.00 89.25 360 GLU A O 1
ATOM 2923 N N . PHE A 1 361 ? -17.846 -4.414 30.132 1.00 90.56 361 PHE A N 1
ATOM 2924 C CA . PHE A 1 361 ? -18.279 -3.025 30.323 1.00 90.56 361 PHE A CA 1
ATOM 2925 C C . PHE A 1 361 ? -19.660 -2.926 30.985 1.00 90.56 361 PHE A C 1
ATOM 2927 O O . PHE A 1 361 ? -20.610 -2.372 30.421 1.00 90.56 361 PHE A O 1
ATOM 2934 N N . GLU A 1 362 ? -19.767 -3.412 32.221 1.00 84.88 362 GLU A N 1
ATOM 2935 C CA . GLU A 1 362 ? -21.031 -3.489 32.972 1.00 84.88 362 GLU A CA 1
ATOM 2936 C C . GLU A 1 362 ? -21.770 -2.146 33.064 1.00 84.88 362 GLU A C 1
ATOM 2938 O O . GLU A 1 362 ? -22.981 -2.061 32.846 1.00 84.88 362 GLU A O 1
ATOM 2943 N N . GLY A 1 363 ? -21.040 -1.049 33.288 1.00 85.81 363 GLY A N 1
ATOM 2944 C CA . GLY A 1 363 ? -21.637 0.289 33.346 1.00 85.81 363 GLY A CA 1
ATOM 2945 C C . GLY A 1 363 ? -22.360 0.691 32.051 1.00 85.81 363 GLY A C 1
ATOM 2946 O O . GLY A 1 363 ? -23.391 1.368 32.095 1.00 85.81 363 GLY A O 1
ATOM 2947 N N . VAL A 1 364 ? -21.864 0.240 30.893 1.00 88.69 364 VAL A N 1
ATOM 2948 C CA . VAL A 1 364 ? -22.489 0.497 29.586 1.00 88.69 364 VAL A CA 1
ATOM 2949 C C . VAL A 1 364 ? -23.741 -0.354 29.422 1.00 88.69 364 VAL A C 1
ATOM 2951 O O . VAL A 1 364 ? -24.789 0.179 29.055 1.00 88.69 364 VAL A O 1
ATOM 2954 N N . VAL A 1 365 ? -23.669 -1.644 29.768 1.00 86.69 365 VAL A N 1
ATOM 2955 C CA . VAL A 1 365 ? -24.812 -2.571 29.720 1.00 86.69 365 VAL A CA 1
ATOM 2956 C C . VAL A 1 365 ? -25.975 -2.033 30.553 1.00 86.69 365 VAL A C 1
ATOM 2958 O O . VAL A 1 365 ? -27.098 -1.912 30.052 1.00 86.69 365 VAL A O 1
ATOM 2961 N N . VAL A 1 366 ? -25.699 -1.636 31.797 1.00 85.44 366 VAL A N 1
ATOM 2962 C CA . VAL A 1 366 ? -26.689 -1.073 32.722 1.00 85.44 366 VAL A CA 1
ATOM 2963 C C . VAL A 1 366 ? -27.278 0.229 32.173 1.00 85.44 366 VAL A C 1
ATOM 2965 O O . VAL A 1 366 ? -28.496 0.418 32.211 1.00 85.44 366 VAL A O 1
ATOM 2968 N N . SER A 1 367 ? -26.449 1.118 31.614 1.00 87.62 367 SER A N 1
ATOM 2969 C CA . SER A 1 367 ? -26.913 2.384 31.031 1.00 87.62 367 SER A CA 1
ATOM 2970 C C . SER A 1 367 ? -27.849 2.168 29.836 1.00 87.62 367 SER A C 1
ATOM 2972 O O . SER A 1 367 ? -28.924 2.773 29.778 1.00 87.62 367 SER A O 1
ATOM 2974 N N . VAL A 1 368 ? -27.495 1.262 28.919 1.00 88.06 368 VAL A N 1
ATOM 2975 C CA . VAL A 1 368 ? -28.322 0.922 27.749 1.00 88.06 368 VAL A CA 1
ATOM 2976 C C . VAL A 1 368 ? -29.644 0.297 28.193 1.00 88.06 368 VAL A C 1
ATOM 2978 O O . VAL A 1 368 ? -30.712 0.735 27.756 1.00 88.06 368 VAL A O 1
ATOM 2981 N N . CYS A 1 369 ? -29.597 -0.664 29.121 1.00 86.06 369 CYS A N 1
ATOM 2982 C CA . CYS A 1 369 ? -30.789 -1.292 29.693 1.00 86.06 369 CYS A CA 1
ATOM 2983 C C . CYS A 1 369 ? -31.703 -0.269 30.380 1.00 86.06 369 CYS A C 1
ATOM 2985 O O . CYS A 1 369 ? -32.919 -0.310 30.201 1.00 86.06 369 CYS A O 1
ATOM 2987 N N . ARG A 1 370 ? -31.133 0.705 31.100 1.00 84.88 370 ARG A N 1
ATOM 2988 C CA . ARG A 1 370 ? -31.876 1.803 31.734 1.00 84.88 370 ARG A CA 1
ATOM 2989 C C . ARG A 1 370 ? -32.613 2.668 30.713 1.00 84.88 370 ARG A C 1
ATOM 2991 O O . ARG A 1 370 ? -33.791 2.970 30.909 1.00 84.88 370 ARG A O 1
ATOM 2998 N N . VAL A 1 371 ? -31.943 3.079 29.634 1.00 88.00 371 VAL A N 1
ATOM 2999 C CA . VAL A 1 371 ? -32.558 3.901 28.576 1.00 88.00 371 VAL A CA 1
ATOM 3000 C C . VAL A 1 371 ? -33.685 3.130 27.886 1.00 88.00 371 VAL A C 1
ATOM 3002 O O . VAL A 1 371 ? -34.788 3.659 27.729 1.00 88.00 371 VAL A O 1
ATOM 3005 N N . MET A 1 372 ? -33.444 1.864 27.541 1.00 86.62 372 MET A N 1
ATOM 3006 C CA . MET A 1 372 ? -34.441 1.010 26.892 1.00 86.62 372 MET A CA 1
ATOM 3007 C C . MET A 1 372 ? -35.625 0.684 27.801 1.00 86.62 372 MET A C 1
ATOM 3009 O O . MET A 1 372 ? -36.768 0.755 27.354 1.00 86.62 372 MET A O 1
ATOM 3013 N N . GLY A 1 373 ? -35.378 0.412 29.084 1.00 83.56 373 GLY A N 1
ATOM 3014 C CA . GLY A 1 373 ? -36.419 0.188 30.084 1.00 83.56 373 GLY A CA 1
ATOM 3015 C C . GLY A 1 373 ? -37.326 1.407 30.248 1.00 83.56 373 GLY A C 1
ATOM 3016 O O . GLY A 1 373 ? -38.547 1.276 30.173 1.00 83.56 373 GLY A O 1
ATOM 3017 N N . ARG A 1 374 ? -36.750 2.614 30.363 1.00 83.56 374 ARG A N 1
ATOM 3018 C CA . ARG A 1 374 ? -37.525 3.868 30.425 1.00 83.56 374 ARG A CA 1
ATOM 3019 C C . ARG A 1 374 ? -38.333 4.121 29.152 1.00 83.56 374 ARG A C 1
ATOM 3021 O O . ARG A 1 374 ? -39.495 4.509 29.243 1.00 83.56 374 ARG A O 1
ATOM 3028 N N . ARG A 1 375 ? -37.749 3.876 27.974 1.00 85.44 375 ARG A N 1
ATOM 3029 C CA . ARG A 1 375 ? -38.441 4.011 26.680 1.00 85.44 375 ARG A CA 1
ATOM 3030 C C . ARG A 1 375 ? -39.583 3.005 26.528 1.00 85.44 375 ARG A C 1
ATOM 3032 O O . ARG A 1 375 ? -40.628 3.343 25.986 1.00 85.44 375 ARG A O 1
ATOM 3039 N N . ALA A 1 376 ? -39.401 1.771 26.990 1.00 82.50 376 ALA A N 1
ATOM 3040 C CA . ALA A 1 376 ? -40.452 0.760 26.975 1.00 82.50 376 ALA A CA 1
ATOM 3041 C C . ALA A 1 376 ? -41.593 1.122 27.939 1.00 82.50 376 ALA A C 1
ATOM 3043 O O . ALA A 1 376 ? -42.761 0.989 27.572 1.00 82.50 376 ALA A O 1
ATOM 3044 N N . LEU A 1 377 ? -41.258 1.641 29.127 1.00 78.69 377 LEU A N 1
ATOM 3045 C CA . LEU A 1 377 ? -42.231 2.094 30.119 1.00 78.69 377 LEU A CA 1
ATOM 3046 C C . LEU A 1 377 ? -43.068 3.270 29.600 1.00 78.69 377 LEU A C 1
ATOM 3048 O O . LEU A 1 377 ? -44.292 3.225 29.688 1.00 78.69 377 LEU A O 1
ATOM 3052 N N . SER A 1 378 ? -42.439 4.278 28.984 1.00 80.69 378 SER A N 1
ATOM 3053 C CA . SER A 1 378 ? -43.163 5.425 28.411 1.00 80.69 378 SER A CA 1
ATOM 3054 C C . SER A 1 378 ? -44.078 5.050 27.241 1.00 80.69 378 SER A C 1
ATOM 3056 O O . SER A 1 378 ? -45.035 5.760 26.952 1.00 80.69 378 SER A O 1
ATOM 3058 N N . GLN A 1 379 ? -43.815 3.919 26.584 1.00 83.75 379 GLN A N 1
ATOM 3059 C CA . GLN A 1 379 ? -44.646 3.358 25.517 1.00 83.75 379 GLN A CA 1
ATOM 3060 C C . GLN A 1 379 ? -45.718 2.378 26.030 1.00 83.75 379 GLN A C 1
ATOM 3062 O O . GLN A 1 379 ? -46.399 1.753 25.219 1.00 83.75 379 GLN A O 1
ATOM 3067 N N . GLY A 1 380 ? -45.845 2.179 27.348 1.00 75.62 380 GLY A N 1
ATOM 3068 C CA . GLY A 1 380 ? -46.787 1.223 27.944 1.00 75.62 380 GLY A CA 1
ATOM 3069 C C . GLY A 1 380 ? -46.427 -0.254 27.717 1.00 75.62 380 GLY A C 1
ATOM 3070 O O . GLY A 1 380 ? -47.230 -1.141 28.001 1.00 75.62 380 GLY A O 1
ATOM 3071 N N . ARG A 1 381 ? -45.219 -0.556 27.217 1.00 74.62 381 ARG A N 1
ATOM 3072 C CA . ARG A 1 381 ? -44.740 -1.927 26.972 1.00 74.62 381 ARG A CA 1
ATOM 3073 C C . ARG A 1 381 ? -44.132 -2.519 28.247 1.00 74.62 381 ARG A C 1
ATOM 3075 O O . ARG A 1 381 ? -42.915 -2.664 28.350 1.00 74.62 381 ARG A O 1
ATOM 3082 N N . LEU A 1 382 ? -44.979 -2.890 29.208 1.00 68.94 382 LEU A N 1
ATOM 3083 C CA . LEU A 1 382 ? -44.553 -3.383 30.528 1.00 68.94 382 LEU A CA 1
ATOM 3084 C C . LEU A 1 382 ? -43.636 -4.616 30.456 1.00 68.94 382 LEU A C 1
ATOM 3086 O O . LEU A 1 382 ? -42.599 -4.640 31.109 1.00 68.94 382 LEU A O 1
ATOM 3090 N N . GLY A 1 383 ? -43.955 -5.605 29.613 1.00 66.19 383 GLY A N 1
ATOM 3091 C CA . GLY A 1 383 ? -43.126 -6.812 29.474 1.00 66.19 383 GLY A CA 1
ATOM 3092 C C . GLY A 1 383 ? -41.707 -6.515 28.977 1.00 66.19 383 GLY A C 1
ATOM 3093 O O . GLY A 1 383 ? -40.737 -7.047 29.509 1.00 66.19 383 GLY A O 1
ATOM 3094 N N . ALA A 1 384 ? -41.569 -5.598 28.014 1.00 70.94 384 ALA A N 1
ATOM 3095 C CA . ALA A 1 384 ? -40.261 -5.151 27.543 1.00 70.94 384 ALA A CA 1
ATOM 3096 C C . ALA A 1 384 ? -39.534 -4.320 28.614 1.00 70.94 384 ALA A C 1
ATOM 3098 O O . ALA A 1 384 ? -38.335 -4.495 28.807 1.00 70.94 384 ALA A O 1
ATOM 3099 N N . ALA A 1 385 ? -40.247 -3.455 29.344 1.00 71.06 385 ALA A N 1
ATOM 3100 C CA . ALA A 1 385 ? -39.671 -2.666 30.433 1.00 71.06 385 ALA A CA 1
ATOM 3101 C C . ALA A 1 385 ? -39.110 -3.551 31.558 1.00 71.06 385 ALA A C 1
ATOM 3103 O O . ALA A 1 385 ? -38.020 -3.276 32.057 1.00 71.06 385 ALA A O 1
ATOM 3104 N N . ILE A 1 386 ? -39.807 -4.638 31.907 1.00 68.31 386 ILE A N 1
ATOM 3105 C CA . ILE A 1 386 ? -39.320 -5.643 32.859 1.00 68.31 386 ILE A CA 1
ATOM 3106 C C . ILE A 1 386 ? -38.103 -6.361 32.278 1.00 68.31 386 ILE A C 1
ATOM 3108 O O . ILE A 1 386 ? -37.074 -6.418 32.942 1.00 68.31 386 ILE A O 1
ATOM 3112 N N . TRP A 1 387 ? -38.177 -6.836 31.031 1.00 72.94 387 TRP A N 1
ATOM 3113 C CA . TRP A 1 387 ? -37.076 -7.559 30.385 1.00 72.94 387 TRP A CA 1
ATOM 3114 C C . TRP A 1 387 ? -35.765 -6.755 30.368 1.00 72.94 387 TRP A C 1
ATOM 3116 O O . TRP A 1 387 ? -34.733 -7.259 30.808 1.00 72.94 387 TRP A O 1
ATOM 3126 N N . TRP A 1 388 ? -35.810 -5.486 29.944 1.00 77.31 388 TRP A N 1
ATOM 3127 C CA . TRP A 1 388 ? -34.660 -4.571 30.002 1.00 77.31 388 TRP A CA 1
ATOM 3128 C C . TRP A 1 388 ? -34.274 -4.224 31.442 1.00 77.31 388 TRP A C 1
ATOM 3130 O O . TRP A 1 388 ? -33.100 -4.076 31.776 1.00 77.31 388 TRP A O 1
ATOM 3140 N N . GLY A 1 389 ? -35.274 -4.109 32.309 1.00 72.06 389 GLY A N 1
ATOM 3141 C CA . GLY A 1 389 ? -35.114 -3.784 33.711 1.00 72.06 389 GLY A CA 1
ATOM 3142 C C . GLY A 1 389 ? -34.328 -4.822 34.508 1.00 72.06 389 GLY A C 1
ATOM 3143 O O . GLY A 1 389 ? -33.613 -4.429 35.423 1.00 72.06 389 GLY A O 1
ATOM 3144 N N . VAL A 1 390 ? -34.399 -6.114 34.169 1.00 69.31 390 VAL A N 1
ATOM 3145 C CA . VAL A 1 390 ? -33.719 -7.192 34.922 1.00 69.31 390 VAL A CA 1
ATOM 3146 C C . VAL A 1 390 ? -32.219 -6.930 35.107 1.00 69.31 390 VAL A C 1
ATOM 3148 O O . VAL A 1 390 ? -31.662 -7.287 36.139 1.00 69.31 390 VAL A O 1
ATOM 3151 N N . ARG A 1 391 ? -31.569 -6.253 34.151 1.00 67.88 391 ARG A N 1
ATOM 3152 C CA . ARG A 1 391 ? -30.143 -5.892 34.232 1.00 67.88 391 ARG A CA 1
ATOM 3153 C C . ARG A 1 391 ? -29.863 -4.543 34.905 1.00 67.88 391 ARG A C 1
ATOM 3155 O O . ARG A 1 391 ? -28.748 -4.310 35.348 1.00 67.88 391 ARG A O 1
ATOM 3162 N N . PHE A 1 392 ? -30.847 -3.648 34.998 1.00 71.62 392 PHE A N 1
ATOM 3163 C CA . PHE A 1 392 ? -30.672 -2.299 35.559 1.00 71.62 392 PHE A CA 1
ATOM 3164 C C . PHE A 1 392 ? -31.206 -2.155 36.991 1.00 71.62 392 PHE A C 1
ATOM 3166 O O . PHE A 1 392 ? -30.561 -1.528 37.831 1.00 71.62 392 PHE A O 1
ATOM 3173 N N . TRP A 1 393 ? -32.377 -2.718 37.286 1.00 72.19 393 TRP A N 1
ATOM 3174 C CA . TRP A 1 393 ? -33.030 -2.567 38.584 1.00 72.19 393 TRP A CA 1
ATOM 3175 C C . TRP A 1 393 ? -32.196 -3.061 39.777 1.00 72.19 393 TRP A C 1
ATOM 3177 O O . TRP A 1 393 ? -32.251 -2.391 40.807 1.00 72.19 393 TRP A O 1
ATOM 3187 N N . PRO A 1 394 ? -31.395 -4.146 39.679 1.00 73.00 394 PRO A N 1
ATOM 3188 C CA . PRO A 1 394 ? -30.471 -4.530 40.746 1.00 73.00 394 PRO A CA 1
ATOM 3189 C C . PRO A 1 394 ? -29.533 -3.398 41.177 1.00 73.00 394 PRO A C 1
ATOM 3191 O O . PRO A 1 394 ? -29.403 -3.121 42.367 1.00 73.00 394 PRO A O 1
ATOM 3194 N N . VAL A 1 395 ? -28.933 -2.698 40.209 1.00 72.38 395 VAL A N 1
ATOM 3195 C CA . VAL A 1 395 ? -28.031 -1.564 40.462 1.00 72.38 395 VAL A CA 1
ATOM 3196 C C . VAL A 1 395 ? -28.799 -0.396 41.075 1.00 72.38 395 VAL A C 1
ATOM 3198 O O . VAL A 1 395 ? -28.356 0.172 42.066 1.00 72.38 395 VAL A O 1
ATOM 3201 N N . LEU A 1 396 ? -29.993 -0.085 40.561 1.00 71.50 396 LEU A N 1
ATOM 3202 C CA . LEU A 1 396 ? -30.821 0.990 41.114 1.00 71.50 396 LEU A CA 1
ATOM 3203 C C . LEU A 1 396 ? -31.245 0.721 42.567 1.00 71.50 396 LEU A C 1
ATOM 3205 O O . LEU A 1 396 ? -31.241 1.637 43.384 1.00 71.50 396 LEU A O 1
ATOM 3209 N N . LEU A 1 397 ? -31.609 -0.521 42.897 1.00 76.06 397 LEU A N 1
ATOM 3210 C CA . LEU A 1 397 ? -31.977 -0.914 44.259 1.00 76.06 397 LEU A CA 1
ATOM 3211 C C . LEU A 1 397 ? -30.785 -0.813 45.215 1.00 76.06 397 LEU A C 1
ATOM 3213 O O . LEU A 1 397 ? -30.952 -0.386 46.357 1.00 76.06 397 LEU A O 1
ATOM 3217 N N . LEU A 1 398 ? -29.585 -1.160 44.743 1.00 75.25 398 LEU A N 1
ATOM 3218 C CA . LEU A 1 398 ? -28.348 -0.981 45.498 1.00 75.25 398 LEU A CA 1
ATOM 3219 C C . LEU A 1 398 ? -28.017 0.501 45.715 1.00 75.25 398 LEU A C 1
ATOM 3221 O O . LEU A 1 398 ? -27.690 0.882 46.837 1.00 75.25 398 LEU A O 1
ATOM 3225 N N . ASP A 1 399 ? -28.168 1.343 44.693 1.00 76.19 399 ASP A N 1
ATOM 3226 C CA . ASP A 1 399 ? -27.954 2.793 44.793 1.00 76.19 399 ASP A CA 1
ATOM 3227 C C . ASP A 1 399 ? -29.012 3.486 45.669 1.00 76.19 399 ASP A C 1
ATOM 3229 O O . ASP A 1 399 ? -28.743 4.529 46.265 1.00 76.19 399 ASP A O 1
ATOM 3233 N N . ALA A 1 400 ? -30.209 2.902 45.793 1.00 77.94 400 ALA A N 1
ATOM 3234 C CA . ALA A 1 400 ? -31.275 3.388 46.666 1.00 77.94 400 ALA A CA 1
ATOM 3235 C C . ALA A 1 400 ? -31.090 2.990 48.143 1.00 77.94 400 ALA A C 1
ATOM 3237 O O . ALA A 1 400 ? -31.736 3.580 49.010 1.00 77.94 400 ALA A O 1
ATOM 3238 N N . LEU A 1 401 ? -30.203 2.036 48.468 1.00 82.00 401 LEU A N 1
ATOM 3239 C CA . LEU A 1 401 ? -29.974 1.579 49.849 1.00 82.00 401 LEU A CA 1
ATOM 3240 C C . LEU A 1 401 ? -29.686 2.714 50.850 1.00 82.00 401 LEU A C 1
ATOM 3242 O O . LEU A 1 401 ? -30.251 2.671 51.943 1.00 82.00 401 LEU A O 1
ATOM 3246 N N . PRO A 1 402 ? -28.846 3.727 50.548 1.00 82.81 402 PRO A N 1
ATOM 3247 C CA . PRO A 1 402 ? -28.607 4.836 51.470 1.00 82.81 402 PRO A CA 1
ATOM 3248 C C . PRO A 1 402 ? -29.865 5.672 51.733 1.00 82.81 402 PRO A C 1
ATOM 3250 O O . PRO A 1 402 ? -30.060 6.123 52.858 1.00 82.81 402 PRO A O 1
ATOM 3253 N N . LEU A 1 403 ? -30.726 5.845 50.722 1.00 81.62 403 LEU A N 1
ATOM 3254 C CA . LEU A 1 403 ? -31.997 6.568 50.849 1.00 81.62 403 LEU A CA 1
ATOM 3255 C C . LEU A 1 403 ? -33.003 5.774 51.687 1.00 81.62 403 LEU A C 1
ATOM 3257 O O . LEU A 1 403 ? -33.659 6.342 52.549 1.00 81.62 403 LEU A O 1
ATOM 3261 N N . LEU A 1 404 ? -33.066 4.455 51.489 1.00 82.06 404 LEU A N 1
ATOM 3262 C CA . LEU A 1 404 ? -33.913 3.550 52.276 1.00 82.06 404 LEU A CA 1
ATOM 3263 C C . LEU A 1 404 ? -33.459 3.412 53.737 1.00 82.06 404 LEU A C 1
ATOM 3265 O O . LEU A 1 404 ? -34.245 3.029 54.598 1.00 82.06 404 LEU A O 1
ATOM 3269 N N . LYS A 1 405 ? -32.184 3.692 54.023 1.00 81.69 405 LYS A N 1
ATOM 3270 C CA . LYS A 1 405 ? -31.610 3.700 55.379 1.00 81.69 405 LYS A CA 1
ATOM 3271 C C . LYS A 1 405 ? -31.565 5.099 56.000 1.00 81.69 405 LYS A C 1
ATOM 3273 O O . LYS A 1 405 ? -30.964 5.266 57.064 1.00 81.69 405 LYS A O 1
ATOM 3278 N N . ALA A 1 406 ? -32.132 6.107 55.338 1.00 82.62 406 ALA A N 1
ATOM 3279 C CA . ALA A 1 406 ? -32.186 7.454 55.880 1.00 82.62 406 ALA A CA 1
ATOM 3280 C C . ALA A 1 406 ? -32.984 7.470 57.192 1.00 82.62 406 ALA A C 1
ATOM 3282 O O . ALA A 1 406 ? -33.897 6.679 57.404 1.00 82.62 406 ALA A O 1
ATOM 3283 N N . LYS A 1 407 ? -32.613 8.374 58.104 1.00 77.75 407 LYS A N 1
ATOM 3284 C CA . LYS A 1 407 ? -33.267 8.482 59.416 1.00 77.75 407 LYS A CA 1
ATOM 3285 C C . LYS A 1 407 ? -34.722 8.951 59.301 1.00 77.75 407 LYS A C 1
ATOM 3287 O O . LYS A 1 407 ? -35.536 8.601 60.150 1.00 77.75 407 LYS A O 1
ATOM 3292 N N . GLU A 1 408 ? -35.006 9.747 58.275 1.00 79.50 408 GLU A N 1
ATOM 3293 C CA . GLU A 1 408 ? -36.348 10.166 57.890 1.00 79.50 408 GLU A CA 1
ATOM 3294 C C . GLU A 1 408 ? -36.672 9.551 56.519 1.00 79.50 408 GLU A C 1
ATOM 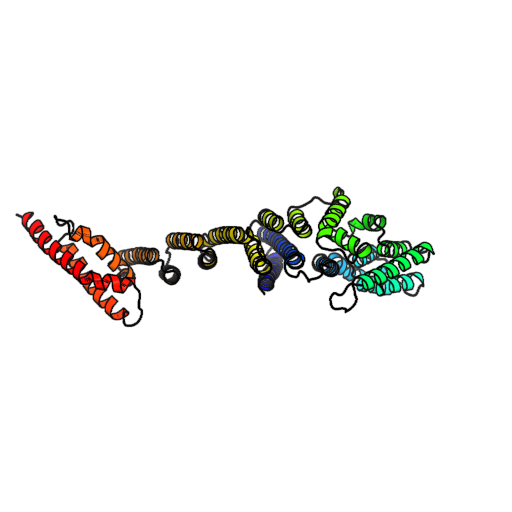3296 O O . GLU A 1 408 ? -35.824 9.624 55.621 1.00 79.50 408 GLU A O 1
ATOM 3301 N N . PRO A 1 409 ? -37.852 8.932 56.347 1.00 78.31 409 PRO A N 1
ATOM 3302 C CA . PRO A 1 409 ? -38.259 8.298 55.101 1.00 78.31 409 PRO A CA 1
ATOM 3303 C C . PRO A 1 409 ? -38.402 9.340 53.986 1.00 78.31 409 PRO A C 1
ATOM 3305 O O . PRO A 1 409 ? -39.286 10.193 53.998 1.00 78.31 409 PRO A O 1
ATOM 3308 N N . VAL A 1 410 ? -37.511 9.251 52.996 1.00 81.50 410 VAL A N 1
ATOM 3309 C CA . VAL A 1 410 ? -37.559 10.057 51.761 1.00 81.50 410 VAL A CA 1
ATOM 3310 C C . VAL A 1 410 ? -38.478 9.410 50.714 1.00 81.50 410 VAL A C 1
ATOM 3312 O O . VAL A 1 410 ? -38.978 10.087 49.820 1.00 81.50 410 VAL A O 1
ATOM 3315 N N . ILE A 1 411 ? -38.689 8.096 50.821 1.00 82.38 411 ILE A N 1
ATOM 3316 C CA . ILE A 1 411 ? -39.495 7.278 49.907 1.00 82.38 411 ILE A CA 1
ATOM 3317 C C . ILE A 1 411 ? -40.817 6.945 50.606 1.00 82.38 411 ILE A C 1
ATOM 3319 O O . ILE A 1 411 ? -40.790 6.447 51.734 1.00 82.38 411 ILE A O 1
ATOM 3323 N N . SER A 1 412 ? -41.949 7.196 49.938 1.00 84.69 412 SER A N 1
ATOM 3324 C CA . SER A 1 412 ? -43.287 6.990 50.515 1.00 84.69 412 SER A CA 1
ATOM 3325 C C . SER A 1 412 ? -43.620 5.513 50.740 1.00 84.69 412 SER A C 1
ATOM 3327 O O . SER A 1 412 ? -42.963 4.614 50.198 1.00 84.69 412 SER A O 1
ATOM 3329 N N . SER A 1 413 ? -44.666 5.235 51.520 1.00 84.06 413 SER A N 1
ATOM 3330 C CA . SER A 1 413 ? -45.142 3.865 51.739 1.00 84.06 413 SER A CA 1
ATOM 3331 C C . SER A 1 413 ? -45.560 3.191 50.423 1.00 84.06 413 SER A C 1
ATOM 3333 O O . SER A 1 413 ? -45.147 2.062 50.157 1.00 84.06 413 SER A O 1
ATOM 3335 N N . GLU A 1 414 ? -46.272 3.914 49.553 1.00 81.12 414 GLU A N 1
ATOM 3336 C CA . GLU A 1 414 ? -46.681 3.467 48.213 1.00 81.12 414 GLU A CA 1
ATOM 3337 C C . GLU A 1 414 ? -45.471 3.111 47.333 1.00 81.12 414 GLU A C 1
ATOM 3339 O O . GLU A 1 414 ? -45.379 1.994 46.821 1.00 81.12 414 GLU A O 1
ATOM 3344 N N . GLN A 1 415 ? -44.483 4.006 47.240 1.00 78.69 415 GLN A N 1
ATOM 3345 C CA . GLN A 1 415 ? -43.252 3.764 46.479 1.00 78.69 415 GLN A CA 1
ATOM 3346 C C . GLN A 1 415 ? -42.442 2.594 47.054 1.00 78.69 415 GLN A C 1
ATOM 3348 O O . GLN A 1 415 ? -41.812 1.836 46.316 1.00 78.69 415 GLN A O 1
ATOM 3353 N N . THR A 1 416 ? -42.467 2.408 48.376 1.00 82.06 416 THR A N 1
ATOM 3354 C CA . THR A 1 416 ? -41.775 1.291 49.028 1.00 82.06 416 THR A CA 1
ATOM 3355 C C . THR A 1 416 ? -42.423 -0.052 48.682 1.00 82.06 416 THR A C 1
ATOM 3357 O O . THR A 1 416 ? -41.702 -1.019 48.429 1.00 82.06 416 THR A O 1
ATOM 3360 N N . TYR A 1 417 ? -43.757 -0.121 48.592 1.00 81.06 417 TYR A N 1
ATOM 3361 C CA . TYR A 1 417 ? -44.460 -1.318 48.115 1.00 81.06 417 TYR A CA 1
ATOM 3362 C C . TYR A 1 417 ? -44.101 -1.660 46.664 1.00 81.06 417 TYR A C 1
ATOM 3364 O O . TYR A 1 417 ? -43.848 -2.830 46.362 1.00 81.06 417 TYR A O 1
ATOM 3372 N N . GLU A 1 418 ? -44.013 -0.662 45.779 1.00 79.62 418 GLU A N 1
ATOM 3373 C CA . GLU A 1 418 ? -43.572 -0.876 44.394 1.00 79.62 418 GLU A CA 1
ATOM 3374 C C . GLU A 1 418 ? -42.146 -1.441 44.332 1.00 79.62 418 GLU A C 1
ATOM 3376 O O . GLU A 1 418 ? -41.889 -2.415 43.622 1.00 79.62 418 GLU A O 1
ATOM 3381 N N . LEU A 1 419 ? -41.218 -0.889 45.122 1.00 80.94 419 LEU A N 1
ATOM 3382 C CA . LEU A 1 419 ? -39.838 -1.376 45.191 1.00 80.94 419 LEU A CA 1
ATOM 3383 C C . LEU A 1 419 ? -39.742 -2.804 45.750 1.00 80.94 419 LEU A C 1
ATOM 3385 O O . LEU A 1 419 ? -38.928 -3.590 45.264 1.00 80.94 419 LEU A O 1
ATOM 3389 N N . MET A 1 420 ? -40.576 -3.169 46.730 1.00 82.56 420 MET A N 1
ATOM 3390 C CA . MET A 1 420 ? -40.653 -4.543 47.246 1.00 82.56 420 MET A CA 1
ATOM 3391 C C . MET A 1 420 ? -41.155 -5.524 46.181 1.00 82.56 420 MET A C 1
ATOM 3393 O O . MET A 1 420 ? -40.580 -6.602 46.024 1.00 82.56 420 MET A O 1
ATOM 3397 N N . TYR A 1 421 ? -42.171 -5.137 45.407 1.00 80.75 421 TYR A N 1
ATOM 3398 C CA . TYR A 1 421 ? -42.665 -5.943 44.289 1.00 80.75 421 TYR A CA 1
ATOM 3399 C C . TYR A 1 421 ? -41.599 -6.128 43.195 1.00 80.75 421 TYR A C 1
ATOM 3401 O O . TYR A 1 421 ? -41.407 -7.234 42.679 1.00 80.75 421 TYR A O 1
ATOM 3409 N N . ILE A 1 422 ? -40.862 -5.060 42.866 1.00 77.50 422 ILE A N 1
ATOM 3410 C CA . ILE A 1 422 ? -39.746 -5.102 41.912 1.00 77.50 422 ILE A CA 1
ATOM 3411 C C . ILE A 1 422 ? -38.636 -6.031 42.423 1.00 77.50 422 ILE A C 1
ATOM 3413 O O . ILE A 1 422 ? -38.160 -6.868 41.657 1.00 77.50 422 ILE A O 1
ATOM 3417 N N . LEU A 1 423 ? -38.261 -5.942 43.706 1.00 80.50 423 LEU A N 1
ATOM 3418 C CA . LEU A 1 423 ? -37.261 -6.818 44.325 1.00 80.50 423 LEU A CA 1
ATOM 3419 C C . LEU A 1 423 ? -37.650 -8.298 44.200 1.00 80.50 423 LEU A C 1
ATOM 3421 O O . LEU A 1 423 ? -36.835 -9.094 43.743 1.00 80.50 423 LEU A O 1
ATOM 3425 N N . ASP A 1 424 ? -38.883 -8.673 44.550 1.00 81.00 424 ASP A N 1
ATOM 3426 C CA . ASP A 1 424 ? -39.332 -10.070 44.458 1.00 81.00 424 ASP A CA 1
ATOM 3427 C C . ASP A 1 424 ? -39.388 -10.568 43.004 1.00 81.00 424 ASP A C 1
ATOM 3429 O O . ASP A 1 424 ? -38.970 -11.692 42.710 1.00 81.00 424 ASP A O 1
ATOM 3433 N N . THR A 1 425 ? -39.837 -9.720 42.073 1.00 76.62 425 THR A N 1
ATOM 3434 C CA . THR A 1 425 ? -39.863 -10.047 40.638 1.00 76.62 425 THR A CA 1
ATOM 3435 C C . THR A 1 425 ? -38.453 -10.303 40.106 1.00 76.62 425 THR A C 1
ATOM 3437 O O . THR A 1 425 ? -38.221 -11.290 39.403 1.00 76.62 425 THR A O 1
ATOM 3440 N N . LEU A 1 426 ? -37.494 -9.445 40.464 1.00 74.00 426 LEU A N 1
ATOM 3441 C CA . LEU A 1 426 ? -36.098 -9.593 40.063 1.00 74.00 426 LEU A CA 1
ATOM 3442 C C . LEU A 1 426 ? -35.501 -10.861 40.643 1.00 74.00 426 LEU A C 1
ATOM 3444 O O . LEU A 1 426 ? -35.038 -11.684 39.871 1.00 74.00 426 LEU A O 1
ATOM 3448 N N . THR A 1 427 ? -35.587 -11.060 41.959 1.00 76.94 427 THR A N 1
ATOM 3449 C CA . THR A 1 427 ? -35.037 -12.234 42.648 1.00 76.94 427 THR A CA 1
ATOM 3450 C C . THR A 1 427 ? -35.487 -13.547 42.012 1.00 76.94 427 THR A C 1
ATOM 3452 O O . THR A 1 427 ? -34.667 -14.440 41.805 1.00 76.94 427 THR A O 1
ATOM 3455 N N . ASN A 1 428 ? -36.769 -13.666 41.660 1.00 75.50 428 ASN A N 1
ATOM 3456 C CA . ASN A 1 428 ? -37.283 -14.859 40.987 1.00 75.50 428 ASN A CA 1
ATOM 3457 C C . ASN A 1 428 ? -36.698 -15.011 39.574 1.00 75.50 428 ASN A C 1
ATOM 3459 O O . ASN A 1 428 ? -36.251 -16.091 39.205 1.00 75.50 428 ASN A O 1
ATOM 3463 N N . THR A 1 429 ? -36.614 -13.913 38.819 1.00 67.81 429 THR A N 1
ATOM 3464 C CA . THR A 1 429 ? -36.067 -13.918 37.453 1.00 67.81 429 THR A CA 1
ATOM 3465 C C . THR A 1 429 ? -34.560 -14.210 37.420 1.00 67.81 429 THR A C 1
ATOM 3467 O O . THR A 1 429 ? -34.081 -14.854 36.489 1.00 67.81 429 THR A O 1
ATOM 3470 N N . THR A 1 430 ? -33.792 -13.751 38.415 1.00 66.12 430 THR A N 1
ATOM 3471 C CA . THR A 1 430 ? -32.344 -14.003 38.505 1.00 66.12 430 THR A CA 1
ATOM 3472 C C . THR A 1 430 ? -32.044 -15.446 38.908 1.00 66.12 430 THR A C 1
ATOM 3474 O O . THR A 1 430 ? -31.153 -16.064 38.333 1.00 66.12 430 THR A O 1
ATOM 3477 N N . ARG A 1 431 ? -32.822 -16.015 39.842 1.00 68.75 431 ARG A N 1
ATOM 3478 C CA . ARG A 1 431 ? -32.678 -17.416 40.280 1.00 68.75 431 ARG A CA 1
ATOM 3479 C C . ARG A 1 431 ? -32.983 -18.426 39.170 1.00 68.75 431 ARG A C 1
ATOM 3481 O O . ARG A 1 431 ? -32.380 -19.496 39.156 1.00 68.75 431 ARG A O 1
ATOM 3488 N N . ASP A 1 432 ? -33.865 -18.078 38.233 1.00 62.94 432 ASP A N 1
ATOM 3489 C CA . ASP A 1 432 ? -34.133 -18.896 37.043 1.00 62.94 432 ASP A CA 1
ATOM 3490 C C . ASP A 1 432 ? -32.975 -18.858 36.022 1.00 62.94 432 ASP A C 1
ATOM 3492 O O . ASP A 1 432 ? -32.761 -19.834 35.305 1.00 62.94 432 ASP A O 1
ATOM 3496 N N . LYS A 1 433 ? -32.196 -17.765 35.961 1.00 54.94 433 LYS A N 1
ATOM 3497 C CA . LYS A 1 433 ? -31.076 -17.588 35.011 1.00 54.94 433 LYS A CA 1
ATOM 3498 C C . LYS A 1 433 ? -29.734 -18.153 35.487 1.00 54.94 433 LYS A C 1
ATOM 3500 O O . LYS A 1 433 ? -28.964 -18.620 34.645 1.00 54.94 433 LYS A O 1
ATOM 3505 N N . ASP A 1 434 ? -29.480 -18.180 36.798 1.00 50.78 434 ASP A N 1
ATOM 3506 C CA . ASP A 1 434 ? -28.278 -18.784 37.418 1.00 50.78 434 ASP A CA 1
ATOM 3507 C C . ASP A 1 434 ? -28.115 -20.282 37.080 1.00 50.78 434 ASP A C 1
ATOM 3509 O O . ASP A 1 434 ? -27.035 -20.853 37.210 1.00 50.78 434 ASP A O 1
ATOM 3513 N N . GLN A 1 435 ? -29.176 -20.941 36.601 1.00 49.25 435 GLN A N 1
ATOM 3514 C CA . GLN A 1 435 ? -29.109 -22.322 36.110 1.00 49.25 435 GLN A CA 1
ATOM 3515 C C . GLN A 1 435 ? -28.482 -22.440 34.707 1.00 49.25 435 GLN A C 1
ATOM 3517 O O . GLN A 1 435 ? -28.224 -23.555 34.253 1.00 49.25 435 GLN A O 1
ATOM 3522 N N . THR A 1 436 ? -28.224 -21.319 34.021 1.00 44.16 436 THR A N 1
ATOM 3523 C CA . THR A 1 436 ? -27.775 -21.285 32.618 1.00 44.16 436 THR A CA 1
ATOM 3524 C C . THR A 1 436 ? -26.551 -20.401 32.342 1.00 44.16 436 THR A C 1
ATOM 3526 O O . THR A 1 436 ? -25.742 -20.798 31.508 1.00 44.16 436 THR A O 1
ATOM 3529 N N . GLU A 1 437 ? -26.351 -19.265 33.026 1.00 47.62 437 GLU A N 1
ATOM 3530 C CA . GLU A 1 437 ? -25.212 -18.353 32.782 1.00 47.62 437 GLU A CA 1
ATOM 3531 C C . GLU A 1 437 ? -24.705 -17.702 34.092 1.00 47.62 437 GLU A C 1
ATOM 3533 O O . GLU A 1 437 ? -25.478 -17.101 34.831 1.00 47.62 437 GLU A O 1
ATOM 3538 N N . ASN A 1 438 ? -23.396 -17.812 34.371 1.00 48.00 438 ASN A N 1
ATOM 3539 C CA . ASN A 1 438 ? -22.712 -17.275 35.564 1.00 48.00 438 ASN A CA 1
ATOM 3540 C C . ASN A 1 438 ? -22.253 -15.813 35.332 1.00 48.00 438 ASN A C 1
ATOM 3542 O O . ASN A 1 438 ? -21.071 -15.560 35.096 1.00 48.00 438 ASN A O 1
ATOM 3546 N N . GLU A 1 439 ? -23.161 -14.834 35.383 1.00 54.25 439 GLU A N 1
ATOM 3547 C CA . GLU A 1 439 ? -22.792 -13.403 35.342 1.00 54.25 439 GLU A CA 1
ATOM 3548 C C . GLU A 1 439 ? -22.501 -12.877 36.771 1.00 54.25 439 GLU A C 1
ATOM 3550 O O . GLU A 1 439 ? -23.361 -12.899 37.653 1.00 54.25 439 GLU A O 1
ATOM 3555 N N . ALA A 1 440 ? -21.290 -12.360 37.027 1.00 53.72 440 ALA A N 1
ATOM 3556 C CA . ALA A 1 440 ? -20.829 -11.933 38.363 1.00 53.72 440 ALA A CA 1
ATOM 3557 C C . ALA A 1 440 ? -21.703 -10.843 39.032 1.00 53.72 440 ALA A C 1
ATOM 3559 O O . ALA A 1 440 ? -21.797 -10.774 40.261 1.00 53.72 440 ALA A O 1
ATOM 3560 N N . ALA A 1 441 ? -22.379 -10.008 38.237 1.00 53.94 441 ALA A N 1
ATOM 3561 C CA . ALA A 1 441 ? -23.292 -8.977 38.730 1.00 53.94 441 ALA A CA 1
ATOM 3562 C C . ALA A 1 441 ? -24.564 -9.560 39.381 1.00 53.94 441 ALA A C 1
ATOM 3564 O O . ALA A 1 441 ? -25.097 -8.983 40.333 1.00 53.94 441 ALA A O 1
ATOM 3565 N N . HIS A 1 442 ? -25.037 -10.719 38.910 1.00 61.56 442 HIS A N 1
ATOM 3566 C CA . HIS A 1 442 ? -26.223 -11.387 39.448 1.00 61.56 442 HIS A CA 1
ATOM 3567 C C . HIS A 1 442 ? -25.962 -12.006 40.824 1.00 61.56 442 HIS A C 1
ATOM 3569 O O . HIS A 1 442 ? -26.779 -11.838 41.735 1.00 61.56 442 HIS A O 1
ATOM 3575 N N . VAL A 1 443 ? -24.778 -12.592 41.011 1.00 59.84 443 VAL A N 1
ATOM 3576 C CA . VAL A 1 443 ? -24.319 -13.123 42.303 1.00 59.84 443 VAL A CA 1
ATOM 3577 C C . VAL A 1 443 ? -24.220 -12.005 43.349 1.00 59.84 443 VAL A C 1
ATOM 3579 O O . VAL A 1 443 ? -24.772 -12.125 44.441 1.00 59.84 443 VAL A O 1
ATOM 3582 N N . SER A 1 444 ? -23.626 -10.859 42.990 1.00 65.75 444 SER A N 1
ATOM 3583 C CA . SER A 1 444 ? -23.499 -9.712 43.905 1.00 65.75 444 SER A CA 1
ATOM 3584 C C . SER A 1 444 ? -24.848 -9.136 44.363 1.00 65.75 444 SER A C 1
ATOM 3586 O O . SER A 1 444 ? -24.981 -8.704 45.512 1.00 65.75 444 SER A O 1
ATOM 3588 N N . PHE A 1 445 ? -25.860 -9.126 43.489 1.00 69.62 445 PHE A N 1
ATOM 3589 C CA . PHE A 1 445 ? -27.206 -8.682 43.854 1.00 69.62 445 PHE A CA 1
ATOM 3590 C C . PHE A 1 445 ? -27.892 -9.653 44.818 1.00 69.62 445 PHE A C 1
ATOM 3592 O O . PHE A 1 445 ? -28.467 -9.211 45.814 1.00 69.62 445 PHE A O 1
ATOM 3599 N N . LEU A 1 446 ? -27.809 -10.962 44.556 1.00 71.94 446 LEU A N 1
ATOM 3600 C CA . LEU A 1 446 ? -28.397 -11.988 45.421 1.00 71.94 446 LEU A CA 1
ATOM 3601 C C . LEU A 1 446 ? -27.774 -11.975 46.825 1.00 71.94 446 LEU A C 1
ATOM 3603 O O . LEU A 1 446 ? -28.497 -12.093 47.816 1.00 71.94 446 LEU A O 1
ATOM 3607 N N . ASP A 1 447 ? -26.468 -11.717 46.929 1.00 75.56 447 ASP A N 1
ATOM 3608 C CA . ASP A 1 447 ? -25.780 -11.561 48.217 1.00 75.56 447 ASP A CA 1
ATOM 3609 C C . ASP A 1 447 ? -26.328 -10.385 49.044 1.00 75.56 447 ASP A C 1
ATOM 3611 O O . ASP A 1 447 ? -26.401 -10.451 50.276 1.00 75.56 447 ASP A O 1
ATOM 3615 N N . LYS A 1 448 ? -26.765 -9.315 48.371 1.00 78.44 448 LYS A N 1
ATOM 3616 C CA . LYS A 1 448 ? -27.333 -8.113 48.997 1.00 78.44 448 LYS A CA 1
ATOM 3617 C C . LYS A 1 448 ? -28.862 -8.101 49.060 1.00 78.44 448 LYS A C 1
ATOM 3619 O O . LYS A 1 448 ? -29.429 -7.190 49.663 1.00 78.44 448 LYS A O 1
ATOM 3624 N N . GLU A 1 449 ? -29.549 -9.120 48.538 1.00 83.50 449 GLU A N 1
ATOM 3625 C CA . GLU A 1 449 ? -31.018 -9.213 48.527 1.00 83.50 449 GLU A CA 1
ATOM 3626 C C . GLU A 1 449 ? -31.605 -9.040 49.935 1.00 83.50 449 GLU A C 1
ATOM 3628 O O . GLU A 1 449 ? -32.529 -8.254 50.156 1.00 83.50 449 GLU A O 1
ATOM 3633 N N . LYS A 1 450 ? -31.033 -9.751 50.917 1.00 83.31 450 LYS A N 1
ATOM 3634 C CA . LYS A 1 450 ? -31.472 -9.682 52.318 1.00 83.31 450 LYS A CA 1
ATOM 3635 C C . LYS A 1 450 ? -31.322 -8.278 52.889 1.00 83.31 450 LYS A C 1
ATOM 3637 O O . LYS A 1 450 ? -32.196 -7.819 53.617 1.00 83.31 450 LYS A O 1
ATOM 3642 N N . GLU A 1 451 ? -30.227 -7.602 52.555 1.00 85.88 451 GLU A N 1
ATOM 3643 C CA . GLU A 1 451 ? -29.951 -6.246 53.020 1.00 85.88 451 GLU A CA 1
ATOM 3644 C C . GLU A 1 451 ? -30.965 -5.245 52.450 1.00 85.88 451 GLU A C 1
ATOM 3646 O O . GLU A 1 451 ? -31.519 -4.440 53.200 1.00 85.88 451 GLU A O 1
ATOM 3651 N N . ILE A 1 452 ? -31.266 -5.344 51.151 1.00 84.75 452 ILE A N 1
ATOM 3652 C CA . ILE A 1 452 ? -32.275 -4.511 50.482 1.00 84.75 452 ILE A CA 1
ATOM 3653 C C . ILE A 1 452 ? -33.663 -4.778 51.071 1.00 84.75 452 ILE A C 1
ATOM 3655 O O . ILE A 1 452 ? -34.382 -3.833 51.392 1.00 84.75 452 ILE A O 1
ATOM 3659 N N . ARG A 1 453 ? -34.028 -6.049 51.288 1.00 88.75 453 ARG A N 1
ATOM 3660 C CA . ARG A 1 453 ? -35.323 -6.427 51.875 1.00 88.75 453 ARG A CA 1
ATOM 3661 C C . ARG A 1 453 ? -35.501 -5.829 53.273 1.00 88.75 453 ARG A C 1
ATOM 3663 O O . ARG A 1 453 ? -36.559 -5.279 53.566 1.00 88.75 453 ARG A O 1
ATOM 3670 N N . VAL A 1 454 ? -34.461 -5.879 54.110 1.00 87.88 454 VAL A N 1
ATOM 3671 C CA . VAL A 1 454 ? -34.481 -5.262 55.447 1.00 87.88 454 VAL A CA 1
ATOM 3672 C C . VAL A 1 454 ? -34.634 -3.743 55.348 1.00 87.88 454 VAL A C 1
ATOM 3674 O O . VAL A 1 454 ? -35.493 -3.180 56.028 1.00 87.88 454 VAL A O 1
ATOM 3677 N N . ALA A 1 455 ? -33.865 -3.080 54.479 1.00 86.62 455 ALA A N 1
ATOM 3678 C CA . ALA A 1 455 ? -33.952 -1.631 54.292 1.00 86.62 455 ALA A CA 1
ATOM 3679 C C . ALA A 1 455 ? -35.351 -1.189 53.820 1.00 86.62 455 ALA A C 1
ATOM 3681 O O . ALA A 1 455 ? -35.911 -0.249 54.377 1.00 86.62 455 ALA A O 1
ATOM 3682 N N . LEU A 1 456 ? -35.959 -1.915 52.875 1.00 86.38 456 LEU A N 1
ATOM 3683 C CA . LEU A 1 456 ? -37.329 -1.662 52.415 1.00 86.38 456 LEU A CA 1
ATOM 3684 C C . LEU A 1 456 ? -38.354 -1.831 53.541 1.00 86.38 456 LEU A C 1
ATOM 3686 O O . LEU A 1 456 ? -39.191 -0.955 53.733 1.00 86.38 456 LEU A O 1
ATOM 3690 N N . THR A 1 457 ? -38.273 -2.909 54.331 1.00 88.12 457 THR A N 1
ATOM 3691 C CA . THR A 1 457 ? -39.201 -3.107 55.462 1.00 88.12 457 THR A CA 1
ATOM 3692 C C . THR A 1 457 ? -39.068 -2.027 56.534 1.00 88.12 457 THR A C 1
ATOM 3694 O O . THR A 1 457 ? -40.069 -1.619 57.121 1.00 88.12 457 THR A O 1
ATOM 3697 N N . HIS A 1 458 ? -37.848 -1.539 56.777 1.00 86.56 458 HIS A N 1
ATOM 3698 C CA . HIS A 1 458 ? -37.605 -0.461 57.728 1.00 86.56 458 HIS A CA 1
ATOM 3699 C C . HIS A 1 458 ? -38.165 0.874 57.223 1.00 86.56 458 HIS A C 1
ATOM 3701 O O . HIS A 1 458 ? -38.921 1.517 57.952 1.00 86.56 458 HIS A O 1
ATOM 3707 N N . ASN A 1 459 ? -37.871 1.243 55.969 1.00 87.94 459 ASN A N 1
ATOM 3708 C CA . ASN A 1 459 ? -38.409 2.454 55.349 1.00 87.94 459 ASN A CA 1
ATOM 3709 C C . ASN A 1 459 ? -39.942 2.423 55.307 1.00 87.94 459 ASN A C 1
ATOM 3711 O O . ASN A 1 459 ? -40.572 3.415 55.650 1.00 87.94 459 ASN A O 1
ATOM 3715 N N . LEU A 1 460 ? -40.550 1.277 54.975 1.00 88.75 460 LEU A N 1
ATOM 3716 C CA . LEU A 1 460 ? -42.007 1.118 54.956 1.00 88.75 460 LEU A CA 1
ATOM 3717 C C . LEU A 1 460 ? -42.624 1.400 56.331 1.00 88.75 460 LEU A C 1
ATOM 3719 O O . LEU A 1 460 ? -43.606 2.132 56.432 1.00 88.75 460 LEU A O 1
ATOM 3723 N N . ALA A 1 461 ? -42.037 0.844 57.395 1.00 85.69 461 ALA A N 1
ATOM 3724 C CA . ALA A 1 461 ? -42.517 1.062 58.755 1.00 85.69 461 ALA A CA 1
ATOM 3725 C C . ALA A 1 461 ? -42.423 2.541 59.163 1.00 85.69 461 ALA A C 1
ATOM 3727 O O . ALA A 1 461 ? -43.359 3.073 59.757 1.00 85.69 461 ALA A O 1
ATOM 3728 N N . GLN A 1 462 ? -41.321 3.214 58.825 1.00 85.50 462 GLN A N 1
ATOM 3729 C CA . GLN A 1 462 ? -41.139 4.636 59.120 1.00 85.50 462 GLN A CA 1
ATOM 3730 C C . GLN A 1 462 ? -42.063 5.530 58.285 1.00 85.50 462 GLN A C 1
ATOM 3732 O O . GLN A 1 462 ? -42.675 6.440 58.839 1.00 85.50 462 GLN A O 1
ATOM 3737 N N . ALA A 1 463 ? -42.203 5.252 56.986 1.00 86.31 463 ALA A N 1
ATOM 3738 C CA . ALA A 1 463 ? -43.047 6.011 56.068 1.00 86.31 463 ALA A CA 1
ATOM 3739 C C . ALA A 1 463 ? -44.524 5.941 56.473 1.00 86.31 463 ALA A C 1
ATOM 3741 O O . ALA A 1 463 ? -45.164 6.980 56.567 1.00 86.31 463 ALA A O 1
ATOM 3742 N N . ILE A 1 464 ? -45.041 4.755 56.826 1.00 86.69 464 ILE A N 1
ATOM 3743 C CA . ILE A 1 464 ? -46.426 4.597 57.309 1.00 86.69 464 ILE A CA 1
ATOM 3744 C C . ILE A 1 464 ? -46.666 5.408 58.589 1.00 86.69 464 ILE A C 1
ATOM 3746 O O . ILE A 1 464 ? -47.710 6.043 58.731 1.00 86.69 464 ILE A O 1
ATOM 3750 N N . ILE A 1 465 ? -45.712 5.396 59.529 1.00 84.75 465 ILE A N 1
ATOM 3751 C CA . ILE A 1 465 ? -45.828 6.174 60.770 1.00 84.75 465 ILE A CA 1
ATOM 3752 C C . ILE A 1 465 ? -45.836 7.669 60.449 1.00 84.75 465 ILE A C 1
ATOM 3754 O O . ILE A 1 465 ? -46.687 8.389 60.958 1.00 84.75 465 ILE A O 1
ATOM 3758 N N . GLN A 1 466 ? -44.919 8.136 59.602 1.00 83.94 466 GLN A N 1
ATOM 3759 C CA . GLN A 1 466 ? -44.817 9.553 59.271 1.00 83.94 466 GLN A CA 1
ATOM 3760 C C . GLN A 1 466 ? -46.029 10.051 58.474 1.00 83.94 466 GLN A C 1
ATOM 3762 O O . GLN A 1 466 ? -46.624 11.057 58.851 1.00 83.94 466 GLN A O 1
ATOM 3767 N N . GLU A 1 467 ? -46.444 9.335 57.432 1.00 85.00 467 GLU A N 1
ATOM 3768 C CA . GLU A 1 467 ? -47.627 9.665 56.625 1.00 85.00 467 GLU A CA 1
ATOM 3769 C C . GLU A 1 467 ? -48.898 9.666 57.489 1.00 85.00 467 GLU A C 1
ATOM 3771 O O . GLU A 1 467 ? -49.657 10.633 57.469 1.00 85.00 467 GLU A O 1
ATOM 3776 N N . GLY A 1 468 ? -49.062 8.668 58.365 1.00 73.25 468 GLY A N 1
ATOM 3777 C CA . GLY A 1 468 ? -50.180 8.609 59.311 1.00 73.25 468 GLY A CA 1
ATOM 3778 C C . GLY A 1 468 ? -50.157 9.684 60.408 1.00 73.25 468 GLY A C 1
ATOM 3779 O O . GLY A 1 468 ? -51.194 9.971 61.006 1.00 73.25 468 GLY A O 1
ATOM 3780 N N . THR A 1 469 ? -49.002 10.302 60.691 1.00 69.06 469 THR A N 1
ATOM 3781 C CA . THR A 1 469 ? -48.905 11.447 61.621 1.00 69.06 469 THR A CA 1
ATOM 3782 C C . THR A 1 469 ? -49.190 12.800 60.972 1.00 69.06 469 THR A C 1
ATOM 3784 O O . THR A 1 469 ? -49.490 13.745 61.694 1.00 69.06 469 THR A O 1
ATOM 3787 N N . VAL A 1 470 ? -49.111 12.908 59.641 1.00 58.84 470 VAL A N 1
ATOM 3788 C CA . VAL A 1 470 ? -49.380 14.152 58.895 1.00 58.84 470 VAL A CA 1
ATOM 3789 C C . VAL A 1 470 ? -50.869 14.289 58.532 1.00 58.84 470 VAL A C 1
ATOM 3791 O O . VAL A 1 470 ? -51.343 15.404 58.333 1.00 58.84 470 VAL A O 1
ATOM 3794 N N . GLU A 1 471 ? -51.623 13.186 58.499 1.00 51.09 471 GLU A N 1
ATOM 3795 C CA . GLU A 1 471 ? -53.070 13.167 58.210 1.00 51.09 471 GLU A CA 1
ATOM 3796 C C . GLU A 1 471 ? -53.993 13.396 59.434 1.00 51.09 471 GLU A C 1
ATOM 3798 O O . GLU A 1 471 ? -55.204 13.202 59.318 1.00 51.09 471 GLU A O 1
ATOM 3803 N N . ASN A 1 472 ? -53.467 13.832 60.591 1.00 42.06 472 ASN A N 1
ATOM 3804 C CA . ASN A 1 472 ? -54.261 14.175 61.790 1.00 42.06 472 ASN A CA 1
ATOM 3805 C C . ASN A 1 472 ? -54.276 15.668 62.125 1.00 42.06 472 ASN A C 1
ATOM 3807 O O . ASN A 1 472 ? -53.188 16.289 62.139 1.00 42.06 472 ASN A O 1
#

Secondary structure (DSSP, 8-state):
-HHHHHHHHHHHHHHHHHHHHHHHTTTT-HHHHHHHHHHHHHHHHHHHHHHHHIIIIIS--TT-B-HHHHHHHHHHH-THHHHHHHHHHHSS-GGG-TTHHHHHHHHHHTT-HHHHHHHHHTSTTTTSHHHHHHHHHHHH-----TTSS--HHHHHHHHHHHHHHHHHHHHTTTTTT-HHHHHHHHHHTT-HHHHHHTGGG--SHHHHHHHHHHHH-TT-BHHHHHHHHHHHHHHHTTT-PPPHHHHHHHHHHTT-HHHHHHHHHHH-SSHHHHHHHHHHHHHHHGGGS--SSHHHHHHHHHHHHHHHHHTSTTTHHHHHHHHTTSHHHHHHHHHHHHHHS---SHHHHHHHHHHHHTTT-HHHHHHHHHHHHHHHHHTT-HHHHHHHHHHHHHHHHHHHHHHHT-SS--S-HHHHHHHHHHHHHHHHHHHHHTTT---HHHHHHHHHHHHHHHHHHHHHHHHHHHHHHH--

Organism: Portunus trituberculatus (NCBI:txid210409)

InterPro domains:
  IPR011502 Nucleoporin Nup85-like [PF07575] (5-390)
  IPR011502 Nucleoporin Nup85-like [PF07575] (391-424)
  IPR011502 Nucleoporin Nup85-like [PTHR13373] (6-391)

Radius of gyration: 36.28 Å; Cα contacts (8 Å, |Δi|>4): 439; chains: 1; bounding box: 88×43×105 Å

Foldseek 3Di:
DLLVVVVVVLVVLLVVLVVVLVVVVVVPDPVVNVVSVVSNVVSLLLVLLSLLLCQQQFPCDPQQFRLVVLLVSCVVSPCVLVVVLVVLVPDPASQPDPCNLLSLVLCVLSLVLVSNLVSLCSHPCCVPPLNVVLNVLSVQQDADDPPPPADPVRSVVSNVVSLVVLVVCLVVCVCVVPPSSNLSSCLLNLPPVSLLVSCVSPPDLSSSLSSSCSNPPNRDGLCCLLVSSVVSCVSCVVPDDQDLSNQLSSCSSNVNPVSNLVSCVVVDPQLVSSLSSLVVSCVRVVVVHDDPPSVVVNLVSLLVNLVVQLPDLPRVVVSLVSLVVNPPVSLVVNLVSLQPHDCPDPVSLVVSLVSCVVSVVLVSLLNSLVVQLVVCVVVVNNVSNLVSCLSHLLVVLVVCLVQLVDPANPAALVRLVVNVVNLVSSVVVLVVCVVPDDDPSSVVSVVCSVVSVVSSVSSNVRNCVVVVVVVD

Sequence (472 aa):
MLSGHCRSIIQACQQDTENLQQVNENEKQNETQEDLVILQDILYKMELILSLVELLFIDTMSDGHLLNQLVKWIQLHFPQHDRKKEVVLQSDRPHLHPDYWNTVYGSVLQGKLDDARLMLSNHPSADTDPFLSIDELLRKMPFFQVYGGVSIGDFEARWQHWQSECERRLEEGHFANSHSLQTICKILCGDLETISKLMNLMDTWYHLMVSTLLFTKPTVKLFHLSNASQDAIVRMQDQQVITALDHVLLAAMEADMYQVIKECQQVMDNPWFTTHLTDLLYHTVQHKGKNQILPPLREYLLLDYAEMLAGHSSLWQVAILYLDHCGPRGVAMAQEALQRLPITSDRCAQKIIQMASEREFEGVVVSVCRVMGRRALSQGRLGAAIWWGVRFWPVLLLDALPLLKAKEPVISSEQTYELMYILDTLTNTTRDKDQTENEAAHVSFLDKEKEIRVALTHNLAQAIIQEGTVEN

Solvent-accessible surface area (backbone atoms only — not comparable to full-atom values): 25868 Å² total; per-residue (Å²): 111,72,65,58,52,55,50,51,50,46,52,50,52,48,52,52,46,54,53,50,49,65,55,42,73,78,68,75,55,66,72,68,50,55,54,48,50,52,49,48,53,52,48,49,52,51,51,55,50,49,55,50,46,38,53,68,69,63,64,56,56,97,82,44,70,45,49,67,58,52,37,50,50,47,51,68,76,54,49,65,43,57,57,49,43,55,57,37,67,71,40,98,54,34,81,74,38,88,59,38,64,58,31,37,52,35,23,47,49,52,65,38,41,68,60,28,43,55,56,48,62,70,29,99,59,30,89,36,69,55,44,47,52,50,46,50,54,55,72,64,59,77,74,88,47,94,87,66,82,63,51,69,69,60,49,50,51,51,41,51,54,52,32,53,51,39,44,50,43,57,74,74,43,62,34,73,92,34,69,69,57,38,50,51,43,38,44,57,49,38,38,63,69,61,50,60,73,47,42,92,68,40,96,40,45,66,50,46,28,49,32,51,32,63,34,71,43,68,73,47,41,57,89,52,38,39,60,45,47,53,57,24,41,66,73,36,53,93,80,52,80,88,47,63,64,51,55,24,54,48,24,50,42,58,67,35,65,67,54,24,50,57,33,37,58,73,63,37,94,59,54,64,61,46,33,52,51,43,48,51,48,44,72,54,47,51,79,74,56,89,62,81,62,53,61,64,50,37,40,51,40,41,50,55,40,22,54,60,29,50,75,35,96,86,37,30,71,58,15,43,62,48,22,72,75,36,55,74,63,18,50,54,50,39,55,54,50,65,65,68,57,82,77,82,44,74,68,53,47,51,52,52,35,51,61,25,58,80,68,69,36,56,73,49,38,30,50,52,22,45,54,51,15,52,55,25,47,79,68,69,36,56,71,57,17,49,63,31,26,65,68,24,49,58,58,52,54,58,70,39,45,66,55,37,62,39,98,61,58,79,54,49,42,69,59,36,52,52,51,51,52,50,50,56,54,41,54,55,58,50,63,65,41,63,80,78,54,92,54,73,71,59,56,58,43,62,74,42,44,65,58,51,53,51,30,44,55,50,24,32,57,48,17,48,53,52,55,63,60,68,78,107

pLDDT: mean 85.02, std 10.67, range [42.06, 97.0]

Mean predicted aligned error: 11.58 Å